Protein AF-A0A5A8BYX2-F1 (afdb_monomer)

pLDDT: mean 86.65, std 13.25, range [37.66, 98.94]

Mean predicted aligned error: 7.87 Å

Structure (mmCIF, N/CA/C/O backbone):
data_AF-A0A5A8BYX2-F1
#
_entry.id   AF-A0A5A8BYX2-F1
#
loop_
_atom_site.group_PDB
_atom_site.id
_atom_site.type_symbol
_atom_site.label_atom_id
_atom_site.label_alt_id
_atom_site.label_comp_id
_atom_site.label_asym_id
_atom_site.label_entity_id
_atom_site.label_seq_id
_atom_site.pdbx_PDB_ins_code
_atom_site.Cartn_x
_atom_site.Cartn_y
_atom_site.Cartn_z
_atom_site.occupancy
_atom_site.B_iso_or_equiv
_atom_site.auth_seq_id
_atom_site.auth_comp_id
_atom_site.auth_asym_id
_atom_site.auth_atom_id
_atom_site.pdbx_PDB_model_num
ATOM 1 N N . MET A 1 1 ? 13.259 6.543 8.381 1.00 77.25 1 MET A N 1
ATOM 2 C CA . MET A 1 1 ? 13.167 7.336 7.129 1.00 77.25 1 MET A CA 1
ATOM 3 C C . MET A 1 1 ? 11.814 7.079 6.475 1.00 77.25 1 MET A C 1
ATOM 5 O O . MET A 1 1 ? 11.258 6.022 6.747 1.00 77.25 1 MET A O 1
ATOM 9 N N . TRP A 1 2 ? 11.274 8.007 5.680 1.00 80.69 2 TRP A N 1
ATOM 10 C CA . TRP A 1 2 ? 9.988 7.827 4.975 1.00 80.69 2 TRP A CA 1
ATOM 11 C C . TRP A 1 2 ? 10.147 7.333 3.527 1.00 80.69 2 TRP A C 1
ATOM 13 O O . TRP A 1 2 ? 9.267 6.655 3.008 1.00 80.69 2 TRP A O 1
ATOM 23 N N . GLY A 1 3 ? 11.288 7.618 2.903 1.00 83.31 3 GLY A N 1
ATOM 24 C CA . GLY A 1 3 ? 11.616 7.245 1.531 1.00 83.31 3 GLY A CA 1
ATOM 25 C C . GLY A 1 3 ? 13.107 7.428 1.258 1.00 83.31 3 GLY A C 1
ATOM 26 O O . GLY A 1 3 ? 13.858 7.793 2.167 1.00 83.31 3 GLY A O 1
ATOM 27 N N . GLY A 1 4 ? 13.534 7.140 0.028 1.00 85.12 4 GLY A N 1
ATOM 28 C CA . GLY A 1 4 ? 14.926 7.253 -0.413 1.00 85.12 4 GLY A CA 1
ATOM 29 C C . GLY A 1 4 ? 15.102 8.294 -1.515 1.00 85.12 4 GLY A C 1
ATOM 30 O O . GLY A 1 4 ? 14.229 8.463 -2.368 1.00 85.12 4 GLY A O 1
ATOM 31 N N . TRP A 1 5 ? 16.234 8.995 -1.494 1.00 84.75 5 TRP A N 1
ATOM 32 C CA . TRP A 1 5 ? 16.650 9.913 -2.553 1.00 84.75 5 TRP A CA 1
ATOM 33 C C . TRP A 1 5 ? 17.959 9.407 -3.149 1.00 84.75 5 TRP A C 1
ATOM 35 O O . TRP A 1 5 ? 18.903 9.126 -2.408 1.00 84.75 5 TRP A O 1
ATOM 45 N N . SER A 1 6 ? 18.022 9.305 -4.474 1.00 87.06 6 SER A N 1
ATOM 46 C CA . SER A 1 6 ? 19.191 8.772 -5.174 1.00 87.06 6 SER A CA 1
ATOM 47 C C . SER A 1 6 ? 19.694 9.782 -6.188 1.00 87.06 6 SER A C 1
ATOM 49 O O . SER A 1 6 ? 18.931 10.273 -7.020 1.00 87.06 6 SER A O 1
ATOM 51 N N . PHE A 1 7 ? 20.992 10.074 -6.129 1.00 87.12 7 PHE A N 1
ATOM 52 C CA . PHE A 1 7 ? 21.635 11.085 -6.958 1.00 87.12 7 PHE A CA 1
ATOM 53 C C . PHE A 1 7 ? 22.909 10.548 -7.594 1.00 87.12 7 PHE A C 1
ATOM 55 O O . PHE A 1 7 ? 23.701 9.855 -6.962 1.00 87.12 7 PHE A O 1
ATOM 62 N N . GLY A 1 8 ? 23.126 10.916 -8.851 1.00 89.56 8 GLY A N 1
ATOM 63 C CA . GLY A 1 8 ? 24.384 10.710 -9.538 1.00 89.56 8 GLY A CA 1
ATOM 64 C C . GLY A 1 8 ? 25.326 11.848 -9.185 1.00 89.56 8 GLY A C 1
ATOM 65 O O . GLY A 1 8 ? 24.950 13.017 -9.290 1.00 89.56 8 GLY A O 1
ATOM 66 N N . LEU A 1 9 ? 26.553 11.513 -8.800 1.00 88.31 9 LEU A N 1
ATOM 67 C CA . LEU A 1 9 ? 27.602 12.505 -8.614 1.00 88.31 9 LEU A CA 1
ATOM 68 C C . LEU A 1 9 ? 27.969 13.119 -9.973 1.00 88.31 9 LEU A C 1
ATOM 70 O O . LEU A 1 9 ? 28.294 12.397 -10.916 1.00 88.31 9 LEU A O 1
ATOM 74 N N . ALA A 1 10 ? 27.876 14.442 -10.077 1.00 88.00 10 ALA A N 1
ATOM 75 C CA . ALA A 1 10 ? 28.210 15.201 -11.280 1.00 88.00 10 ALA A CA 1
ATOM 76 C C . ALA A 1 10 ? 29.539 15.944 -11.129 1.00 88.00 10 ALA A C 1
ATOM 78 O O . ALA A 1 10 ? 30.335 15.977 -12.064 1.00 88.00 10 ALA A O 1
ATOM 79 N N . GLU A 1 11 ? 29.786 16.513 -9.949 1.00 87.19 11 GLU A N 1
ATOM 80 C CA . GLU A 1 11 ? 30.975 17.310 -9.668 1.00 87.19 11 GLU A CA 1
ATOM 81 C C . GLU A 1 11 ? 31.519 16.984 -8.280 1.00 87.19 11 GLU A C 1
ATOM 83 O O . GLU A 1 11 ? 30.772 16.684 -7.350 1.00 87.19 11 GLU A O 1
ATOM 88 N N . GLN A 1 12 ? 32.835 17.071 -8.133 1.00 88.50 12 GLN A N 1
ATOM 89 C CA . GLN A 1 12 ? 33.514 16.908 -6.858 1.00 88.50 12 GLN A CA 1
ATOM 90 C C . GLN A 1 12 ? 34.647 17.928 -6.783 1.00 88.50 12 GLN A C 1
ATOM 92 O O . GLN A 1 12 ? 35.502 17.975 -7.667 1.00 88.50 12 GLN A O 1
ATOM 97 N N . ALA A 1 13 ? 34.663 18.731 -5.724 1.00 88.38 13 ALA A N 1
ATOM 98 C CA . ALA A 1 13 ? 35.706 19.720 -5.485 1.00 88.38 13 ALA A CA 1
ATOM 99 C C . ALA A 1 13 ? 36.191 19.629 -4.038 1.00 88.38 13 ALA A C 1
ATOM 101 O O . ALA A 1 13 ? 35.407 19.774 -3.102 1.00 88.38 13 ALA A O 1
ATOM 102 N N . ALA A 1 14 ? 37.489 19.393 -3.852 1.00 88.25 14 ALA A N 1
ATOM 103 C CA . ALA A 1 14 ? 38.123 19.480 -2.543 1.00 88.25 14 ALA A CA 1
ATOM 104 C C . ALA A 1 14 ? 38.592 20.923 -2.303 1.00 88.25 14 ALA A C 1
ATOM 106 O O . ALA A 1 14 ? 39.345 21.473 -3.107 1.00 88.25 14 ALA A O 1
ATOM 107 N N . GLY A 1 15 ? 38.138 21.530 -1.209 1.00 82.69 15 GLY A N 1
ATOM 108 C CA . GLY A 1 15 ? 38.556 22.854 -0.750 1.00 82.69 15 GLY A CA 1
ATOM 109 C C . GLY A 1 15 ? 39.151 22.806 0.657 1.00 82.69 15 GLY A C 1
ATOM 110 O O . GLY A 1 15 ? 39.188 21.754 1.294 1.00 82.69 15 GLY A O 1
ATOM 111 N N . SER A 1 16 ? 39.592 23.960 1.166 1.00 84.62 16 SER A N 1
ATOM 112 C CA . SER A 1 16 ? 40.088 24.090 2.548 1.00 84.62 16 SER A CA 1
ATOM 113 C C . SER A 1 16 ? 39.053 23.687 3.601 1.00 84.62 16 SER A C 1
ATOM 115 O O . SER A 1 16 ? 39.427 23.245 4.684 1.00 84.62 16 SER A O 1
ATOM 117 N N . ASP A 1 17 ? 37.769 23.807 3.259 1.00 81.31 17 ASP A N 1
ATOM 118 C CA . ASP A 1 17 ? 36.643 23.620 4.177 1.00 81.31 17 ASP A CA 1
ATOM 119 C C . ASP A 1 17 ? 35.986 22.233 4.025 1.00 81.31 17 ASP A C 1
ATOM 121 O O . ASP A 1 17 ? 34.963 21.954 4.648 1.00 81.31 17 ASP A O 1
ATOM 125 N N . GLY A 1 18 ? 36.572 21.349 3.206 1.00 86.38 18 GLY A N 1
ATOM 126 C CA . GLY A 1 18 ? 36.113 19.976 3.008 1.00 86.38 18 GLY A CA 1
ATOM 127 C C . GLY A 1 18 ? 35.810 19.621 1.554 1.00 86.38 18 GLY A C 1
ATOM 128 O O . GLY A 1 18 ? 36.312 20.236 0.611 1.00 86.38 18 GLY A O 1
ATOM 129 N N . LEU A 1 19 ? 35.011 18.568 1.382 1.00 84.88 19 LEU A N 1
ATOM 130 C CA . LEU A 1 19 ? 34.623 18.037 0.083 1.00 84.88 19 LEU A CA 1
ATOM 131 C C . LEU A 1 19 ? 33.241 18.553 -0.323 1.00 84.88 19 LEU A C 1
ATOM 133 O O . LEU A 1 19 ? 32.250 18.253 0.339 1.00 84.88 19 LEU A O 1
ATOM 137 N N . THR A 1 20 ? 33.170 19.267 -1.441 1.00 86.69 20 THR A N 1
ATOM 138 C CA . THR A 1 20 ? 31.910 19.676 -2.063 1.00 86.69 20 THR A CA 1
ATOM 139 C C . THR A 1 20 ? 31.518 18.663 -3.130 1.00 86.69 20 THR A C 1
ATOM 141 O O . THR A 1 20 ? 32.312 18.365 -4.025 1.00 86.69 20 THR A O 1
ATOM 144 N N . LEU A 1 21 ? 30.288 18.153 -3.044 1.00 85.69 21 LEU A N 1
ATOM 145 C CA . LEU A 1 21 ? 29.695 17.236 -4.017 1.00 85.69 21 LEU A CA 1
ATOM 146 C C . LEU A 1 21 ? 28.557 17.945 -4.756 1.00 85.69 21 LEU A C 1
ATOM 148 O O . LEU A 1 21 ? 27.607 18.419 -4.133 1.00 85.69 21 LEU A O 1
ATOM 152 N N . GLY A 1 22 ? 28.655 18.015 -6.080 1.00 86.69 22 GLY A N 1
ATOM 153 C CA . GLY A 1 22 ? 27.580 18.450 -6.963 1.00 86.69 22 GLY A CA 1
ATOM 154 C C . GLY A 1 22 ? 26.799 17.241 -7.463 1.00 86.69 22 GLY A C 1
ATOM 155 O O . GLY A 1 22 ? 27.376 16.321 -8.046 1.00 86.69 22 GLY A O 1
ATOM 156 N N . PHE A 1 23 ? 25.488 17.235 -7.245 1.00 87.12 23 PHE A N 1
ATOM 157 C CA . PHE A 1 23 ? 24.596 16.167 -7.692 1.00 87.12 23 PHE A CA 1
ATOM 158 C C . PHE A 1 23 ? 23.931 16.528 -9.024 1.00 87.12 23 PHE A C 1
ATOM 160 O O . PHE A 1 23 ? 23.500 17.661 -9.223 1.00 87.12 23 PHE A O 1
ATOM 167 N N . GLY A 1 24 ? 23.866 15.560 -9.938 1.00 85.00 24 GLY A N 1
ATOM 168 C CA . GLY A 1 24 ? 23.250 15.700 -11.257 1.00 85.00 24 GLY A CA 1
ATOM 169 C C . GLY A 1 24 ? 21.900 14.991 -11.342 1.00 85.00 24 GLY A C 1
ATOM 170 O O . GLY A 1 24 ? 20.946 15.348 -10.657 1.00 85.00 24 GLY A O 1
ATOM 171 N N . ARG A 1 25 ? 21.813 13.979 -12.217 1.00 86.06 25 ARG A N 1
ATOM 172 C CA . ARG A 1 25 ? 20.596 13.166 -12.402 1.00 86.06 25 ARG A CA 1
ATOM 173 C C . ARG A 1 25 ? 20.207 12.434 -11.114 1.00 86.06 25 ARG A C 1
ATOM 175 O O . ARG A 1 25 ? 21.088 12.046 -10.352 1.00 86.06 25 ARG A O 1
ATOM 182 N N . GLY A 1 26 ? 18.923 12.163 -10.918 1.00 79.50 26 GLY A N 1
ATOM 183 C CA . GLY A 1 26 ? 18.438 11.439 -9.748 1.00 79.50 26 GLY A CA 1
ATOM 184 C C . GLY A 1 26 ? 16.919 11.392 -9.673 1.00 79.50 26 GLY A C 1
ATOM 185 O O . GLY A 1 26 ? 16.237 12.177 -10.334 1.00 79.50 26 GLY A O 1
ATOM 186 N N . GLY A 1 27 ? 16.414 10.452 -8.880 1.00 68.94 27 GLY A N 1
ATOM 187 C CA . GLY A 1 27 ? 14.994 10.276 -8.599 1.00 68.94 27 GLY A CA 1
ATOM 188 C C . GLY A 1 27 ? 14.670 10.664 -7.158 1.00 68.94 27 GLY A C 1
ATOM 189 O O . GLY A 1 27 ? 15.419 10.344 -6.231 1.00 68.94 27 GLY A O 1
ATOM 190 N N . PHE A 1 28 ? 13.536 11.338 -6.972 1.00 80.06 28 PHE A N 1
ATOM 191 C CA . PHE A 1 28 ? 12.987 11.670 -5.659 1.00 80.06 28 PHE A CA 1
ATOM 192 C C . PHE A 1 28 ? 11.798 10.758 -5.419 1.00 80.06 28 PHE A C 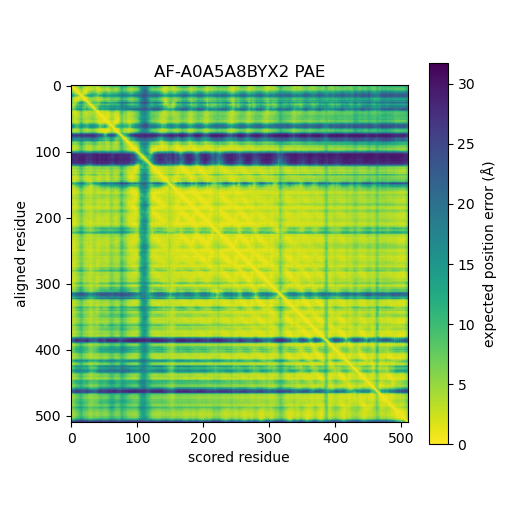1
ATOM 194 O O . PHE A 1 28 ? 10.766 10.937 -6.057 1.00 80.06 28 PHE A O 1
ATOM 201 N N . GLN A 1 29 ? 11.936 9.766 -4.544 1.00 78.69 29 GLN A N 1
ATOM 202 C CA . GLN A 1 29 ? 10.811 8.880 -4.225 1.00 78.69 29 GLN A CA 1
ATOM 203 C C . GLN A 1 29 ? 9.836 9.551 -3.245 1.00 78.69 29 GLN A C 1
ATOM 205 O O . GLN A 1 29 ? 8.663 9.189 -3.203 1.00 78.69 29 GLN A O 1
ATOM 210 N N . GLU A 1 30 ? 10.312 10.574 -2.528 1.00 81.75 30 GLU A N 1
ATOM 211 C CA . GLU A 1 30 ? 9.515 11.432 -1.652 1.00 81.75 30 GLU A CA 1
ATOM 212 C C . GLU A 1 30 ? 9.202 12.762 -2.345 1.00 81.75 30 GLU A C 1
ATOM 214 O O . GLU A 1 30 ? 10.037 13.316 -3.064 1.00 81.75 30 GLU A O 1
ATOM 219 N N . ALA A 1 31 ? 7.996 13.280 -2.125 1.00 76.88 31 ALA A N 1
ATOM 220 C CA . ALA A 1 31 ? 7.577 14.597 -2.608 1.00 76.88 31 ALA A CA 1
ATOM 221 C C . ALA A 1 31 ? 7.982 15.736 -1.654 1.00 76.88 31 ALA A C 1
ATOM 223 O O . ALA A 1 31 ? 7.931 16.913 -2.015 1.00 76.88 31 ALA A O 1
ATOM 224 N N . ARG A 1 32 ? 8.366 15.391 -0.424 1.00 71.62 32 ARG A N 1
ATOM 225 C CA . ARG A 1 32 ? 8.891 16.307 0.589 1.00 71.62 32 ARG A CA 1
ATOM 226 C C . ARG A 1 32 ? 10.332 15.922 0.880 1.00 71.62 32 ARG A C 1
ATOM 228 O O . ARG A 1 32 ? 10.802 14.899 0.412 1.00 71.62 32 ARG A O 1
ATOM 235 N N . GLY A 1 33 ? 11.073 16.807 1.525 1.00 67.25 33 GLY A N 1
ATOM 236 C CA . GLY A 1 33 ? 12.435 16.539 1.956 1.00 67.25 33 GLY A CA 1
ATOM 237 C C . GLY A 1 33 ? 12.595 16.960 3.394 1.00 67.25 33 GLY A C 1
ATOM 238 O O . GLY A 1 33 ? 11.897 17.861 3.864 1.00 67.25 33 GLY A O 1
ATOM 239 N N . TRP A 1 34 ? 13.531 16.333 4.093 1.00 70.88 34 TRP A N 1
ATOM 240 C CA . TRP A 1 34 ? 13.812 16.659 5.480 1.00 70.88 34 TRP A CA 1
ATOM 241 C C . TRP A 1 34 ? 15.270 17.081 5.660 1.00 70.88 34 TRP A C 1
ATOM 243 O O . TRP A 1 34 ? 16.185 16.423 5.173 1.00 70.88 34 TRP A O 1
ATOM 253 N N . ALA A 1 35 ? 15.496 18.179 6.387 1.00 71.81 35 ALA A N 1
ATOM 254 C CA . ALA A 1 35 ? 16.824 18.782 6.534 1.00 71.81 35 ALA A CA 1
ATOM 255 C C . ALA A 1 35 ? 17.812 17.926 7.353 1.00 71.81 35 ALA A C 1
ATOM 257 O O . ALA A 1 35 ? 19.020 18.123 7.260 1.00 71.81 35 ALA A O 1
ATOM 258 N N . SER A 1 36 ? 17.321 16.970 8.149 1.00 67.25 36 SER A N 1
ATOM 259 C CA . SER A 1 36 ? 18.159 15.992 8.853 1.00 67.25 36 SER A CA 1
ATOM 260 C C . SER A 1 36 ? 18.082 14.615 8.180 1.00 67.25 36 SER A C 1
ATOM 262 O O . SER A 1 36 ? 17.243 13.783 8.541 1.00 67.25 36 SER A O 1
ATOM 264 N N . GLY A 1 37 ? 18.952 14.361 7.201 1.00 63.56 37 GLY A N 1
ATOM 265 C CA . GLY A 1 37 ? 19.155 13.011 6.669 1.00 63.56 37 GLY A CA 1
ATOM 266 C C . GLY A 1 37 ? 19.599 12.055 7.784 1.00 63.56 37 GLY A C 1
ATOM 267 O O . GLY A 1 37 ? 20.338 12.453 8.682 1.00 63.56 37 GLY A O 1
ATOM 268 N N . ARG A 1 38 ? 19.112 10.807 7.776 1.00 68.62 38 ARG A N 1
ATOM 269 C CA . ARG A 1 38 ? 19.441 9.813 8.821 1.00 68.62 38 ARG A CA 1
ATOM 270 C C . ARG A 1 38 ? 20.497 8.785 8.401 1.00 68.62 38 ARG A C 1
ATOM 272 O O . ARG A 1 38 ? 21.137 8.222 9.279 1.00 68.62 38 ARG A O 1
ATOM 279 N N . GLY A 1 39 ? 20.701 8.566 7.102 1.00 76.81 39 GLY A N 1
ATOM 280 C CA . GLY A 1 39 ? 21.716 7.656 6.568 1.00 76.81 39 GLY A CA 1
ATOM 281 C C . GLY A 1 39 ? 21.929 7.885 5.074 1.00 76.81 39 GLY A C 1
ATOM 282 O O . GLY A 1 39 ? 20.989 8.253 4.371 1.00 76.81 39 GLY A O 1
ATOM 283 N N . LEU A 1 40 ? 23.163 7.699 4.614 1.00 81.69 40 LEU A N 1
ATOM 284 C CA . LEU A 1 40 ? 23.551 7.732 3.206 1.00 81.69 40 LEU A CA 1
ATOM 285 C C . LEU A 1 40 ? 24.433 6.517 2.925 1.00 81.69 40 LEU A C 1
ATOM 287 O O . LEU A 1 40 ? 25.186 6.091 3.800 1.00 81.69 40 LEU A O 1
ATOM 291 N N . PHE A 1 41 ? 24.351 5.990 1.713 1.00 87.12 41 PHE A N 1
ATOM 292 C CA . PHE A 1 41 ? 25.329 5.050 1.184 1.00 87.12 41 PHE A CA 1
ATOM 293 C C . PHE A 1 41 ? 25.798 5.562 -0.176 1.00 87.12 41 PHE A C 1
ATOM 295 O O . PHE A 1 41 ? 25.127 6.382 -0.810 1.00 87.12 41 PHE A O 1
ATOM 302 N N . VAL A 1 42 ? 26.966 5.102 -0.598 1.00 88.69 42 VAL A N 1
ATOM 303 C CA . VAL A 1 42 ? 27.503 5.335 -1.936 1.00 88.69 42 VAL A CA 1
ATOM 304 C C . VAL A 1 42 ? 27.691 3.980 -2.598 1.00 88.69 42 VAL A C 1
ATOM 306 O O . VAL A 1 42 ? 27.991 2.999 -1.926 1.00 88.69 42 VAL A O 1
ATOM 309 N N . GLU A 1 43 ? 27.476 3.917 -3.904 1.00 89.94 43 GLU A N 1
ATOM 310 C CA . GLU A 1 43 ? 27.644 2.695 -4.686 1.00 89.94 43 GLU A CA 1
ATOM 311 C C . GLU A 1 43 ? 28.355 3.006 -6.005 1.00 89.94 43 GLU A C 1
ATOM 313 O O . GLU A 1 43 ? 28.599 4.168 -6.342 1.00 89.94 43 GLU A O 1
ATOM 318 N N . ASN A 1 44 ? 28.662 1.956 -6.771 1.00 89.69 44 ASN A N 1
ATOM 319 C CA . ASN A 1 44 ? 29.330 2.053 -8.069 1.00 89.69 44 ASN A CA 1
ATOM 320 C C . ASN A 1 44 ? 30.746 2.669 -7.990 1.00 89.69 44 ASN A C 1
ATOM 322 O O . ASN A 1 44 ? 31.151 3.462 -8.843 1.00 89.69 44 ASN A O 1
ATOM 326 N N . ILE A 1 45 ? 31.511 2.275 -6.967 1.00 90.25 45 ILE A N 1
ATOM 327 C CA . ILE A 1 45 ? 32.914 2.648 -6.752 1.00 90.25 45 ILE A CA 1
ATOM 328 C C . ILE A 1 45 ? 33.742 1.362 -6.757 1.00 90.25 45 ILE A C 1
ATOM 330 O O . ILE A 1 45 ? 33.535 0.493 -5.921 1.00 90.25 45 ILE A O 1
ATOM 334 N N . GLN A 1 46 ? 34.705 1.234 -7.676 1.00 91.25 46 GLN A N 1
ATOM 335 C CA . GLN A 1 46 ? 35.508 0.007 -7.797 1.00 91.25 46 GLN A CA 1
ATOM 336 C C . GLN A 1 46 ? 36.279 -0.345 -6.515 1.00 91.25 46 GLN A C 1
ATOM 338 O O . GLN A 1 46 ? 36.516 -1.518 -6.252 1.00 91.25 46 GLN A O 1
ATOM 343 N N . ALA A 1 47 ? 36.694 0.663 -5.743 1.00 92.62 47 ALA A N 1
ATOM 344 C CA . ALA A 1 47 ? 37.421 0.467 -4.491 1.00 92.62 47 ALA A CA 1
ATOM 345 C C . ALA A 1 47 ? 36.556 -0.137 -3.370 1.00 92.62 47 ALA A C 1
ATOM 347 O O . ALA A 1 47 ? 37.120 -0.715 -2.451 1.00 92.62 47 ALA A O 1
ATOM 348 N N . GLU A 1 48 ? 35.228 -0.037 -3.477 1.00 93.19 48 GLU A N 1
ATOM 349 C CA . GLU A 1 48 ? 34.262 -0.619 -2.534 1.00 93.19 48 GLU A CA 1
ATOM 350 C C . GLU A 1 48 ? 33.825 -2.032 -2.969 1.00 93.19 48 GLU A C 1
ATOM 352 O O . GLU A 1 48 ? 32.871 -2.565 -2.430 1.00 93.19 48 GLU A O 1
ATOM 357 N N . LEU A 1 49 ? 34.466 -2.627 -3.988 1.00 93.75 49 LEU A N 1
ATOM 358 C CA . LEU A 1 49 ? 34.217 -4.011 -4.402 1.00 93.75 49 LEU A CA 1
ATOM 359 C C . LEU A 1 49 ? 35.018 -4.962 -3.499 1.00 93.75 49 LEU A C 1
ATOM 361 O O . LEU A 1 49 ? 36.122 -5.381 -3.869 1.00 93.75 49 LEU A O 1
ATOM 365 N N . ASP A 1 50 ? 34.496 -5.274 -2.316 1.00 92.50 50 ASP A N 1
ATOM 366 C CA . ASP A 1 50 ? 35.250 -5.951 -1.255 1.00 92.50 50 ASP A CA 1
ATOM 367 C C . ASP A 1 50 ? 34.514 -7.104 -0.545 1.00 92.50 50 ASP A C 1
ATOM 369 O O . ASP A 1 50 ? 35.149 -7.857 0.205 1.00 92.50 50 ASP A O 1
ATOM 373 N N . ALA A 1 51 ? 33.234 -7.338 -0.853 1.00 91.81 51 ALA A N 1
ATOM 374 C CA . ALA A 1 51 ? 32.434 -8.405 -0.255 1.00 91.81 51 ALA A CA 1
ATOM 375 C C . ALA A 1 51 ? 31.897 -9.432 -1.280 1.00 91.81 51 ALA A C 1
ATOM 377 O O . ALA A 1 51 ? 31.621 -9.102 -2.436 1.00 91.81 51 ALA A O 1
ATOM 378 N N . PRO A 1 52 ? 31.707 -10.712 -0.884 1.00 87.88 52 PRO A N 1
ATOM 379 C CA . PRO A 1 52 ? 31.076 -11.719 -1.737 1.00 87.88 52 PRO A CA 1
ATOM 380 C C . PRO A 1 52 ? 29.694 -11.283 -2.240 1.00 87.88 52 PRO A C 1
ATOM 382 O O . PRO A 1 52 ? 28.852 -10.852 -1.458 1.00 87.88 52 PRO A O 1
ATOM 385 N N . GLY A 1 53 ? 29.452 -11.448 -3.540 1.00 85.12 53 GLY A N 1
ATOM 386 C CA . GLY A 1 53 ? 28.204 -11.073 -4.206 1.00 85.12 53 GLY A CA 1
ATOM 387 C C . GLY A 1 53 ? 28.203 -9.679 -4.834 1.00 85.12 53 GLY A C 1
ATOM 388 O O . GLY A 1 53 ? 27.334 -9.397 -5.663 1.00 85.12 53 GLY A O 1
ATOM 389 N N . GLU A 1 54 ? 29.170 -8.827 -4.498 1.00 91.44 54 GLU A N 1
ATOM 390 C CA . GLU A 1 54 ? 29.289 -7.498 -5.088 1.00 91.44 54 GLU A CA 1
ATOM 391 C C . GLU A 1 54 ? 29.840 -7.541 -6.512 1.00 91.44 54 GLU A C 1
ATOM 393 O O . GLU A 1 54 ? 30.583 -8.445 -6.913 1.00 91.44 54 GLU A O 1
ATOM 398 N N . TRP A 1 55 ? 29.487 -6.526 -7.295 1.00 90.44 55 TRP A N 1
ATOM 399 C CA . TRP A 1 55 ? 29.941 -6.378 -8.669 1.00 90.44 55 TRP A CA 1
ATOM 400 C C . TRP A 1 55 ? 30.165 -4.908 -9.023 1.00 90.44 55 TRP A C 1
ATOM 402 O O . TRP A 1 55 ? 29.537 -4.007 -8.474 1.00 90.44 55 TRP A O 1
ATOM 412 N N . PHE A 1 56 ? 31.056 -4.667 -9.982 1.00 92.50 56 PHE A N 1
ATOM 413 C CA . PHE A 1 56 ? 31.335 -3.345 -10.533 1.00 92.50 56 PHE A CA 1
ATOM 414 C C . PHE A 1 56 ? 31.502 -3.448 -12.046 1.00 92.50 56 PHE A C 1
ATOM 416 O O . PHE A 1 56 ? 32.211 -4.322 -12.543 1.00 92.50 56 PHE A O 1
ATOM 423 N N . CYS A 1 57 ? 30.867 -2.551 -12.797 1.00 89.94 57 CYS A N 1
ATOM 424 C CA . CYS A 1 57 ? 31.009 -2.497 -14.247 1.00 89.94 57 CYS A CA 1
ATOM 425 C C . CYS A 1 57 ? 31.802 -1.251 -14.644 1.00 89.94 57 CYS A C 1
ATOM 427 O O . CYS A 1 57 ? 31.298 -0.130 -14.582 1.00 89.94 57 CYS A O 1
ATOM 429 N N . SER A 1 58 ? 33.049 -1.447 -15.072 1.00 88.94 58 SER A N 1
ATOM 430 C CA . SER A 1 58 ? 33.863 -0.368 -15.624 1.00 88.94 58 SER A CA 1
ATOM 431 C C . SER A 1 58 ? 33.493 -0.148 -17.084 1.00 88.94 58 SER A C 1
ATOM 433 O O . SER A 1 58 ? 33.611 -1.061 -17.903 1.00 88.94 58 SER A O 1
ATOM 435 N N . LEU A 1 59 ? 33.065 1.068 -17.414 1.00 85.00 59 LEU A N 1
ATOM 436 C CA . LEU A 1 59 ? 32.829 1.489 -18.788 1.00 85.00 59 LEU A CA 1
ATOM 437 C C . LEU A 1 59 ? 34.089 2.175 -19.326 1.00 85.00 59 LEU A C 1
ATOM 439 O O . LEU A 1 59 ? 34.560 3.166 -18.773 1.00 85.00 59 LEU A O 1
ATOM 443 N N . GLY A 1 60 ? 34.626 1.658 -20.426 1.00 79.19 60 GLY A N 1
ATOM 444 C CA . GLY A 1 60 ? 35.690 2.293 -21.192 1.00 79.19 60 GLY A CA 1
ATOM 445 C C . GLY A 1 60 ? 35.228 3.601 -21.850 1.00 79.19 60 GLY A C 1
ATOM 446 O O . GLY A 1 60 ? 34.045 3.951 -21.786 1.00 79.19 60 GLY A O 1
ATOM 447 N N . PRO A 1 61 ? 36.137 4.334 -22.518 1.00 77.06 61 PRO A N 1
ATOM 448 C CA . PRO A 1 61 ? 35.815 5.606 -23.160 1.00 77.06 61 PRO A CA 1
ATOM 449 C C . PRO A 1 61 ? 34.576 5.506 -24.061 1.00 77.06 61 PRO A C 1
ATOM 451 O O . PRO A 1 61 ? 34.477 4.608 -24.898 1.00 77.06 61 PRO A O 1
ATOM 454 N N . GLY A 1 62 ? 33.608 6.407 -23.859 1.00 69.88 62 GLY A N 1
ATOM 455 C CA . GLY A 1 62 ? 32.348 6.415 -24.613 1.00 69.88 62 GLY A CA 1
ATOM 456 C C . GLY A 1 62 ? 31.461 5.179 -24.404 1.00 69.88 62 GLY A C 1
ATOM 457 O O . GLY A 1 62 ? 30.617 4.909 -25.251 1.00 69.88 62 GLY A O 1
ATOM 458 N N . ALA A 1 63 ? 31.665 4.420 -23.320 1.00 74.62 63 ALA A N 1
ATOM 459 C CA . ALA A 1 63 ? 30.984 3.157 -23.019 1.00 74.62 63 ALA A CA 1
ATOM 460 C C . ALA A 1 63 ? 31.173 2.047 -24.079 1.00 74.62 63 ALA A C 1
ATOM 462 O O . ALA A 1 63 ? 30.382 1.109 -24.138 1.00 74.62 63 ALA A O 1
ATOM 463 N N . ALA A 1 64 ? 32.228 2.124 -24.903 1.00 74.38 64 ALA A N 1
ATOM 464 C CA . ALA A 1 64 ? 32.449 1.195 -26.016 1.00 74.38 64 ALA A CA 1
ATOM 465 C C . ALA A 1 64 ? 32.972 -0.193 -25.593 1.00 74.38 64 ALA A C 1
ATOM 467 O O . ALA A 1 64 ? 32.765 -1.162 -26.315 1.00 74.38 64 ALA A O 1
ATOM 468 N N . ASN A 1 65 ? 33.622 -0.296 -24.429 1.00 82.12 65 ASN A N 1
ATOM 469 C CA . ASN A 1 65 ? 34.124 -1.551 -23.863 1.00 82.12 65 ASN A CA 1
ATOM 470 C C . ASN A 1 65 ? 33.737 -1.611 -22.385 1.00 82.12 65 ASN A C 1
ATOM 472 O O . ASN A 1 65 ? 34.132 -0.723 -21.637 1.00 82.12 65 ASN A O 1
ATOM 476 N N . ALA A 1 66 ? 32.986 -2.624 -21.961 1.00 85.12 66 ALA A N 1
ATOM 477 C CA . ALA A 1 66 ? 32.604 -2.801 -20.563 1.00 85.12 66 ALA A CA 1
ATOM 478 C C . ALA A 1 66 ? 33.358 -3.984 -19.945 1.00 85.12 66 ALA A C 1
ATOM 480 O O . ALA A 1 66 ? 33.398 -5.066 -20.532 1.00 85.12 66 ALA A O 1
ATOM 481 N N . THR A 1 67 ? 33.919 -3.787 -18.754 1.00 89.06 67 THR A N 1
ATOM 482 C CA . THR A 1 67 ? 34.525 -4.856 -17.952 1.00 89.06 67 THR A CA 1
ATOM 483 C C . THR A 1 67 ? 33.702 -5.047 -16.688 1.00 89.06 67 THR A C 1
ATOM 485 O O . THR A 1 67 ? 33.639 -4.146 -15.851 1.00 89.06 67 THR A O 1
ATOM 488 N N . LEU A 1 68 ? 33.086 -6.222 -16.544 1.00 88.12 68 LEU A N 1
ATOM 489 C CA . LEU A 1 68 ? 32.382 -6.622 -15.329 1.00 88.12 68 LEU A CA 1
ATOM 490 C C . LEU A 1 68 ? 33.355 -7.304 -14.362 1.00 88.12 68 LEU A C 1
ATOM 492 O O . LEU A 1 68 ? 33.934 -8.343 -14.676 1.00 88.12 68 LEU A O 1
ATOM 496 N N . PHE A 1 69 ? 33.492 -6.725 -13.179 1.00 89.69 69 PHE A N 1
ATOM 497 C CA . PHE A 1 69 ? 34.150 -7.312 -12.023 1.00 89.69 69 PHE A CA 1
ATOM 498 C C . PHE A 1 69 ? 33.067 -7.885 -11.102 1.00 89.69 69 PHE A C 1
ATOM 500 O O . PHE A 1 69 ? 32.061 -7.223 -10.863 1.00 89.69 69 PHE A O 1
ATOM 507 N N . LEU A 1 70 ? 33.252 -9.109 -10.609 1.00 86.88 70 LEU A N 1
ATOM 508 C CA . LEU A 1 70 ? 32.316 -9.804 -9.722 1.00 86.88 70 LEU A CA 1
ATOM 509 C C . LEU A 1 70 ? 33.116 -10.508 -8.629 1.00 86.88 70 LEU A C 1
ATOM 511 O O . LEU A 1 70 ? 34.021 -11.285 -8.945 1.00 86.88 70 LEU A O 1
ATOM 515 N N . VAL A 1 71 ? 32.754 -10.279 -7.369 1.00 86.69 71 VAL A N 1
ATOM 516 C CA . VAL A 1 71 ? 33.237 -11.084 -6.246 1.00 86.69 71 VAL A CA 1
ATOM 517 C C . VAL A 1 71 ? 32.260 -12.251 -6.078 1.00 86.69 71 VAL A C 1
ATOM 519 O O . VAL A 1 71 ? 31.097 -12.037 -5.741 1.00 86.69 71 VAL A O 1
ATOM 522 N N . PRO A 1 72 ? 32.657 -13.500 -6.359 1.00 80.56 72 PRO A N 1
ATOM 523 C CA . PRO A 1 72 ? 31.746 -14.636 -6.273 1.00 80.56 72 PRO A CA 1
ATOM 524 C C . PRO A 1 72 ? 31.329 -14.913 -4.821 1.00 80.56 72 PRO A C 1
ATOM 526 O O . PRO A 1 72 ? 32.111 -14.720 -3.894 1.00 80.56 72 PRO A O 1
ATOM 529 N N . TRP A 1 73 ? 30.120 -15.449 -4.627 1.00 77.62 73 TRP A N 1
ATOM 530 C CA . TRP A 1 73 ? 29.618 -15.873 -3.310 1.00 77.62 73 TRP A CA 1
ATOM 531 C C . TRP A 1 73 ? 30.418 -17.030 -2.679 1.00 77.62 73 TRP A C 1
ATOM 533 O O . TRP A 1 73 ? 30.283 -17.281 -1.486 1.00 77.62 73 TRP A O 1
ATOM 543 N N . SER A 1 74 ? 31.209 -17.775 -3.463 1.00 69.88 74 SER A N 1
ATOM 544 C CA . SER A 1 74 ? 31.828 -19.030 -3.027 1.00 69.88 74 SER A CA 1
ATOM 545 C C . SER A 1 74 ? 33.190 -18.854 -2.355 1.00 69.88 74 SER A C 1
ATOM 547 O O . SER A 1 74 ? 34.143 -18.359 -2.953 1.00 69.88 74 SER A O 1
ATOM 549 N N . ASN A 1 75 ? 33.314 -19.442 -1.169 1.00 55.03 75 ASN A N 1
ATOM 550 C CA . ASN A 1 75 ? 34.551 -19.626 -0.412 1.00 55.03 75 ASN A CA 1
ATOM 551 C C . ASN A 1 75 ? 35.358 -20.860 -0.892 1.00 55.03 75 ASN A C 1
ATOM 553 O O . ASN A 1 75 ? 36.367 -21.207 -0.279 1.00 55.03 75 ASN A O 1
ATOM 557 N N . SER A 1 76 ? 34.901 -21.589 -1.920 1.00 53.94 76 SER A N 1
ATOM 558 C CA . SER A 1 76 ? 35.524 -22.838 -2.380 1.00 53.94 76 SER A CA 1
ATOM 559 C C . SER A 1 76 ? 36.555 -22.581 -3.477 1.00 53.94 76 SER A C 1
ATOM 561 O O . SER A 1 76 ? 36.224 -22.165 -4.582 1.00 53.94 76 SER A O 1
ATOM 563 N N . SER A 1 77 ? 37.813 -22.886 -3.179 1.00 53.38 77 SER A N 1
ATOM 564 C CA . SER A 1 77 ? 38.988 -22.655 -4.023 1.00 53.38 77 SER A CA 1
ATOM 565 C C . SER A 1 77 ? 39.156 -23.612 -5.218 1.00 53.38 77 SER A C 1
ATOM 567 O O . SER A 1 77 ? 40.215 -23.593 -5.844 1.00 53.38 77 SER A O 1
ATOM 569 N N . SER A 1 78 ? 38.166 -24.454 -5.552 1.00 57.06 78 SER A N 1
ATOM 570 C CA . SER A 1 78 ? 38.326 -25.521 -6.559 1.00 57.06 78 SER A CA 1
ATOM 571 C C . SER A 1 78 ? 37.475 -25.405 -7.824 1.00 57.06 78 SER A C 1
ATOM 573 O O . SER A 1 78 ? 37.873 -25.978 -8.836 1.00 57.06 78 SER A O 1
ATOM 575 N N . ASP A 1 79 ? 36.375 -24.651 -7.819 1.00 60.66 79 ASP A N 1
ATOM 576 C CA . ASP A 1 79 ? 35.508 -24.505 -8.993 1.00 60.66 79 ASP A CA 1
ATOM 577 C C . ASP A 1 79 ? 35.496 -23.050 -9.453 1.00 60.66 79 ASP A C 1
ATOM 579 O O . ASP A 1 79 ? 35.180 -22.143 -8.690 1.00 60.66 79 ASP A O 1
ATOM 583 N N . ASP A 1 80 ? 35.897 -22.818 -10.703 1.00 66.94 80 ASP A N 1
ATOM 584 C CA . ASP A 1 80 ? 35.832 -21.500 -11.329 1.00 66.94 80 ASP A CA 1
ATOM 585 C C . ASP A 1 80 ? 34.355 -21.088 -11.470 1.00 66.94 80 ASP A C 1
ATOM 587 O O . ASP A 1 80 ? 33.664 -21.649 -12.327 1.00 66.94 80 ASP A O 1
ATOM 591 N N . PRO A 1 81 ? 33.862 -20.103 -10.694 1.00 63.56 81 PRO A N 1
ATOM 592 C CA . PRO A 1 81 ? 32.446 -19.740 -10.677 1.00 63.56 81 PRO A CA 1
ATOM 593 C C . PRO A 1 81 ? 31.967 -19.194 -12.028 1.00 63.56 81 PRO A C 1
ATOM 595 O O . PRO A 1 81 ? 30.769 -19.141 -12.280 1.00 63.56 81 PRO A O 1
ATOM 598 N N . ARG A 1 82 ? 32.885 -18.828 -12.935 1.00 65.56 82 ARG A N 1
ATOM 599 C CA . ARG A 1 82 ? 32.559 -18.382 -14.297 1.00 65.56 82 ARG A CA 1
ATOM 600 C C . ARG A 1 82 ? 32.053 -19.511 -15.195 1.00 65.56 82 ARG A C 1
ATOM 602 O O . ARG A 1 82 ? 31.450 -19.214 -16.220 1.00 65.56 82 ARG A O 1
ATOM 609 N N . LYS A 1 83 ? 32.319 -20.780 -14.862 1.00 66.38 83 LYS A N 1
ATOM 610 C CA . LYS A 1 83 ? 31.966 -21.921 -15.725 1.00 66.38 83 LYS A CA 1
ATOM 611 C C . LYS A 1 83 ? 30.462 -22.199 -15.765 1.00 66.38 83 LYS A C 1
ATOM 613 O O . LYS A 1 83 ? 29.976 -22.611 -16.812 1.00 66.38 83 LYS A O 1
ATOM 618 N N . ASP A 1 84 ? 29.752 -21.881 -14.683 1.00 65.62 84 ASP A N 1
ATOM 619 C CA . ASP A 1 84 ? 28.307 -22.112 -14.540 1.00 65.62 84 ASP A CA 1
ATOM 620 C C . ASP A 1 84 ? 27.500 -20.812 -14.324 1.00 65.62 84 ASP A C 1
ATOM 622 O O . ASP A 1 84 ? 26.277 -20.846 -14.175 1.00 65.62 84 ASP A O 1
ATOM 626 N N . ALA A 1 85 ? 28.154 -19.642 -14.309 1.00 67.19 85 ALA A N 1
ATOM 627 C CA . ALA A 1 85 ? 27.486 -18.363 -14.074 1.00 67.19 85 ALA A CA 1
ATOM 628 C C . ALA A 1 85 ? 26.752 -17.848 -15.321 1.00 67.19 85 ALA A C 1
ATOM 630 O O . ALA A 1 85 ? 27.364 -17.413 -16.298 1.00 67.19 85 ALA A O 1
ATOM 631 N N . GLN A 1 86 ? 25.420 -17.791 -15.249 1.00 76.50 86 GLN A N 1
ATOM 632 C CA . GLN A 1 86 ? 24.619 -16.987 -16.167 1.00 76.50 86 GLN A CA 1
ATOM 633 C C . GLN A 1 86 ? 24.547 -15.542 -15.659 1.00 76.50 86 GLN A C 1
ATOM 635 O O . GLN A 1 86 ? 23.895 -15.257 -14.654 1.00 76.50 86 GLN A O 1
ATOM 640 N N . VAL A 1 87 ? 25.181 -14.618 -16.380 1.00 78.75 87 VAL A N 1
ATOM 641 C CA . VAL A 1 87 ? 25.086 -13.178 -16.106 1.00 78.75 87 VAL A CA 1
ATOM 642 C C . VAL A 1 87 ? 24.051 -12.557 -17.039 1.00 78.75 87 VAL A C 1
ATOM 644 O O . VAL A 1 87 ? 24.147 -12.685 -18.258 1.00 78.75 87 VAL A O 1
ATOM 647 N N . VAL A 1 88 ? 23.064 -11.867 -16.466 1.00 85.25 88 VAL A N 1
ATOM 648 C CA . VAL A 1 88 ? 22.036 -11.135 -17.216 1.00 85.25 88 VAL A CA 1
ATOM 649 C C . VAL A 1 88 ? 22.182 -9.650 -16.912 1.00 85.25 88 VAL A C 1
ATOM 651 O O . VAL A 1 88 ? 21.963 -9.227 -15.781 1.00 85.25 88 VAL A O 1
ATOM 654 N N . ALA A 1 89 ? 22.538 -8.862 -17.926 1.00 85.00 89 ALA A N 1
ATOM 655 C CA . ALA A 1 89 ? 22.554 -7.406 -17.848 1.00 85.00 89 ALA A CA 1
ATOM 656 C C . ALA A 1 89 ? 21.290 -6.853 -18.513 1.00 85.00 89 ALA A C 1
ATOM 658 O O . ALA A 1 89 ? 21.087 -7.011 -19.718 1.00 85.00 89 ALA A O 1
ATOM 659 N N . ALA A 1 90 ? 20.427 -6.224 -17.721 1.00 89.62 90 ALA A N 1
ATOM 660 C CA . ALA A 1 90 ? 19.194 -5.640 -18.219 1.00 89.62 90 ALA A CA 1
ATOM 661 C C . ALA A 1 90 ? 19.464 -4.309 -18.937 1.00 89.62 90 ALA A C 1
ATOM 663 O O . ALA A 1 90 ? 20.136 -3.433 -18.397 1.00 89.62 90 ALA A O 1
ATOM 664 N N . THR A 1 91 ? 18.918 -4.142 -20.142 1.00 89.12 91 THR A N 1
ATOM 665 C CA . THR A 1 91 ? 19.127 -2.936 -20.968 1.00 89.12 91 THR A CA 1
ATOM 666 C C . THR A 1 91 ? 17.859 -2.117 -21.180 1.00 89.12 91 THR A C 1
ATOM 668 O O . THR A 1 91 ? 17.942 -0.911 -21.397 1.00 89.12 91 THR A O 1
ATOM 671 N N . LEU A 1 92 ? 16.682 -2.746 -21.096 1.00 94.69 92 LEU A N 1
ATOM 672 C CA . LEU A 1 92 ? 15.392 -2.088 -21.296 1.00 94.69 92 LEU A CA 1
ATOM 673 C C . LEU A 1 92 ? 14.623 -1.990 -19.973 1.00 94.69 92 LEU A C 1
ATOM 675 O O . LEU A 1 92 ? 14.471 -3.005 -19.290 1.00 94.69 92 LEU A O 1
ATOM 679 N N . PRO A 1 93 ? 14.096 -0.809 -19.605 1.00 94.31 93 PRO A N 1
ATOM 680 C CA . PRO A 1 93 ? 13.270 -0.655 -18.406 1.00 94.31 93 PRO A CA 1
ATOM 681 C C . PRO A 1 93 ? 11.836 -1.181 -18.602 1.00 94.31 93 PRO A C 1
ATOM 683 O O . PRO A 1 93 ? 11.166 -1.527 -17.632 1.00 94.31 93 PRO A O 1
ATOM 686 N N . ASN A 1 94 ? 11.368 -1.266 -19.852 1.00 95.88 94 ASN A N 1
ATOM 687 C CA . ASN A 1 94 ? 10.024 -1.701 -20.226 1.00 95.88 94 ASN A CA 1
ATOM 688 C C . ASN A 1 94 ? 10.094 -2.801 -21.296 1.00 95.88 94 ASN A C 1
ATOM 690 O O . ASN A 1 94 ? 10.837 -2.670 -22.267 1.00 95.88 94 ASN A O 1
ATOM 694 N N . VAL A 1 95 ? 9.311 -3.865 -21.111 1.00 96.56 95 VAL A N 1
ATOM 695 C CA . VAL A 1 95 ? 9.195 -4.995 -22.052 1.00 96.56 95 VAL A CA 1
ATOM 696 C C . VAL A 1 95 ? 7.943 -4.862 -22.911 1.00 96.56 95 VAL A C 1
ATOM 698 O O . VAL A 1 95 ? 7.968 -5.176 -24.099 1.00 96.56 95 VAL A O 1
ATOM 701 N N . LEU A 1 96 ? 6.840 -4.402 -22.315 1.00 97.38 96 LEU A N 1
ATOM 702 C CA . LEU A 1 96 ? 5.564 -4.249 -23.003 1.00 97.38 96 LEU A CA 1
ATOM 703 C C . LEU A 1 96 ? 4.871 -2.955 -22.579 1.00 97.38 96 LEU A C 1
ATOM 705 O O . LEU A 1 96 ? 4.694 -2.680 -21.389 1.00 97.38 96 LEU A O 1
ATOM 709 N N . ARG A 1 97 ? 4.398 -2.204 -23.572 1.00 96.94 97 ARG A N 1
ATOM 710 C CA . ARG A 1 97 ? 3.519 -1.053 -23.384 1.00 96.94 97 ARG A CA 1
ATOM 711 C C . ARG A 1 97 ? 2.297 -1.204 -24.278 1.00 96.94 97 ARG A C 1
ATOM 713 O O . ARG A 1 97 ? 2.423 -1.251 -25.498 1.00 96.94 97 ARG A O 1
ATOM 720 N N . VAL A 1 98 ? 1.125 -1.296 -23.659 1.00 96.88 98 VAL A N 1
ATOM 721 C CA . VAL A 1 98 ? -0.173 -1.309 -24.340 1.00 96.88 98 VAL A CA 1
ATOM 722 C C . VAL A 1 98 ? -0.794 0.060 -24.143 1.00 96.88 98 VAL A C 1
ATOM 724 O O . VAL A 1 98 ? -1.092 0.450 -23.013 1.00 96.88 98 VAL A O 1
ATOM 727 N N . GLU A 1 99 ? -0.956 0.797 -25.236 1.00 93.50 99 GLU A N 1
ATOM 728 C CA . GLU A 1 99 ? -1.362 2.193 -25.178 1.00 93.50 99 GLU A CA 1
ATOM 729 C C . GLU A 1 99 ? -2.529 2.492 -26.122 1.00 93.50 99 GLU A C 1
ATOM 731 O O . GLU A 1 99 ? -2.479 2.176 -27.310 1.00 93.50 99 GLU A O 1
ATOM 736 N N . GLY A 1 100 ? -3.573 3.119 -25.578 1.00 87.00 100 GLY A N 1
ATOM 737 C CA . GLY A 1 100 ? -4.651 3.716 -26.360 1.00 87.00 100 GLY A CA 1
ATOM 738 C C . GLY A 1 100 ? -4.184 4.953 -27.132 1.00 87.00 100 GLY A C 1
ATOM 739 O O . GLY A 1 100 ? -3.408 5.759 -26.621 1.00 87.00 100 GLY A O 1
ATOM 740 N N . SER A 1 101 ? -4.652 5.133 -28.364 1.00 82.81 101 SER A N 1
ATOM 741 C CA . SER A 1 101 ? -4.270 6.277 -29.197 1.00 82.81 101 SER A CA 1
ATOM 742 C C . SER A 1 101 ? -4.991 7.555 -28.760 1.00 82.81 101 SER A C 1
ATOM 744 O O . SER A 1 101 ? -6.101 7.526 -28.228 1.00 82.81 101 SER A O 1
ATOM 746 N N . ALA A 1 102 ? -4.376 8.712 -29.002 1.00 74.75 102 ALA A N 1
ATOM 747 C CA . ALA A 1 102 ? -5.094 9.977 -28.909 1.00 74.75 102 ALA A CA 1
ATOM 748 C C . ALA A 1 102 ? -6.124 10.064 -30.046 1.00 74.75 102 ALA A C 1
ATOM 750 O O . ALA A 1 102 ? -5.801 9.814 -31.208 1.00 74.75 102 ALA A O 1
ATOM 751 N N . VAL A 1 103 ? -7.350 10.460 -29.723 1.00 61.75 103 VAL A N 1
ATOM 752 C CA . VAL A 1 103 ? -8.377 10.795 -30.709 1.00 61.75 103 VAL A CA 1
ATOM 753 C C . VAL A 1 103 ? -8.331 12.299 -30.915 1.00 61.75 103 VAL A C 1
ATOM 755 O O . VAL A 1 103 ? -8.412 13.064 -29.953 1.00 61.75 103 VAL A O 1
ATOM 758 N N . GLY A 1 104 ? -8.221 12.741 -32.170 1.00 53.16 104 GLY A N 1
ATOM 759 C CA . GLY A 1 104 ? -8.454 14.145 -32.505 1.00 53.16 104 GLY A CA 1
ATOM 760 C C . GLY A 1 104 ? -9.824 14.598 -31.982 1.00 53.16 104 GLY A C 1
ATOM 761 O O . GLY A 1 104 ? -10.747 13.792 -31.864 1.00 53.16 104 GLY A O 1
ATOM 762 N N . SER A 1 105 ? -9.975 15.888 -31.687 1.00 50.81 105 SER A N 1
ATOM 763 C CA . SER A 1 105 ? -11.137 16.505 -31.016 1.00 50.81 105 SER A CA 1
ATOM 764 C C . SER A 1 105 ? -12.527 16.249 -31.638 1.00 50.81 105 SER A C 1
ATOM 766 O O . SER A 1 105 ? -13.527 16.696 -31.083 1.00 50.81 105 SER A O 1
ATOM 768 N N . ALA A 1 106 ? -12.621 15.532 -32.761 1.00 40.41 106 ALA A N 1
ATOM 769 C CA . ALA A 1 106 ? -13.834 15.338 -33.551 1.00 40.41 106 ALA A CA 1
ATOM 770 C C . ALA A 1 106 ? -14.541 13.975 -33.379 1.00 40.41 106 ALA A C 1
ATOM 772 O O . ALA A 1 106 ? -15.653 13.831 -33.880 1.00 40.41 106 ALA A O 1
ATOM 773 N N . ALA A 1 107 ? -13.958 12.977 -32.696 1.00 38.66 107 ALA A N 1
ATOM 774 C CA . ALA A 1 107 ? -14.529 11.616 -32.640 1.00 38.66 107 ALA A CA 1
ATOM 775 C C . ALA A 1 107 ? -14.823 11.097 -31.219 1.00 38.66 107 ALA A C 1
ATOM 777 O O . ALA A 1 107 ? -14.703 9.906 -30.932 1.00 38.66 107 ALA A O 1
ATOM 778 N N . ALA A 1 108 ? -15.263 11.981 -30.321 1.00 42.84 108 ALA A N 1
ATOM 779 C CA . ALA A 1 108 ? -15.848 11.576 -29.045 1.00 42.84 108 ALA A CA 1
ATOM 780 C C . ALA A 1 108 ? -17.234 10.939 -29.275 1.00 42.84 108 ALA A C 1
ATOM 782 O O . ALA A 1 108 ? -18.264 11.603 -29.167 1.00 42.84 108 ALA A O 1
ATOM 783 N N . ALA A 1 109 ? -17.276 9.651 -29.621 1.00 40.56 109 ALA A N 1
ATOM 784 C CA . ALA A 1 109 ? -18.519 8.890 -29.561 1.00 40.56 109 ALA A CA 1
ATOM 785 C C . ALA A 1 109 ? -18.980 8.785 -28.089 1.00 40.56 109 ALA A C 1
ATOM 787 O O . ALA A 1 109 ? -18.149 8.536 -27.208 1.00 40.56 109 ALA A O 1
ATOM 788 N N . PRO A 1 110 ? -20.278 8.969 -27.788 1.00 41.31 110 PRO A N 1
ATOM 789 C CA . PRO A 1 110 ? -20.784 8.793 -26.433 1.00 41.31 110 PRO A CA 1
ATOM 790 C C . PRO A 1 110 ? -20.627 7.321 -26.000 1.00 41.31 110 PRO A C 1
ATOM 792 O O . PRO A 1 110 ? -20.872 6.426 -26.815 1.00 41.31 110 PRO A O 1
ATOM 795 N N . PRO A 1 111 ? -20.239 7.028 -24.742 1.00 46.62 111 PRO A N 1
ATOM 796 C CA . PRO A 1 111 ? -20.194 5.656 -24.248 1.00 46.62 111 PRO A CA 1
ATOM 797 C C . PRO A 1 111 ? -21.603 5.048 -24.245 1.00 46.62 111 PRO A C 1
ATOM 799 O O . PRO A 1 111 ? -22.523 5.590 -23.634 1.00 46.62 111 PRO A O 1
ATOM 802 N N . GLY A 1 112 ? -21.772 3.914 -24.925 1.00 37.66 112 GLY A N 1
ATOM 803 C CA . GLY A 1 112 ? -23.016 3.140 -24.962 1.00 37.66 112 GLY A CA 1
ATOM 804 C C . GLY A 1 112 ? -23.261 2.255 -23.732 1.00 37.66 112 GLY A C 1
ATOM 805 O O . GLY A 1 112 ? -24.078 1.346 -23.816 1.00 37.66 112 GLY A O 1
ATOM 806 N N . ASP A 1 113 ? -22.562 2.468 -22.611 1.00 41.19 113 ASP A N 1
ATOM 807 C CA . ASP A 1 113 ? -22.601 1.589 -21.430 1.00 41.19 113 ASP A CA 1
ATOM 808 C C . ASP A 1 113 ? -23.186 2.240 -20.161 1.00 41.19 113 ASP A C 1
ATOM 810 O O . ASP A 1 113 ? -22.992 1.740 -19.056 1.00 41.19 113 ASP A O 1
ATOM 814 N N . GLY A 1 114 ? -23.945 3.335 -20.285 1.00 41.38 114 GLY A N 1
ATOM 815 C CA . GLY A 1 114 ? -24.692 3.918 -19.158 1.00 41.38 114 GLY A CA 1
ATOM 816 C C . GLY A 1 114 ? -23.825 4.550 -18.058 1.00 41.38 114 GLY A C 1
ATOM 817 O O . GLY A 1 114 ? -24.361 5.119 -17.109 1.00 41.38 114 GLY A O 1
ATOM 818 N N . ALA A 1 115 ? -22.499 4.530 -18.202 1.00 41.81 115 ALA A N 1
ATOM 819 C CA . ALA A 1 115 ? -21.562 5.261 -17.368 1.00 41.81 115 ALA A CA 1
ATOM 820 C C . ALA A 1 115 ? -21.042 6.467 -18.168 1.00 41.81 115 ALA A C 1
ATOM 822 O O . ALA A 1 115 ? -20.128 6.359 -18.980 1.00 41.81 115 ALA A O 1
ATOM 823 N N . SER A 1 116 ? -21.656 7.633 -17.956 1.00 40.69 116 SER A N 1
ATOM 824 C CA . SER A 1 116 ? -21.329 8.904 -18.625 1.00 40.69 116 SER A CA 1
ATOM 825 C C . SER A 1 116 ? -19.964 9.477 -18.187 1.00 40.69 116 SER A C 1
ATOM 827 O O . SER A 1 116 ? -19.861 10.528 -17.552 1.00 40.69 116 SER A O 1
ATOM 829 N N . TRP A 1 117 ? -18.881 8.778 -18.523 1.00 49.88 117 TRP A N 1
ATOM 830 C CA . TRP A 1 117 ? -17.511 9.276 -18.429 1.00 49.88 117 TRP A CA 1
ATOM 831 C C . TRP A 1 117 ? -17.104 9.766 -19.820 1.00 49.88 117 TRP A C 1
ATOM 833 O O . TRP A 1 117 ? -16.781 8.944 -20.679 1.00 49.88 117 TRP A O 1
ATOM 843 N N . SER A 1 118 ? -17.128 11.083 -20.072 1.00 44.91 118 SER A N 1
ATOM 844 C CA . SER A 1 118 ? -16.709 11.637 -21.371 1.00 44.91 118 SER A CA 1
ATOM 845 C C . SER A 1 118 ? -15.309 11.138 -21.739 1.00 44.91 118 SER A C 1
ATOM 847 O O . SER A 1 118 ? -14.467 10.908 -20.868 1.00 44.91 118 SER A O 1
ATOM 849 N N . SER A 1 119 ? -15.087 10.884 -23.028 1.00 50.31 119 SER A N 1
ATOM 850 C CA . SER A 1 119 ? -13.821 10.393 -23.571 1.00 50.31 119 SER A CA 1
ATOM 851 C C . SER A 1 119 ? -12.678 11.322 -23.162 1.00 50.31 119 SER A C 1
ATOM 853 O O . SER A 1 119 ? -12.738 12.515 -23.451 1.00 50.31 119 SER A O 1
ATOM 855 N N . SER A 1 120 ? -11.622 10.781 -22.554 1.00 53.16 120 SER A N 1
ATOM 856 C CA . SER A 1 120 ? -10.374 11.480 -22.202 1.00 53.16 120 SER A CA 1
ATOM 857 C C . SER A 1 120 ? -9.561 11.946 -23.425 1.00 53.16 120 SER A C 1
ATOM 859 O O . SER A 1 120 ? -8.341 12.038 -23.366 1.00 53.16 120 SER A O 1
ATOM 861 N N . GLY A 1 121 ? -10.207 12.147 -24.579 1.00 63.06 121 GLY A N 1
ATOM 862 C CA . GLY A 1 121 ? -9.532 12.321 -25.863 1.00 63.06 121 GLY A CA 1
ATOM 863 C C . GLY A 1 121 ? -8.692 11.106 -26.273 1.00 63.06 121 GLY A C 1
ATOM 864 O O . GLY A 1 121 ? -7.790 11.260 -27.087 1.00 63.06 121 GLY A O 1
ATOM 865 N N . ARG A 1 122 ? -8.943 9.913 -25.709 1.00 67.12 122 ARG A N 1
ATOM 866 C CA . ARG A 1 122 ? -8.220 8.667 -26.019 1.00 67.12 122 ARG A CA 1
ATOM 867 C C . ARG A 1 122 ? -9.162 7.574 -26.518 1.00 67.12 122 ARG A C 1
ATOM 869 O O . ARG A 1 122 ? -10.246 7.379 -25.966 1.00 67.12 122 ARG A O 1
ATOM 876 N N . GLU A 1 123 ? -8.727 6.850 -27.540 1.00 82.31 123 GLU A N 1
ATOM 877 C CA . GLU A 1 123 ? -9.313 5.589 -27.970 1.00 82.31 123 GLU A CA 1
ATOM 878 C C . GLU A 1 123 ? -8.662 4.492 -27.137 1.00 82.31 123 GLU A C 1
ATOM 880 O O . GLU A 1 123 ? -7.441 4.383 -27.074 1.00 82.31 123 GLU A O 1
ATOM 885 N N . LEU A 1 124 ? -9.482 3.714 -26.434 1.00 89.94 124 LEU A N 1
ATOM 886 C CA . LEU A 1 124 ? -8.983 2.726 -25.486 1.00 89.94 124 LEU A CA 1
ATOM 887 C C . LEU A 1 124 ? -8.672 1.410 -26.196 1.00 89.94 124 LEU A C 1
ATOM 889 O O . LEU A 1 124 ? -9.483 0.929 -26.991 1.00 89.94 124 LEU A O 1
ATOM 893 N N . VAL A 1 125 ? -7.558 0.773 -25.833 1.00 94.19 125 VAL A N 1
ATOM 894 C CA . VAL A 1 125 ? -7.337 -0.638 -26.179 1.00 94.19 125 VAL A CA 1
ATOM 895 C C . VAL A 1 125 ? -8.314 -1.476 -25.361 1.00 94.19 125 VAL A C 1
ATOM 897 O O . VAL A 1 125 ? -8.336 -1.379 -24.134 1.00 94.19 125 VAL A O 1
ATOM 900 N N . ARG A 1 126 ? -9.139 -2.286 -26.032 1.00 95.31 126 ARG A N 1
ATOM 901 C CA . ARG A 1 126 ? -10.189 -3.081 -25.382 1.00 95.31 126 ARG A CA 1
ATOM 902 C C . ARG A 1 126 ? -9.887 -4.568 -25.421 1.00 95.31 126 ARG A C 1
ATOM 904 O O . ARG A 1 126 ? -9.375 -5.057 -26.425 1.00 95.31 126 ARG A O 1
ATOM 911 N N . ASN A 1 127 ? -10.292 -5.288 -24.377 1.00 95.88 127 ASN A N 1
ATOM 912 C CA . ASN A 1 127 ? -10.246 -6.754 -24.323 1.00 95.88 127 ASN A CA 1
ATOM 913 C C . ASN A 1 127 ? -8.833 -7.344 -24.500 1.00 95.88 127 ASN A C 1
ATOM 915 O O . ASN A 1 127 ? -8.676 -8.452 -25.015 1.00 95.88 127 ASN A O 1
ATOM 919 N N . PHE A 1 128 ? -7.798 -6.610 -24.085 1.00 97.75 128 PHE A N 1
ATOM 920 C CA . PHE A 1 128 ? -6.431 -7.124 -24.075 1.00 97.75 128 PHE A CA 1
ATOM 921 C C . PHE A 1 128 ? -6.230 -8.082 -22.894 1.00 97.75 128 PHE A C 1
ATOM 923 O O . PHE A 1 128 ? -6.675 -7.819 -21.775 1.00 97.75 128 PHE A O 1
ATOM 930 N N . ALA A 1 129 ? -5.524 -9.187 -23.128 1.00 98.31 129 ALA A N 1
ATOM 931 C CA . ALA A 1 129 ? -5.179 -10.147 -22.091 1.00 98.31 129 ALA A CA 1
ATOM 932 C C . ALA A 1 129 ? -3.703 -10.547 -22.191 1.00 98.31 129 ALA A C 1
ATOM 934 O O . ALA A 1 129 ? -3.270 -11.051 -23.226 1.00 98.31 129 ALA A O 1
ATOM 935 N N . LEU A 1 130 ? -2.961 -10.378 -21.097 1.00 98.56 130 LEU A N 1
ATOM 936 C CA . LEU A 1 130 ? -1.644 -10.980 -20.898 1.00 98.56 130 LEU A CA 1
ATOM 937 C C . LEU A 1 130 ? -1.822 -12.174 -19.962 1.00 98.56 130 LEU A C 1
ATOM 939 O O . LEU A 1 130 ? -2.246 -11.985 -18.824 1.00 98.56 130 LEU A O 1
ATOM 943 N N . VAL A 1 131 ? -1.567 -13.390 -20.450 1.00 98.69 131 VAL A N 1
ATOM 944 C CA . VAL A 1 131 ? -1.865 -14.615 -19.697 1.00 98.69 131 VAL A CA 1
ATOM 945 C C . VAL A 1 131 ? -0.686 -15.571 -19.716 1.00 98.69 131 VAL A C 1
ATOM 947 O O . VAL A 1 131 ? -0.205 -15.899 -20.798 1.00 98.69 131 VAL A O 1
ATOM 950 N N . ASN A 1 132 ? -0.282 -16.065 -18.545 1.00 98.38 132 ASN A N 1
ATOM 951 C CA . ASN A 1 132 ? 0.752 -17.096 -18.412 1.00 98.38 132 ASN A CA 1
ATOM 952 C C . ASN A 1 132 ? 2.098 -16.703 -19.048 1.00 98.38 132 ASN A C 1
ATOM 954 O O . ASN A 1 132 ? 2.692 -17.461 -19.815 1.00 98.38 132 ASN A O 1
ATOM 958 N N . VAL A 1 133 ? 2.552 -15.480 -18.755 1.00 98.31 133 VAL A N 1
ATOM 959 C CA . VAL A 1 133 ? 3.825 -14.930 -19.240 1.00 98.31 133 VAL A CA 1
ATOM 960 C C . VAL A 1 133 ? 4.721 -14.563 -18.063 1.00 98.31 133 VAL A C 1
ATOM 962 O O . VAL A 1 133 ? 4.272 -13.944 -17.098 1.00 98.31 133 VAL A O 1
ATOM 965 N N . THR A 1 134 ? 6.008 -14.889 -18.179 1.00 98.12 134 THR A N 1
ATOM 966 C CA . THR A 1 134 ? 7.049 -14.383 -17.283 1.00 98.12 134 THR A CA 1
ATOM 967 C C . THR A 1 134 ? 7.702 -13.143 -17.888 1.00 98.12 134 THR A C 1
ATOM 969 O O . THR A 1 134 ? 8.241 -13.198 -18.992 1.00 98.12 134 THR A O 1
ATOM 972 N N . VAL A 1 135 ? 7.676 -12.030 -17.159 1.00 97.38 135 VAL A N 1
ATOM 973 C CA . VAL A 1 135 ? 8.364 -10.781 -17.500 1.00 97.38 135 VAL A CA 1
ATOM 974 C C . VAL A 1 135 ? 9.418 -10.518 -16.434 1.00 97.38 135 VAL A C 1
ATOM 976 O O . VAL A 1 135 ? 9.121 -10.557 -15.245 1.00 97.38 135 VAL A O 1
ATOM 979 N N . GLY A 1 136 ? 10.658 -10.244 -16.821 1.00 93.06 136 GLY A N 1
ATOM 980 C CA . GLY A 1 136 ? 11.701 -10.029 -15.829 1.00 93.06 136 GLY A CA 1
ATOM 981 C C . GLY A 1 136 ? 13.001 -9.486 -16.383 1.00 93.06 136 GLY A C 1
ATOM 982 O O . GLY A 1 136 ? 13.140 -9.332 -17.593 1.00 93.06 136 GLY A O 1
ATOM 983 N N . ALA A 1 137 ? 13.939 -9.214 -15.475 1.00 93.69 137 ALA A N 1
ATOM 984 C CA . ALA A 1 137 ? 15.249 -8.637 -15.778 1.00 93.69 137 ALA A CA 1
ATOM 985 C C . ALA A 1 137 ? 15.155 -7.337 -16.602 1.00 93.69 137 ALA A C 1
ATOM 987 O O . ALA A 1 137 ? 15.761 -7.217 -17.667 1.00 93.69 137 ALA A O 1
ATOM 988 N N . THR A 1 138 ? 14.386 -6.362 -16.107 1.00 96.44 138 THR A N 1
ATOM 989 C CA . THR A 1 138 ? 14.344 -5.008 -16.687 1.00 96.44 138 THR A CA 1
ATOM 990 C C . THR A 1 138 ? 15.346 -4.073 -16.016 1.00 96.44 138 THR A C 1
ATOM 992 O O . THR A 1 138 ? 15.748 -4.292 -14.876 1.00 96.44 138 THR A O 1
ATOM 995 N N . ALA A 1 139 ? 15.792 -3.049 -16.746 1.00 95.38 139 ALA A N 1
ATOM 996 C CA . ALA A 1 139 ? 16.795 -2.100 -16.273 1.00 95.38 139 ALA A CA 1
ATOM 997 C C . ALA A 1 139 ? 16.272 -1.270 -15.091 1.00 95.38 139 ALA A C 1
ATOM 999 O O . ALA A 1 139 ? 15.079 -0.969 -15.017 1.00 95.38 139 ALA A O 1
ATOM 1000 N N . ALA A 1 140 ? 17.173 -0.903 -14.179 1.00 93.56 140 ALA A N 1
ATOM 1001 C CA . ALA A 1 140 ? 16.819 -0.183 -12.966 1.00 93.56 140 ALA A CA 1
ATOM 1002 C C . ALA A 1 140 ? 16.314 1.242 -13.257 1.00 93.56 140 ALA A C 1
ATOM 1004 O O . ALA A 1 140 ? 16.900 1.944 -14.081 1.00 93.56 140 ALA A O 1
ATOM 1005 N N . THR A 1 141 ? 15.246 1.680 -12.578 1.00 93.00 141 THR A N 1
ATOM 1006 C CA . THR A 1 141 ? 14.609 2.992 -12.838 1.00 93.00 141 THR A CA 1
ATOM 1007 C C . THR A 1 141 ? 14.704 3.991 -11.688 1.00 93.00 141 THR A C 1
ATOM 1009 O O . THR A 1 141 ? 14.217 5.108 -11.828 1.00 93.00 141 THR A O 1
ATOM 1012 N N . TYR A 1 142 ? 15.368 3.658 -10.581 1.00 90.25 142 TYR A N 1
ATOM 1013 C CA . TYR A 1 142 ? 15.459 4.525 -9.392 1.00 90.25 142 TYR A CA 1
ATOM 1014 C C . TYR A 1 142 ? 16.166 5.875 -9.636 1.00 90.25 142 TYR A C 1
ATOM 1016 O O . TYR A 1 142 ? 16.027 6.804 -8.845 1.00 90.25 142 TYR A O 1
ATOM 1024 N N . MET A 1 143 ? 16.891 6.003 -10.754 1.00 89.25 143 MET A N 1
ATOM 1025 C CA . MET A 1 143 ? 17.533 7.244 -11.216 1.00 89.25 143 MET A CA 1
ATOM 1026 C C . MET A 1 143 ? 16.740 7.987 -12.306 1.00 89.25 143 MET A C 1
ATOM 1028 O O . MET A 1 143 ? 17.208 9.009 -12.811 1.00 89.25 143 MET A O 1
ATOM 1032 N N . HIS A 1 144 ? 15.585 7.461 -12.726 1.00 89.88 144 HIS A N 1
ATOM 1033 C CA . HIS A 1 144 ? 14.694 8.124 -13.679 1.00 89.88 144 HIS A CA 1
ATOM 1034 C C . HIS A 1 144 ? 13.858 9.210 -12.993 1.00 89.88 144 HIS A C 1
ATOM 1036 O O . HIS A 1 144 ? 13.854 9.344 -11.773 1.00 89.88 144 HIS A O 1
ATOM 1042 N N . ALA A 1 145 ? 13.130 9.994 -13.790 1.00 86.44 145 ALA A N 1
ATOM 1043 C CA . ALA A 1 145 ? 12.209 10.991 -13.265 1.00 86.44 145 ALA A CA 1
ATOM 1044 C C . ALA A 1 145 ? 11.046 10.332 -12.504 1.00 86.44 145 ALA A C 1
ATOM 1046 O O . ALA A 1 145 ? 10.426 9.379 -12.994 1.00 86.44 145 ALA A O 1
ATOM 1047 N N . TYR A 1 146 ? 10.742 10.886 -11.332 1.00 87.88 146 TYR A N 1
ATOM 1048 C CA . TYR A 1 146 ? 9.557 10.576 -10.540 1.00 87.88 146 TYR A CA 1
ATOM 1049 C C . TYR A 1 146 ? 8.600 11.765 -10.608 1.00 87.88 146 TYR A C 1
ATOM 1051 O O . TYR A 1 146 ? 9.019 12.923 -10.582 1.00 87.88 146 TYR A O 1
ATOM 1059 N N . GLU A 1 147 ? 7.310 11.473 -10.707 1.00 85.50 147 GLU A N 1
ATOM 1060 C CA . GLU A 1 147 ? 6.246 12.467 -10.632 1.00 85.50 147 GLU A CA 1
ATOM 1061 C C . GLU A 1 147 ? 5.873 12.659 -9.159 1.00 85.50 147 GLU A C 1
ATOM 1063 O O . GLU A 1 147 ? 5.525 11.683 -8.495 1.00 85.50 147 GLU A O 1
ATOM 1068 N N . GLY A 1 148 ? 5.972 13.892 -8.648 1.00 74.62 148 GLY A N 1
ATOM 1069 C CA . GLY A 1 148 ? 5.578 14.237 -7.275 1.00 74.62 148 GLY A CA 1
ATOM 1070 C C . GLY A 1 148 ? 4.090 14.000 -7.006 1.00 74.62 148 GLY A C 1
ATOM 1071 O O . GLY A 1 148 ? 3.322 13.760 -7.941 1.00 74.62 148 GLY A O 1
ATOM 1072 N N . SER A 1 149 ? 3.669 14.076 -5.738 1.00 66.12 149 SER A N 1
ATOM 1073 C CA . SER A 1 149 ? 2.313 13.690 -5.330 1.00 66.12 149 SER A CA 1
ATOM 1074 C C . SER A 1 149 ? 1.219 14.563 -5.962 1.00 66.12 149 SER A C 1
ATOM 1076 O O . SER A 1 149 ? 0.738 15.550 -5.411 1.00 66.12 149 SER A O 1
ATOM 1078 N N . MET A 1 150 ? 0.741 14.152 -7.137 1.00 65.62 150 MET A N 1
ATOM 1079 C CA . MET A 1 150 ? -0.447 14.739 -7.770 1.00 65.62 150 MET A CA 1
ATOM 1080 C C . MET A 1 150 ? -1.710 14.569 -6.901 1.00 65.62 150 MET A C 1
ATOM 1082 O O . MET A 1 150 ? -2.719 15.223 -7.134 1.00 65.62 150 MET A O 1
ATOM 1086 N N . SER A 1 151 ? -1.636 13.697 -5.895 1.00 71.38 151 SER A N 1
ATOM 1087 C CA . SER A 1 151 ? -2.646 13.388 -4.885 1.00 71.38 151 SER A CA 1
ATOM 1088 C C . SER A 1 151 ? -2.464 14.141 -3.555 1.00 71.38 151 SER A C 1
ATOM 1090 O O . SER A 1 151 ? -3.348 14.101 -2.705 1.00 71.38 151 SER A O 1
ATOM 1092 N N . GLY A 1 152 ? -1.324 14.813 -3.337 1.00 77.38 152 GLY A N 1
ATOM 1093 C CA . GLY A 1 152 ? -1.008 15.507 -2.080 1.00 77.38 152 GLY A CA 1
ATOM 1094 C C . GLY A 1 152 ? -0.352 14.662 -0.981 1.00 77.38 152 GLY A C 1
ATOM 1095 O O . GLY A 1 152 ? -0.008 15.210 0.070 1.00 77.38 152 GLY A O 1
ATOM 1096 N N . GLY A 1 153 ? -0.148 13.359 -1.208 1.00 78.94 153 GLY A N 1
ATOM 1097 C CA . GLY A 1 153 ? 0.606 12.467 -0.312 1.00 78.94 153 GLY A CA 1
ATOM 1098 C C . GLY A 1 153 ? 2.114 12.764 -0.263 1.00 78.94 153 GLY A C 1
ATOM 1099 O O . GLY A 1 153 ? 2.595 13.698 -0.897 1.00 78.94 153 GLY A O 1
ATOM 1100 N N . ASP A 1 154 ? 2.897 11.967 0.466 1.00 80.94 154 ASP A N 1
ATOM 1101 C CA . ASP A 1 154 ? 4.366 12.139 0.504 1.00 80.94 154 ASP A CA 1
ATOM 1102 C C . ASP A 1 154 ? 5.104 11.331 -0.571 1.00 80.94 154 ASP A C 1
ATOM 1104 O O . ASP A 1 154 ? 6.326 11.410 -0.664 1.00 80.94 154 ASP A O 1
ATOM 1108 N N . TRP A 1 155 ? 4.383 10.557 -1.385 1.00 86.12 155 TRP A N 1
ATOM 1109 C CA . TRP A 1 155 ? 4.967 9.736 -2.441 1.00 86.12 155 TRP A CA 1
ATOM 1110 C C . TRP A 1 155 ? 5.160 10.490 -3.747 1.00 86.12 155 TRP A C 1
ATOM 1112 O O . TRP A 1 155 ? 4.273 11.201 -4.220 1.00 86.12 155 TRP A O 1
ATOM 1122 N N . SER A 1 156 ? 6.271 10.183 -4.394 1.00 87.19 156 SER A N 1
ATOM 1123 C CA . SER A 1 156 ? 6.469 10.391 -5.816 1.00 87.19 156 SER A CA 1
ATOM 1124 C C . SER A 1 156 ? 6.525 9.031 -6.510 1.00 87.19 156 SER A C 1
ATOM 1126 O O . SER A 1 156 ? 6.951 8.038 -5.920 1.00 87.19 156 SER A O 1
ATOM 1128 N N . VAL A 1 157 ? 6.125 8.957 -7.778 1.00 86.88 157 VAL A N 1
ATOM 1129 C CA . VAL A 1 157 ? 6.097 7.692 -8.527 1.00 86.88 157 VAL A CA 1
ATOM 1130 C C . VAL A 1 157 ? 6.773 7.831 -9.877 1.00 86.88 157 VAL A C 1
ATOM 1132 O O . VAL A 1 157 ? 6.478 8.736 -10.655 1.00 86.88 157 VAL A O 1
ATOM 1135 N N . HIS A 1 158 ? 7.652 6.883 -10.195 1.00 90.81 158 HIS A N 1
ATOM 1136 C CA . HIS A 1 158 ? 8.130 6.710 -11.556 1.00 90.81 158 HIS A CA 1
ATOM 1137 C C . HIS A 1 158 ? 7.000 6.154 -12.430 1.00 90.81 158 HIS A C 1
ATOM 1139 O O . HIS A 1 158 ? 6.550 5.024 -12.229 1.00 90.81 158 HIS A O 1
ATOM 1145 N N . ARG A 1 159 ? 6.548 6.915 -13.434 1.00 90.94 159 ARG A N 1
ATOM 1146 C CA . ARG A 1 159 ? 5.512 6.474 -14.387 1.00 90.94 159 ARG A CA 1
ATOM 1147 C C . ARG A 1 159 ? 6.081 5.561 -15.481 1.00 90.94 159 ARG A C 1
ATOM 1149 O O . ARG A 1 159 ? 5.893 5.769 -16.677 1.00 90.94 159 ARG A O 1
ATOM 1156 N N . GLY A 1 160 ? 6.782 4.523 -15.050 1.00 94.25 160 GLY A N 1
ATOM 1157 C CA . GLY A 1 160 ? 7.305 3.446 -15.876 1.00 94.25 160 GLY A CA 1
ATOM 1158 C C . GLY A 1 160 ? 7.254 2.125 -15.116 1.00 94.25 160 GLY A C 1
ATOM 1159 O O . GLY A 1 160 ? 7.193 2.107 -13.886 1.00 94.25 160 GLY A O 1
ATOM 1160 N N . ALA A 1 161 ? 7.232 1.022 -15.860 1.00 97.56 161 ALA A N 1
ATOM 1161 C CA . ALA A 1 161 ? 7.211 -0.334 -15.323 1.00 97.56 161 ALA A CA 1
ATOM 1162 C C . ALA A 1 161 ? 7.689 -1.347 -16.371 1.00 97.56 161 ALA A C 1
ATOM 1164 O O . ALA A 1 161 ? 7.747 -1.023 -17.563 1.00 97.56 161 ALA A O 1
ATOM 1165 N N . ALA A 1 162 ? 7.941 -2.590 -15.955 1.00 98.19 162 ALA A N 1
ATOM 1166 C CA . ALA A 1 162 ? 8.230 -3.685 -16.880 1.00 98.19 162 ALA A CA 1
ATOM 1167 C C . ALA A 1 162 ? 7.071 -3.921 -17.870 1.00 98.19 162 ALA A C 1
ATOM 1169 O O . ALA A 1 162 ? 7.313 -4.100 -19.067 1.00 98.19 162 ALA A O 1
ATOM 1170 N N . VAL A 1 163 ? 5.820 -3.833 -17.399 1.00 98.62 163 VAL A N 1
ATOM 1171 C CA . VAL A 1 163 ? 4.607 -3.786 -18.235 1.00 98.62 163 VAL A CA 1
ATOM 1172 C C . VAL A 1 163 ? 3.787 -2.540 -17.913 1.00 98.62 163 VAL A C 1
ATOM 1174 O O . VAL A 1 163 ? 3.499 -2.260 -16.752 1.00 98.62 163 VAL A O 1
ATOM 1177 N N . VAL A 1 164 ? 3.366 -1.810 -18.947 1.00 98.56 164 VAL A N 1
ATOM 1178 C CA . VAL A 1 164 ? 2.531 -0.607 -18.821 1.00 98.56 164 VAL A CA 1
ATOM 1179 C C . VAL A 1 164 ? 1.239 -0.782 -19.616 1.00 98.56 164 VAL A C 1
ATOM 1181 O O . VAL A 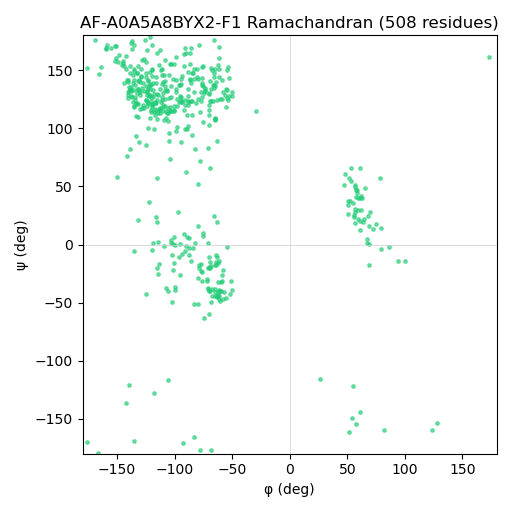1 164 ? 1.289 -1.077 -20.810 1.00 98.56 164 VAL A O 1
ATOM 1184 N N . LEU A 1 165 ? 0.094 -0.549 -18.972 1.00 98.12 165 LEU A N 1
ATOM 1185 C CA . LEU A 1 165 ? -1.215 -0.404 -19.613 1.00 98.12 165 LEU A CA 1
ATOM 1186 C C . LEU A 1 165 ? -1.686 1.054 -19.445 1.00 98.12 165 LEU A C 1
ATOM 1188 O O . LEU A 1 165 ? -1.869 1.514 -18.317 1.00 98.12 165 LEU A O 1
ATOM 1192 N N . ASP A 1 166 ? -1.850 1.796 -20.545 1.00 95.00 166 ASP A N 1
ATOM 1193 C CA . ASP A 1 166 ? -2.233 3.221 -20.524 1.00 95.00 166 ASP A CA 1
ATOM 1194 C C . ASP A 1 166 ? -3.347 3.538 -21.531 1.00 95.00 166 ASP A C 1
ATOM 1196 O O . ASP A 1 166 ? -3.137 3.527 -22.746 1.00 95.00 166 ASP A O 1
ATOM 1200 N N . GLY A 1 167 ? -4.553 3.844 -21.053 1.00 92.38 167 GLY A N 1
ATOM 1201 C CA . GLY A 1 167 ? -5.711 4.010 -21.933 1.00 92.38 167 GLY A CA 1
ATOM 1202 C C . GLY A 1 167 ? -6.293 2.665 -22.365 1.00 92.38 167 GLY A C 1
ATOM 1203 O O . GLY A 1 167 ? -6.381 2.389 -23.561 1.00 92.38 167 GLY A O 1
ATOM 1204 N N . VAL A 1 168 ? -6.684 1.820 -21.409 1.00 94.00 168 VAL A N 1
ATOM 1205 C CA . VAL A 1 168 ? -7.241 0.486 -21.692 1.00 94.00 168 VAL A CA 1
ATOM 1206 C C . VAL A 1 168 ? -8.594 0.261 -21.019 1.00 94.00 168 VAL A C 1
ATOM 1208 O O . VAL A 1 168 ? -8.952 0.935 -20.049 1.00 94.00 168 VAL A O 1
ATOM 1211 N N . GLN A 1 169 ? -9.357 -0.699 -21.533 1.00 95.25 169 GLN A N 1
ATOM 1212 C CA . GLN A 1 169 ? -10.668 -1.061 -21.011 1.00 95.25 169 GLN A CA 1
ATOM 1213 C C . GLN A 1 169 ? -10.907 -2.575 -21.119 1.00 95.25 169 GLN A C 1
ATOM 1215 O O . GLN A 1 169 ? -10.620 -3.179 -22.149 1.00 95.25 169 GLN A O 1
ATOM 1220 N N . ASP A 1 170 ? -11.510 -3.170 -20.088 1.00 97.44 170 ASP A N 1
ATOM 1221 C CA . ASP A 1 170 ? -11.880 -4.593 -20.059 1.00 97.44 170 ASP A CA 1
ATOM 1222 C C . ASP A 1 170 ? -10.663 -5.515 -20.277 1.00 97.44 170 ASP A C 1
ATOM 1224 O O . ASP A 1 170 ? -10.716 -6.502 -21.011 1.00 97.44 170 ASP A O 1
ATOM 1228 N N . CYS A 1 171 ? -9.531 -5.162 -19.661 1.00 98.19 171 CYS A N 1
ATOM 1229 C CA . CYS A 1 171 ? -8.256 -5.855 -19.839 1.00 98.19 171 CYS A CA 1
ATOM 1230 C C . CYS A 1 171 ? -7.901 -6.741 -18.643 1.00 98.19 171 CYS A C 1
ATOM 1232 O O . CYS A 1 171 ? -8.313 -6.478 -17.512 1.00 98.19 171 CYS A O 1
ATOM 1234 N N . ARG A 1 172 ? -7.078 -7.771 -18.871 1.00 98.44 172 ARG A N 1
ATOM 1235 C CA . ARG A 1 172 ? -6.575 -8.627 -17.787 1.00 98.44 172 ARG A CA 1
ATOM 1236 C C . ARG A 1 172 ? -5.090 -8.963 -17.881 1.00 98.44 172 ARG A C 1
ATOM 1238 O O . ARG A 1 172 ? -4.562 -9.171 -18.971 1.00 98.44 172 ARG A O 1
ATOM 1245 N N . VAL A 1 173 ? -4.453 -9.073 -16.722 1.00 98.88 173 VAL A N 1
ATOM 1246 C CA . VAL A 1 173 ? -3.133 -9.682 -16.522 1.00 98.88 173 VAL A CA 1
ATOM 1247 C C . VAL A 1 173 ? -3.348 -10.868 -15.595 1.00 98.88 173 VAL A C 1
ATOM 1249 O O . VAL A 1 173 ? -3.780 -10.678 -14.464 1.00 98.88 173 VAL A O 1
ATOM 1252 N N . ASP A 1 174 ? -3.139 -12.086 -16.079 1.00 98.88 174 ASP A N 1
ATOM 1253 C CA . ASP A 1 174 ? -3.584 -13.285 -15.373 1.00 98.88 174 ASP A CA 1
ATOM 1254 C C . ASP A 1 174 ? -2.557 -14.414 -15.429 1.00 98.88 174 ASP A C 1
ATOM 1256 O O . ASP A 1 174 ? -2.022 -14.714 -16.492 1.00 98.88 174 ASP A O 1
ATOM 1260 N N . LEU A 1 175 ? -2.308 -15.081 -14.300 1.00 98.69 175 LEU A N 1
ATOM 1261 C CA . LEU A 1 175 ? -1.341 -16.188 -14.219 1.00 98.69 175 LEU A CA 1
ATOM 1262 C C . LEU A 1 175 ? 0.076 -15.797 -14.674 1.00 98.69 175 LEU A C 1
ATOM 1264 O O . LEU A 1 175 ? 0.813 -16.632 -15.184 1.00 98.69 175 LEU A O 1
ATOM 1268 N N . CYS A 1 176 ? 0.457 -14.527 -14.544 1.00 98.81 176 CYS A N 1
ATOM 1269 C CA . CYS A 1 176 ? 1.776 -14.052 -14.954 1.00 98.81 176 CYS A CA 1
ATOM 1270 C C . CYS A 1 176 ? 2.782 -14.103 -13.798 1.00 98.81 176 CYS A C 1
ATOM 1272 O O . CYS A 1 176 ? 2.408 -14.135 -12.627 1.00 98.81 176 CYS A O 1
ATOM 1274 N N . THR A 1 177 ? 4.066 -14.019 -14.138 1.00 98.81 177 THR A N 1
ATOM 1275 C CA . THR A 1 177 ? 5.147 -13.840 -13.162 1.00 98.81 177 THR A CA 1
ATOM 1276 C C . THR A 1 177 ? 5.965 -12.620 -13.548 1.00 98.81 177 THR A C 1
ATOM 1278 O O . THR A 1 177 ? 6.501 -12.551 -14.651 1.00 98.81 177 THR A O 1
ATOM 1281 N N . PHE A 1 178 ? 6.099 -11.670 -12.635 1.00 98.69 178 PHE A N 1
ATOM 1282 C CA . PHE A 1 178 ? 7.030 -10.560 -12.755 1.00 98.69 178 PHE A CA 1
ATOM 1283 C C . PHE A 1 178 ? 8.219 -10.815 -11.842 1.00 98.69 178 PHE A C 1
ATOM 1285 O O . PHE A 1 178 ? 8.059 -10.904 -10.628 1.00 98.69 178 PHE A O 1
ATOM 1292 N N . TRP A 1 179 ? 9.413 -10.935 -12.412 1.00 97.56 179 TRP A N 1
ATOM 1293 C CA . TRP A 1 179 ? 10.588 -11.371 -11.664 1.00 97.56 179 TRP A CA 1
ATOM 1294 C C . TRP A 1 179 ? 11.784 -10.461 -11.904 1.00 97.56 179 TRP A C 1
ATOM 1296 O O . TRP A 1 179 ? 12.247 -10.346 -13.037 1.00 97.56 179 TRP A O 1
ATOM 1306 N N . ARG A 1 180 ? 12.340 -9.851 -10.852 1.00 96.25 180 ARG A N 1
ATOM 1307 C CA . ARG A 1 180 ? 13.509 -8.955 -10.979 1.00 96.25 180 ARG A CA 1
ATOM 1308 C C . ARG A 1 180 ? 13.245 -7.806 -11.959 1.00 96.25 180 ARG A C 1
ATOM 1310 O O . ARG A 1 180 ? 13.989 -7.601 -12.919 1.00 96.25 180 ARG A O 1
ATOM 1317 N N . SER A 1 181 ? 12.129 -7.106 -11.767 1.00 97.00 181 SER A N 1
ATOM 1318 C CA . SER A 1 181 ? 11.857 -5.869 -12.512 1.00 97.00 181 SER A CA 1
ATOM 1319 C C . SER A 1 181 ? 12.749 -4.768 -11.946 1.00 97.00 181 SER A C 1
ATOM 1321 O O . SER A 1 181 ? 12.760 -4.596 -10.740 1.00 97.00 181 SER A O 1
ATOM 1323 N N . GLY A 1 182 ? 13.478 -4.005 -12.759 1.00 95.44 182 GLY A N 1
ATOM 1324 C CA . GLY A 1 182 ? 14.381 -2.956 -12.259 1.00 95.44 182 GLY A CA 1
ATOM 1325 C C . GLY A 1 182 ? 13.677 -1.728 -11.656 1.00 95.44 182 GLY A C 1
ATOM 1326 O O . GLY A 1 182 ? 14.309 -0.886 -11.021 1.00 95.44 182 GLY A O 1
ATOM 1327 N N . GLY A 1 183 ? 12.364 -1.635 -11.833 1.00 95.75 183 GLY A N 1
ATOM 1328 C CA . GLY A 1 183 ? 11.502 -0.589 -11.298 1.00 95.75 183 GLY A CA 1
ATOM 1329 C C . GLY A 1 183 ? 10.173 -1.176 -10.865 1.00 95.75 183 GLY A C 1
ATOM 1330 O O . GLY A 1 183 ? 10.127 -2.268 -10.292 1.00 95.75 183 GLY A O 1
ATOM 1331 N N . ASN A 1 184 ? 9.079 -0.494 -11.205 1.00 97.69 184 ASN A N 1
ATOM 1332 C CA . ASN A 1 184 ? 7.755 -1.065 -10.996 1.00 97.69 184 ASN A CA 1
ATOM 1333 C C . ASN A 1 184 ? 7.541 -2.293 -11.898 1.00 97.69 184 ASN A C 1
ATOM 1335 O O . ASN A 1 184 ? 7.988 -2.307 -13.049 1.00 97.69 184 ASN A O 1
ATOM 1339 N N . ALA A 1 185 ? 6.833 -3.317 -11.422 1.00 98.50 185 ALA A N 1
ATOM 1340 C CA . ALA A 1 185 ? 6.565 -4.497 -12.249 1.00 98.50 185 ALA A CA 1
ATOM 1341 C C . ALA A 1 185 ? 5.409 -4.255 -13.236 1.00 98.50 185 ALA A C 1
ATOM 1343 O O . ALA A 1 185 ? 5.569 -4.438 -14.447 1.00 98.50 185 ALA A O 1
ATOM 1344 N N . LEU A 1 186 ? 4.271 -3.768 -12.739 1.00 98.75 186 LEU A N 1
ATOM 1345 C CA . LEU A 1 186 ? 3.090 -3.449 -13.540 1.00 98.75 186 LEU A CA 1
ATOM 1346 C C . LEU A 1 186 ? 2.579 -2.043 -13.223 1.00 98.75 186 LEU A C 1
ATOM 1348 O O . LEU A 1 186 ? 2.353 -1.703 -12.064 1.00 98.75 186 LEU A O 1
ATOM 1352 N N . LEU A 1 187 ? 2.326 -1.253 -14.265 1.00 98.56 187 LEU A N 1
ATOM 1353 C CA . LEU A 1 187 ? 1.714 0.067 -14.157 1.00 98.56 187 LEU A CA 1
ATOM 1354 C C . LEU A 1 187 ? 0.410 0.134 -14.960 1.00 98.56 187 LEU A C 1
ATOM 1356 O O . LEU A 1 187 ? 0.410 -0.060 -16.175 1.00 98.56 187 LEU A O 1
ATOM 1360 N N . LEU A 1 188 ? -0.681 0.482 -14.281 1.00 98.19 188 LEU A N 1
ATOM 1361 C CA . LEU A 1 188 ? -1.945 0.918 -14.871 1.00 98.19 188 LEU A CA 1
ATOM 1362 C C . LEU A 1 188 ? -1.983 2.449 -14.827 1.00 98.19 188 LEU A C 1
ATOM 1364 O O . LEU A 1 188 ? -2.265 3.042 -13.786 1.00 98.19 188 LEU A O 1
ATOM 1368 N N . SER A 1 189 ? -1.633 3.087 -15.942 1.00 94.69 189 SER A N 1
ATOM 1369 C CA . SER A 1 189 ? -1.430 4.537 -16.034 1.00 94.69 189 SER A CA 1
ATOM 1370 C C . SER A 1 189 ? -2.602 5.240 -16.712 1.00 94.69 189 SER A C 1
ATOM 1372 O O . SER A 1 189 ? -3.084 4.780 -17.743 1.00 94.69 189 SER A O 1
ATOM 1374 N N . GLY A 1 190 ? -3.044 6.371 -16.166 1.00 90.69 190 GLY A N 1
ATOM 1375 C CA . GLY A 1 190 ? -4.139 7.155 -16.734 1.00 90.69 190 GLY A CA 1
ATOM 1376 C C . GLY A 1 190 ? -5.445 6.363 -16.782 1.00 90.69 190 GLY A C 1
ATOM 1377 O O . GLY A 1 190 ? -5.729 5.531 -15.915 1.00 90.69 190 GLY A O 1
ATOM 1378 N N . ARG A 1 191 ? -6.247 6.582 -17.823 1.00 90.00 191 ARG A N 1
ATOM 1379 C CA . ARG A 1 191 ? -7.551 5.936 -17.977 1.00 90.00 191 ARG A CA 1
ATOM 1380 C C . ARG A 1 191 ? -7.437 4.421 -18.159 1.00 90.00 191 ARG A C 1
ATOM 1382 O O . ARG A 1 191 ? -7.098 3.925 -19.229 1.00 90.00 191 ARG A O 1
ATOM 1389 N N . ASN A 1 192 ? -7.804 3.687 -17.115 1.00 92.50 192 ASN A N 1
ATOM 1390 C CA . ASN A 1 192 ? -7.907 2.228 -17.100 1.00 92.50 192 ASN A CA 1
ATOM 1391 C C . ASN A 1 192 ? -9.289 1.854 -16.576 1.00 92.50 192 ASN A C 1
ATOM 1393 O O . ASN A 1 192 ? -9.621 2.219 -15.455 1.00 92.50 192 ASN A O 1
ATOM 1397 N N . VAL A 1 193 ? -10.110 1.150 -17.350 1.00 93.69 193 VAL A N 1
ATOM 1398 C CA . VAL A 1 193 ? -11.488 0.836 -16.941 1.00 93.69 193 VAL A CA 1
ATOM 1399 C C . VAL A 1 193 ? -11.678 -0.670 -16.851 1.00 93.69 193 VAL A C 1
ATOM 1401 O O . VAL A 1 193 ? -11.541 -1.364 -17.854 1.00 93.69 193 VAL A O 1
ATOM 1404 N N . ARG A 1 194 ? -12.048 -1.170 -15.665 1.00 97.19 194 ARG A N 1
ATOM 1405 C CA . ARG A 1 194 ? -12.322 -2.601 -15.420 1.00 97.19 194 ARG A CA 1
ATOM 1406 C C . ARG A 1 194 ? -11.134 -3.501 -15.787 1.00 97.19 194 ARG A C 1
ATOM 1408 O O . ARG A 1 194 ? -11.284 -4.492 -16.498 1.00 97.19 194 ARG A O 1
ATOM 1415 N N . THR A 1 195 ? -9.948 -3.143 -15.296 1.00 98.50 195 THR A N 1
ATOM 1416 C CA . THR A 1 195 ? -8.745 -3.975 -15.429 1.00 98.50 195 THR A CA 1
ATOM 1417 C C . THR A 1 195 ? -8.643 -4.958 -14.265 1.00 98.50 195 THR A C 1
ATOM 1419 O O . THR A 1 195 ? -8.787 -4.568 -13.105 1.00 98.50 195 THR A O 1
ATOM 1422 N N . VAL A 1 196 ? -8.356 -6.226 -14.563 1.00 98.88 196 VAL A N 1
ATOM 1423 C CA . VAL A 1 196 ? -8.152 -7.277 -13.554 1.00 98.88 196 VAL A CA 1
ATOM 1424 C C . VAL A 1 196 ? -6.716 -7.790 -13.608 1.00 98.88 196 VAL A C 1
ATOM 1426 O O . VAL A 1 196 ? -6.255 -8.243 -14.651 1.00 98.88 196 VAL A O 1
ATOM 1429 N N . VAL A 1 197 ? -6.015 -7.747 -12.481 1.00 98.94 197 VAL A N 1
ATOM 1430 C CA . VAL A 1 197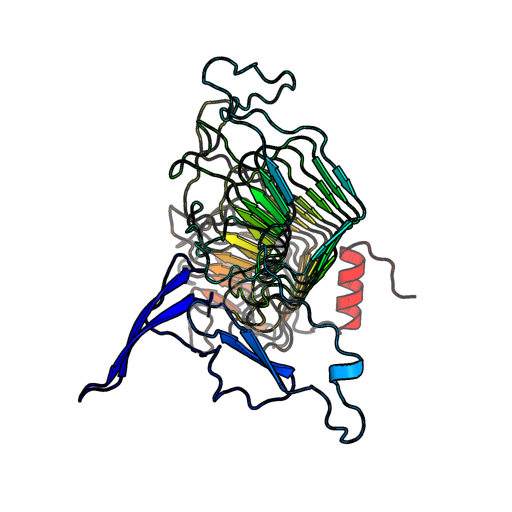 ? -4.730 -8.417 -12.271 1.00 98.94 197 VAL A CA 1
ATOM 1431 C C . VAL A 1 197 ? -4.993 -9.600 -11.355 1.00 98.94 197 VAL A C 1
ATOM 1433 O O . VAL A 1 197 ? -5.379 -9.398 -10.206 1.00 98.94 197 VAL A O 1
ATOM 1436 N N . SER A 1 198 ? -4.843 -10.825 -11.848 1.00 98.88 198 SER A N 1
ATOM 1437 C CA . SER A 1 198 ? -5.203 -12.016 -11.083 1.00 98.88 198 SER A CA 1
ATOM 1438 C C . SER A 1 198 ? -4.141 -13.099 -11.096 1.00 98.88 198 SER A C 1
ATOM 1440 O O . SER A 1 198 ? -3.428 -13.274 -12.083 1.00 98.88 198 SER A O 1
ATOM 1442 N N . ARG A 1 199 ? -4.043 -13.849 -9.991 1.00 98.75 199 ARG A N 1
ATOM 1443 C CA . ARG A 1 199 ? -3.200 -15.058 -9.881 1.00 98.75 199 ARG A CA 1
ATOM 1444 C C . ARG A 1 199 ? -1.762 -14.831 -10.350 1.00 98.75 199 ARG A C 1
ATOM 1446 O O . ARG A 1 199 ? -1.166 -15.699 -10.975 1.00 98.75 199 ARG A O 1
ATOM 1453 N N . THR A 1 200 ? -1.258 -13.624 -10.124 1.00 98.88 200 THR A N 1
ATOM 1454 C CA . THR A 1 200 ? 0.019 -13.152 -10.650 1.00 98.88 200 THR A CA 1
ATOM 1455 C C . THR A 1 200 ? 1.024 -13.069 -9.514 1.00 98.88 200 THR A C 1
ATOM 1457 O O . THR A 1 200 ? 0.697 -12.596 -8.423 1.00 98.88 200 THR A O 1
ATOM 1460 N N . GLU A 1 201 ? 2.238 -13.529 -9.782 1.00 98.88 201 GLU A N 1
ATOM 1461 C CA . GLU A 1 201 ? 3.367 -13.413 -8.868 1.00 98.88 201 GLU A CA 1
ATOM 1462 C C . GLU A 1 201 ? 4.205 -12.184 -9.213 1.00 98.88 201 GLU A C 1
ATOM 1464 O O . GLU A 1 201 ? 4.473 -11.921 -10.388 1.00 98.88 201 GLU A O 1
ATOM 1469 N N . VAL A 1 202 ? 4.629 -11.434 -8.198 1.00 98.88 202 VAL A N 1
ATOM 1470 C CA . VAL A 1 202 ? 5.624 -10.369 -8.348 1.00 98.88 202 VAL A CA 1
ATOM 1471 C C . VAL A 1 202 ? 6.702 -10.552 -7.290 1.00 98.88 202 VAL A C 1
ATOM 1473 O O . VAL A 1 202 ? 6.405 -10.444 -6.104 1.00 98.88 202 VAL A O 1
ATOM 1476 N N . GLY A 1 203 ? 7.933 -10.801 -7.731 1.00 98.38 203 GLY A N 1
ATOM 1477 C CA . GLY A 1 203 ? 9.096 -11.031 -6.877 1.00 98.38 203 GLY A CA 1
ATOM 1478 C C . GLY A 1 203 ? 10.288 -10.166 -7.280 1.00 98.38 203 GLY A C 1
ATOM 1479 O O . GLY A 1 203 ? 10.575 -10.009 -8.476 1.00 98.38 203 GLY A O 1
ATOM 1480 N N . TYR A 1 204 ? 11.014 -9.629 -6.296 1.00 98.06 204 TYR A N 1
ATOM 1481 C CA . TYR A 1 204 ? 12.227 -8.825 -6.509 1.00 98.06 204 TYR A CA 1
ATOM 1482 C C . TYR A 1 204 ? 11.978 -7.586 -7.384 1.00 98.06 204 TYR A C 1
ATOM 1484 O O . TYR A 1 204 ? 12.723 -7.312 -8.326 1.00 98.06 204 TYR A O 1
ATOM 1492 N N . ALA A 1 205 ? 10.893 -6.855 -7.127 1.00 98.06 205 ALA A N 1
ATOM 1493 C CA . ALA A 1 205 ? 10.625 -5.605 -7.834 1.00 98.06 205 ALA A CA 1
ATOM 1494 C C . ALA A 1 205 ? 11.570 -4.499 -7.341 1.00 98.06 205 ALA A C 1
ATOM 1496 O O . ALA A 1 205 ? 11.770 -4.319 -6.143 1.00 98.06 205 ALA A O 1
ATOM 1497 N N . GLY A 1 206 ? 12.143 -3.744 -8.272 1.00 96.25 206 GLY A N 1
ATOM 1498 C CA . GLY A 1 206 ? 13.053 -2.639 -8.006 1.00 96.25 206 GLY A CA 1
ATOM 1499 C C . GLY A 1 206 ? 12.363 -1.503 -7.271 1.00 96.25 206 GLY A C 1
ATOM 1500 O O . GLY A 1 206 ? 12.930 -0.976 -6.321 1.00 96.25 206 GLY A O 1
ATOM 1501 N N . ASP A 1 207 ? 11.125 -1.197 -7.663 1.00 95.44 207 ASP A N 1
ATOM 1502 C CA . ASP A 1 207 ? 10.218 -0.284 -6.966 1.00 95.44 207 ASP A CA 1
ATOM 1503 C C . ASP A 1 207 ? 8.952 -1.039 -6.497 1.00 95.44 207 ASP A C 1
ATOM 1505 O O . ASP A 1 207 ? 9.047 -2.075 -5.837 1.00 95.44 207 ASP A O 1
ATOM 1509 N N . SER A 1 208 ? 7.753 -0.539 -6.817 1.00 97.06 208 SER A N 1
ATOM 1510 C CA . SER A 1 208 ? 6.477 -1.131 -6.402 1.00 97.06 208 SER A CA 1
ATOM 1511 C C . SER A 1 208 ? 6.079 -2.306 -7.296 1.00 97.06 208 SER A C 1
ATOM 1513 O O . SER A 1 208 ? 6.375 -2.334 -8.489 1.00 97.06 208 SER A O 1
ATOM 1515 N N . ALA A 1 209 ? 5.337 -3.274 -6.761 1.00 98.56 209 ALA A N 1
ATOM 1516 C CA . ALA A 1 209 ? 4.865 -4.384 -7.586 1.00 98.56 209 ALA A CA 1
ATOM 1517 C C . ALA A 1 209 ? 3.786 -3.923 -8.580 1.00 98.56 209 ALA A C 1
ATOM 1519 O O . ALA A 1 209 ? 3.977 -4.006 -9.794 1.00 98.56 209 ALA A O 1
ATOM 1520 N N . ILE A 1 210 ? 2.666 -3.394 -8.085 1.00 98.75 210 ILE A N 1
ATOM 1521 C CA . ILE A 1 210 ? 1.565 -2.919 -8.929 1.00 98.75 210 ILE A CA 1
ATOM 1522 C C . ILE A 1 210 ? 1.279 -1.455 -8.609 1.00 98.75 210 ILE A C 1
ATOM 1524 O O . ILE A 1 210 ? 0.935 -1.108 -7.480 1.00 98.75 210 ILE A O 1
ATOM 1528 N N . VAL A 1 211 ? 1.372 -0.596 -9.620 1.00 98.00 211 VAL A N 1
ATOM 1529 C CA . VAL A 1 211 ? 1.038 0.826 -9.523 1.00 98.00 211 VAL A CA 1
ATOM 1530 C C . VAL A 1 211 ? -0.217 1.109 -10.338 1.00 98.00 211 VAL A C 1
ATOM 1532 O O . VAL A 1 211 ? -0.292 0.789 -11.522 1.00 98.00 211 VAL A O 1
ATOM 1535 N N . ILE A 1 212 ? -1.206 1.730 -9.709 1.00 97.69 212 ILE A N 1
ATOM 1536 C CA . ILE A 1 212 ? -2.474 2.148 -10.304 1.00 97.69 212 ILE A CA 1
ATOM 1537 C C . ILE A 1 212 ? -2.517 3.667 -10.179 1.00 97.69 212 ILE A C 1
ATOM 1539 O O . ILE A 1 212 ? -2.794 4.178 -9.099 1.00 97.69 212 ILE A O 1
ATOM 1543 N N . ALA A 1 213 ? -2.181 4.384 -11.251 1.00 94.69 213 ALA A N 1
ATOM 1544 C CA . ALA A 1 213 ? -1.902 5.816 -11.182 1.00 94.69 213 ALA A CA 1
ATOM 1545 C C . ALA A 1 213 ? -2.632 6.619 -12.264 1.00 94.69 213 ALA A C 1
ATOM 1547 O O . ALA A 1 213 ? -2.264 6.582 -13.441 1.00 94.69 213 ALA A O 1
ATOM 1548 N N . GLY A 1 214 ? -3.622 7.410 -11.856 1.00 91.94 214 GLY A N 1
ATOM 1549 C CA . GLY A 1 214 ? -4.309 8.371 -12.712 1.00 91.94 214 GLY A CA 1
ATOM 1550 C C . GLY A 1 214 ? -3.537 9.663 -12.961 1.00 91.94 214 GLY A C 1
ATOM 1551 O O . GLY A 1 214 ? -2.386 9.835 -12.540 1.00 91.94 214 GLY A O 1
ATOM 1552 N N . ARG A 1 215 ? -4.195 10.571 -13.686 1.00 88.00 215 ARG A N 1
ATOM 1553 C CA . ARG A 1 215 ? -3.764 11.946 -13.938 1.00 88.00 215 ARG A CA 1
ATOM 1554 C C . ARG A 1 215 ? -4.911 12.908 -13.643 1.00 88.00 215 ARG A C 1
ATOM 1556 O O . ARG A 1 215 ? -6.067 12.623 -13.951 1.00 88.00 215 ARG A O 1
ATOM 1563 N N . ALA A 1 216 ? -4.567 14.053 -13.069 1.00 84.56 216 ALA A N 1
ATOM 1564 C CA . ALA A 1 216 ? -5.485 15.150 -12.797 1.00 84.56 216 ALA A CA 1
ATOM 1565 C C . ALA A 1 216 ? -4.833 16.474 -13.208 1.00 84.56 216 ALA A C 1
ATOM 1567 O O . ALA A 1 216 ? -3.608 16.611 -13.176 1.00 84.56 216 ALA A O 1
ATOM 1568 N N . SER A 1 217 ? -5.650 17.452 -13.600 1.00 83.81 217 SER A N 1
ATOM 1569 C CA . SER A 1 217 ? -5.177 18.818 -13.818 1.00 83.81 217 SER A CA 1
ATOM 1570 C C . SER A 1 217 ? -5.286 19.578 -12.502 1.00 83.81 217 SER A C 1
ATOM 1572 O O . SER A 1 217 ? -6.372 20.033 -12.140 1.00 83.81 217 SER A O 1
ATOM 1574 N N . LEU A 1 218 ? -4.169 19.712 -11.781 1.00 83.19 218 LEU A N 1
ATOM 1575 C CA . LEU A 1 218 ? -4.174 20.136 -10.375 1.00 83.19 218 LEU A CA 1
ATOM 1576 C C . LEU A 1 218 ? -5.093 19.202 -9.566 1.00 83.19 218 LEU A C 1
ATOM 1578 O O . LEU A 1 218 ? -4.899 17.992 -9.584 1.00 83.19 218 LEU A O 1
ATOM 1582 N N . VAL A 1 219 ? -6.113 19.747 -8.903 1.00 86.38 219 VAL A N 1
ATOM 1583 C CA . VAL A 1 219 ? -7.098 18.974 -8.135 1.00 86.38 219 VAL A CA 1
ATOM 1584 C C . VAL A 1 219 ? -8.290 18.494 -8.972 1.00 86.38 219 VAL A C 1
ATOM 1586 O O . VAL A 1 219 ? -9.160 17.808 -8.446 1.00 86.38 219 VAL A O 1
ATOM 1589 N N . ASP A 1 220 ? -8.377 18.854 -10.257 1.00 84.88 220 ASP A N 1
ATOM 1590 C CA . ASP A 1 220 ? -9.507 18.484 -11.113 1.00 84.88 220 ASP A CA 1
ATOM 1591 C C . ASP A 1 220 ? -9.258 17.158 -11.845 1.00 84.88 220 ASP A C 1
ATOM 1593 O O . ASP A 1 220 ? -8.589 17.104 -12.881 1.00 84.88 220 ASP A O 1
ATOM 1597 N N . ALA A 1 221 ? -9.833 16.083 -11.299 1.00 84.06 221 ALA A N 1
ATOM 1598 C CA . ALA A 1 221 ? -9.920 14.769 -11.934 1.00 84.06 221 ALA A CA 1
ATOM 1599 C C . ALA A 1 221 ? -11.313 14.500 -12.546 1.00 84.06 221 ALA A C 1
ATOM 1601 O O . ALA A 1 221 ? -11.567 13.420 -13.084 1.00 84.06 221 ALA A O 1
ATOM 1602 N N . GLY A 1 222 ? -12.244 15.458 -12.451 1.00 78.06 222 GLY A N 1
ATOM 1603 C CA . GLY A 1 222 ? -13.651 15.288 -12.809 1.00 78.06 222 GLY A CA 1
ATOM 1604 C C . GLY A 1 222 ? -14.019 15.837 -14.186 1.00 78.06 222 GLY A C 1
ATOM 1605 O O . GLY A 1 222 ? -14.848 15.241 -14.881 1.00 78.06 222 GLY A O 1
ATOM 1606 N N . SER A 1 223 ? -13.420 16.954 -14.604 1.00 75.44 223 SER A N 1
ATOM 1607 C CA . SER A 1 223 ? -13.756 17.612 -15.876 1.00 75.44 223 SER A CA 1
ATOM 1608 C C . SER A 1 223 ? -13.309 16.807 -17.097 1.00 75.44 223 SER A C 1
ATOM 1610 O O . SER A 1 223 ? -14.044 16.721 -18.083 1.00 75.44 223 SER A O 1
ATOM 1612 N N . GLN A 1 224 ? -12.124 16.196 -17.026 1.00 71.75 224 GLN A N 1
ATOM 1613 C CA . GLN A 1 224 ? -11.565 15.318 -18.058 1.00 71.75 224 GLN A CA 1
ATOM 1614 C C . GLN A 1 224 ? -10.901 14.103 -17.394 1.00 71.75 224 GLN A C 1
ATOM 1616 O O . GLN A 1 224 ? -9.693 14.101 -17.170 1.00 71.75 224 GLN A O 1
ATOM 1621 N N . PRO A 1 225 ? -11.681 13.075 -17.033 1.00 77.81 225 PRO A N 1
ATOM 1622 C CA . PRO A 1 225 ? -11.181 11.977 -16.218 1.00 77.81 225 PRO A CA 1
ATOM 1623 C C . PRO A 1 225 ? -10.195 11.094 -16.998 1.00 77.81 225 PRO A C 1
ATOM 1625 O O . PRO A 1 225 ? -10.592 10.361 -17.916 1.00 77.81 225 PRO A O 1
ATOM 1628 N N . ASP A 1 226 ? -8.924 11.141 -16.592 1.00 86.81 226 ASP A N 1
ATOM 1629 C CA . ASP A 1 226 ? -7.827 10.262 -17.028 1.00 86.81 226 ASP A CA 1
ATOM 1630 C C . ASP A 1 226 ? -7.316 9.420 -15.847 1.00 86.81 226 ASP A C 1
ATOM 1632 O O . ASP A 1 226 ? -6.157 9.485 -15.442 1.00 86.81 226 ASP A O 1
ATOM 1636 N N . VAL A 1 227 ? -8.224 8.655 -15.241 1.00 90.12 227 VAL A N 1
ATOM 1637 C CA . VAL A 1 227 ? -7.978 7.921 -13.992 1.00 90.12 227 VAL A CA 1
ATOM 1638 C C . VAL A 1 227 ? -8.373 6.447 -14.110 1.00 90.12 227 VAL A C 1
ATOM 1640 O O . VAL A 1 227 ? -9.289 6.120 -14.877 1.00 90.12 227 VAL A O 1
ATOM 1643 N N . PRO A 1 228 ? -7.724 5.535 -13.366 1.00 94.00 228 PRO A N 1
ATOM 1644 C CA . PRO A 1 228 ? -8.177 4.160 -13.237 1.00 94.00 228 PRO A CA 1
ATOM 1645 C C . PRO A 1 228 ? -9.524 4.070 -12.512 1.00 94.00 228 PRO A C 1
ATOM 1647 O O . PRO A 1 228 ? -9.743 4.720 -11.491 1.00 94.00 228 PRO A O 1
ATOM 1650 N N . VAL A 1 229 ? -10.425 3.233 -13.021 1.00 93.50 229 VAL A N 1
ATOM 1651 C CA . VAL A 1 229 ? -11.761 2.995 -12.471 1.00 93.50 229 VAL A CA 1
ATOM 1652 C C . VAL A 1 229 ? -12.042 1.494 -12.442 1.00 93.50 229 VAL A C 1
ATOM 1654 O O . VAL A 1 229 ? -11.976 0.812 -13.468 1.00 93.50 229 VAL A O 1
ATOM 1657 N N . ASN A 1 230 ? -12.434 0.996 -11.269 1.00 96.12 230 ASN A N 1
ATOM 1658 C CA . ASN A 1 230 ? -12.797 -0.401 -11.015 1.00 96.12 230 ASN A CA 1
ATOM 1659 C C . ASN A 1 230 ? -11.665 -1.396 -11.334 1.00 96.12 230 ASN A C 1
ATOM 1661 O O . ASN A 1 230 ? -11.888 -2.415 -11.991 1.00 96.12 230 ASN A O 1
ATOM 1665 N N . THR A 1 231 ? -10.448 -1.106 -10.873 1.00 98.62 231 THR A N 1
ATOM 1666 C CA . THR A 1 231 ? -9.325 -2.051 -10.934 1.00 98.62 231 THR A CA 1
ATOM 1667 C C . THR A 1 231 ? -9.466 -3.128 -9.861 1.00 98.62 231 THR A C 1
ATOM 1669 O O . THR A 1 231 ? -9.764 -2.817 -8.709 1.00 98.62 231 THR A O 1
ATOM 1672 N N . THR A 1 232 ? -9.202 -4.387 -10.210 1.00 98.94 232 THR A N 1
ATOM 1673 C CA . THR A 1 232 ? -9.167 -5.506 -9.255 1.00 98.94 232 THR A CA 1
ATOM 1674 C C . THR A 1 232 ? -7.800 -6.186 -9.265 1.00 98.94 232 THR A C 1
ATOM 1676 O O . THR A 1 232 ? -7.329 -6.575 -10.327 1.00 98.94 232 THR A O 1
ATOM 1679 N N . VAL A 1 233 ? -7.192 -6.366 -8.093 1.00 98.94 233 VAL A N 1
ATOM 1680 C CA . VAL A 1 233 ? -6.012 -7.209 -7.845 1.00 98.94 233 VAL A CA 1
ATOM 1681 C C . VAL A 1 233 ? -6.471 -8.408 -7.016 1.00 98.94 233 VAL A C 1
ATOM 1683 O O . VAL A 1 233 ? -6.947 -8.226 -5.896 1.00 98.94 233 VAL A O 1
ATOM 1686 N N . ASP A 1 234 ? -6.401 -9.618 -7.566 1.00 98.88 234 ASP A N 1
ATOM 1687 C CA . ASP A 1 234 ? -7.055 -10.801 -7.000 1.00 98.88 234 ASP A CA 1
ATOM 1688 C C . ASP A 1 234 ? -6.178 -12.057 -7.006 1.00 98.88 234 ASP A C 1
ATOM 1690 O O . ASP A 1 234 ? -5.763 -12.539 -8.058 1.00 98.88 234 ASP A O 1
ATOM 1694 N N . GLY A 1 235 ? -5.954 -12.657 -5.839 1.00 98.75 235 GLY A N 1
ATOM 1695 C CA . GLY A 1 235 ? -5.192 -13.904 -5.767 1.00 98.75 235 GLY A CA 1
ATOM 1696 C C . GLY A 1 235 ? -3.716 -13.730 -6.125 1.00 98.75 235 GLY A C 1
ATOM 1697 O O . GLY A 1 235 ? -3.106 -14.678 -6.608 1.00 98.75 235 GLY A O 1
ATOM 1698 N N . CYS A 1 236 ? -3.156 -12.529 -5.969 1.00 98.88 236 CYS A N 1
ATOM 1699 C CA . CYS A 1 236 ? -1.761 -12.255 -6.298 1.00 98.88 236 CYS A CA 1
ATOM 1700 C C . CYS A 1 236 ? -0.828 -12.613 -5.135 1.00 98.88 236 CYS A C 1
ATOM 1702 O O . CYS A 1 236 ? -1.188 -12.480 -3.961 1.00 98.88 236 CYS A O 1
ATOM 1704 N N . PHE A 1 237 ? 0.383 -13.040 -5.484 1.00 98.81 237 PHE A N 1
ATOM 1705 C CA . PHE A 1 237 ? 1.456 -13.367 -4.550 1.00 98.81 237 PHE A CA 1
ATOM 1706 C C . PHE A 1 237 ? 2.601 -12.378 -4.760 1.00 98.81 237 PHE A C 1
ATOM 1708 O O . PHE A 1 237 ? 3.249 -12.391 -5.802 1.00 98.81 237 PHE A O 1
ATOM 1715 N N . ILE A 1 238 ? 2.799 -11.459 -3.819 1.00 98.88 238 ILE A N 1
ATOM 1716 C CA . ILE A 1 238 ? 3.741 -10.349 -3.979 1.00 98.88 238 ILE A CA 1
ATOM 1717 C C . ILE A 1 238 ? 4.797 -10.427 -2.884 1.00 98.88 238 ILE A C 1
ATOM 1719 O O . ILE A 1 238 ? 4.461 -10.487 -1.702 1.00 98.88 238 ILE A O 1
ATOM 1723 N N . HIS A 1 239 ? 6.070 -10.410 -3.258 1.00 98.38 239 HIS A N 1
ATOM 1724 C CA . HIS A 1 239 ? 7.149 -10.441 -2.288 1.00 98.38 239 HIS A CA 1
ATOM 1725 C C . HIS A 1 239 ? 8.416 -9.735 -2.770 1.00 98.38 239 HIS A C 1
ATOM 1727 O O . HIS A 1 239 ? 8.596 -9.498 -3.964 1.00 98.38 239 HIS A O 1
ATOM 1733 N N . ASP A 1 240 ? 9.280 -9.373 -1.823 1.00 98.00 240 ASP A N 1
ATOM 1734 C CA . ASP A 1 240 ? 10.589 -8.762 -2.073 1.00 98.00 240 ASP A CA 1
ATOM 1735 C C . ASP A 1 240 ? 10.475 -7.549 -3.014 1.00 98.00 240 ASP A C 1
ATOM 1737 O O . ASP A 1 240 ? 11.030 -7.508 -4.111 1.00 98.00 240 ASP A O 1
ATOM 1741 N N . THR A 1 241 ? 9.670 -6.566 -2.623 1.00 97.06 241 THR A N 1
ATOM 1742 C CA . THR A 1 241 ? 9.513 -5.316 -3.393 1.00 97.06 241 THR A CA 1
ATOM 1743 C C . THR A 1 241 ? 10.525 -4.269 -2.948 1.00 97.06 241 THR A C 1
ATOM 1745 O O . THR A 1 241 ? 11.120 -4.395 -1.884 1.00 97.06 241 THR A O 1
ATOM 1748 N N . GLY A 1 242 ? 10.719 -3.215 -3.740 1.00 95.44 242 GLY A N 1
ATOM 1749 C CA . GLY A 1 242 ? 11.573 -2.098 -3.361 1.00 95.44 242 GLY A CA 1
ATOM 1750 C C . GLY A 1 242 ? 13.049 -2.451 -3.150 1.00 95.44 242 GLY A C 1
ATOM 1751 O O . GLY A 1 242 ? 13.695 -1.927 -2.237 1.00 95.44 242 GLY A O 1
ATOM 1752 N N . VAL A 1 243 ? 13.597 -3.323 -4.007 1.00 94.62 243 VAL A N 1
ATOM 1753 C CA . VAL A 1 243 ? 15.034 -3.659 -4.007 1.00 94.62 243 VAL A CA 1
ATOM 1754 C C . VAL A 1 243 ? 15.880 -2.379 -4.071 1.00 94.62 243 VAL A C 1
ATOM 1756 O O . VAL A 1 243 ? 16.824 -2.228 -3.295 1.00 94.62 243 VAL A O 1
ATOM 1759 N N . TYR A 1 244 ? 15.481 -1.421 -4.915 1.00 91.75 244 TYR A N 1
ATOM 1760 C CA . TYR A 1 244 ? 16.091 -0.091 -5.006 1.00 91.75 244 TYR A CA 1
ATOM 1761 C C . TYR A 1 244 ? 15.230 0.971 -4.304 1.00 91.75 244 TYR A C 1
ATOM 1763 O O . TYR A 1 244 ? 15.719 1.756 -3.491 1.00 91.75 244 TYR A O 1
ATOM 1771 N N . GLY A 1 245 ? 13.930 0.990 -4.604 1.00 91.19 245 GLY A N 1
ATOM 1772 C CA . GLY A 1 245 ? 12.965 1.952 -4.094 1.00 91.19 245 GLY A CA 1
ATOM 1773 C C . GLY A 1 245 ? 12.548 1.700 -2.654 1.00 91.19 245 GLY A C 1
ATOM 1774 O O . GLY A 1 245 ? 12.055 0.627 -2.325 1.00 91.19 245 GLY A O 1
ATOM 1775 N N . LYS A 1 246 ? 12.657 2.709 -1.790 1.00 91.19 246 LYS A N 1
ATOM 1776 C CA . LYS A 1 246 ? 12.258 2.633 -0.376 1.00 91.19 246 LYS A CA 1
ATOM 1777 C C . LYS A 1 246 ? 10.900 3.260 -0.099 1.00 91.19 246 LYS A C 1
ATOM 1779 O O . LYS A 1 246 ? 10.303 2.958 0.926 1.00 91.19 246 LYS A O 1
ATOM 1784 N N . GLN A 1 247 ? 10.369 4.062 -1.019 1.00 90.50 247 GLN A N 1
ATOM 1785 C CA . GLN A 1 247 ? 8.988 4.544 -0.957 1.00 90.50 247 GLN A CA 1
ATOM 1786 C C . GLN A 1 247 ? 8.106 3.798 -1.960 1.00 90.50 247 GLN A C 1
ATOM 1788 O O . GLN A 1 247 ? 7.781 4.299 -3.032 1.00 90.50 247 GLN A O 1
ATOM 1793 N N . THR A 1 248 ? 7.805 2.543 -1.627 1.00 93.38 248 THR A N 1
ATOM 1794 C CA . THR A 1 248 ? 7.191 1.558 -2.530 1.00 93.38 248 THR A CA 1
ATOM 1795 C C . THR A 1 248 ? 6.097 0.750 -1.835 1.00 93.38 248 THR A C 1
ATOM 1797 O O . THR A 1 248 ? 5.919 0.829 -0.615 1.00 93.38 248 THR A O 1
ATOM 1800 N N . ALA A 1 249 ? 5.311 0.011 -2.625 1.00 96.31 249 ALA A N 1
ATOM 1801 C CA . ALA A 1 249 ? 4.279 -0.873 -2.100 1.00 96.31 249 ALA A CA 1
ATOM 1802 C C . ALA A 1 249 ? 4.045 -2.111 -2.960 1.00 96.31 249 ALA A C 1
ATOM 1804 O O . ALA A 1 249 ? 4.374 -2.142 -4.150 1.00 96.31 249 ALA A O 1
ATOM 1805 N N . ALA A 1 250 ? 3.388 -3.113 -2.372 1.00 98.38 250 ALA A N 1
ATOM 1806 C CA . ALA A 1 250 ? 2.848 -4.220 -3.152 1.00 98.38 250 ALA A CA 1
ATOM 1807 C C . ALA A 1 250 ? 1.744 -3.724 -4.106 1.00 98.38 250 ALA A C 1
ATOM 1809 O O . ALA A 1 250 ? 1.752 -4.056 -5.293 1.00 98.38 250 ALA A O 1
ATOM 1810 N N . VAL A 1 251 ? 0.835 -2.870 -3.624 1.00 98.62 251 VAL A N 1
ATOM 1811 C CA . VAL A 1 251 ? -0.139 -2.171 -4.475 1.00 98.62 251 VAL A CA 1
ATOM 1812 C C . VAL A 1 251 ? -0.227 -0.697 -4.089 1.00 98.62 251 VAL A C 1
ATOM 1814 O O . VAL A 1 251 ? -0.649 -0.364 -2.983 1.00 98.62 251 VAL A O 1
ATOM 1817 N N . ALA A 1 252 ? 0.115 0.190 -5.021 1.00 96.75 252 ALA A N 1
ATOM 1818 C CA . ALA A 1 252 ? -0.069 1.631 -4.875 1.00 96.75 252 ALA A CA 1
ATOM 1819 C C . ALA A 1 252 ? -1.255 2.109 -5.720 1.00 96.75 252 ALA A C 1
ATOM 1821 O O . ALA A 1 252 ? -1.302 1.859 -6.924 1.00 96.75 252 ALA A O 1
ATOM 1822 N N . SER A 1 253 ? -2.204 2.806 -5.095 1.00 95.38 253 SER A N 1
ATOM 1823 C CA . SER A 1 253 ? -3.385 3.393 -5.732 1.00 95.38 253 SER A CA 1
ATOM 1824 C C . SER A 1 253 ? -3.343 4.914 -5.596 1.00 95.38 253 SER A C 1
ATOM 1826 O O . SER A 1 253 ? -3.380 5.448 -4.489 1.00 95.38 253 SER A O 1
ATOM 1828 N N . ILE A 1 254 ? -3.260 5.601 -6.732 1.00 93.19 254 ILE A N 1
ATOM 1829 C CA . ILE A 1 254 ? -3.030 7.044 -6.837 1.00 93.19 254 ILE A CA 1
ATOM 1830 C C . ILE A 1 254 ? -4.001 7.600 -7.869 1.00 93.19 254 ILE A C 1
ATOM 1832 O O . ILE A 1 254 ? -3.961 7.193 -9.030 1.00 93.19 254 ILE A O 1
ATOM 1836 N N . LEU A 1 255 ? -4.869 8.522 -7.466 1.00 91.69 255 LEU A N 1
ATOM 1837 C CA . LEU A 1 255 ? -5.914 9.110 -8.298 1.00 91.69 255 LEU A CA 1
ATOM 1838 C C . LEU A 1 255 ? -6.697 8.022 -9.039 1.00 91.69 255 LEU A C 1
ATOM 1840 O O . LEU A 1 255 ? -6.683 7.954 -10.268 1.00 91.69 255 LEU A O 1
ATOM 1844 N N . ALA A 1 256 ? -7.342 7.134 -8.287 1.00 92.31 256 ALA A N 1
ATOM 1845 C CA . ALA A 1 256 ? -8.070 5.990 -8.824 1.00 92.31 256 ALA A CA 1
ATOM 1846 C C . ALA A 1 256 ? -9.384 5.785 -8.073 1.00 92.31 256 ALA A C 1
ATOM 1848 O O . ALA A 1 256 ? -9.489 6.122 -6.904 1.00 92.31 256 ALA A O 1
ATOM 1849 N N . ILE A 1 257 ? -10.378 5.188 -8.730 1.00 92.56 257 ILE A N 1
ATOM 1850 C CA . ILE A 1 257 ? -11.721 5.005 -8.173 1.00 92.56 257 ILE A CA 1
ATOM 1851 C C . ILE A 1 257 ? -12.041 3.514 -8.085 1.00 92.56 257 ILE A C 1
ATOM 1853 O O . ILE A 1 257 ? -11.993 2.796 -9.086 1.00 92.56 257 ILE A O 1
ATOM 1857 N N . GLY A 1 258 ? -12.445 3.040 -6.905 1.00 93.88 258 GLY A N 1
ATOM 1858 C CA . GLY A 1 258 ? -12.950 1.672 -6.746 1.00 93.88 258 GLY A CA 1
ATOM 1859 C C . GLY A 1 258 ? -11.901 0.565 -6.899 1.00 93.88 258 GLY A C 1
ATOM 1860 O O . GLY A 1 258 ? -12.246 -0.545 -7.303 1.00 93.88 258 GLY A O 1
ATOM 1861 N N . THR A 1 259 ? -10.629 0.844 -6.600 1.00 98.19 259 THR A N 1
ATOM 1862 C CA . THR A 1 259 ? -9.573 -0.182 -6.529 1.00 98.19 259 THR A CA 1
ATOM 1863 C C . THR A 1 259 ? -9.917 -1.249 -5.485 1.00 98.19 259 THR A C 1
ATOM 1865 O O . THR A 1 259 ? -10.143 -0.925 -4.320 1.00 98.19 259 THR A O 1
ATOM 1868 N N . THR A 1 260 ? -9.924 -2.519 -5.889 1.00 98.88 260 THR A N 1
ATOM 1869 C CA . THR A 1 260 ? -10.135 -3.675 -5.007 1.00 98.88 260 THR A CA 1
ATOM 1870 C C . THR A 1 260 ? -8.884 -4.547 -4.975 1.00 98.88 260 THR A C 1
ATOM 1872 O O . THR A 1 260 ? -8.478 -5.058 -6.012 1.00 98.88 260 THR A O 1
ATOM 1875 N N . VAL A 1 261 ? -8.298 -4.760 -3.798 1.00 98.94 261 VAL A N 1
ATOM 1876 C CA . VAL A 1 261 ? -7.228 -5.736 -3.550 1.00 98.94 261 VAL A CA 1
ATOM 1877 C C . VAL A 1 261 ? -7.809 -6.859 -2.705 1.00 98.94 261 VAL A C 1
ATOM 1879 O O . VAL A 1 261 ? -8.319 -6.612 -1.613 1.00 98.94 261 VAL A O 1
ATOM 1882 N N . GLN A 1 262 ? -7.779 -8.092 -3.202 1.00 98.75 262 GLN A N 1
ATOM 1883 C CA . GLN A 1 262 ? -8.431 -9.201 -2.519 1.00 98.75 262 GLN A CA 1
ATOM 1884 C C . GLN A 1 262 ? -7.710 -10.533 -2.656 1.00 98.75 262 GLN A C 1
ATOM 1886 O O . GLN A 1 262 ? -6.984 -10.754 -3.625 1.00 98.75 262 GLN A O 1
ATOM 1891 N N . ARG A 1 263 ? -7.919 -11.425 -1.677 1.00 98.56 263 ARG A N 1
ATOM 1892 C CA . ARG A 1 263 ? -7.404 -12.812 -1.686 1.00 98.56 263 ARG A CA 1
ATOM 1893 C C . ARG A 1 263 ? -5.903 -12.910 -1.979 1.00 98.56 263 ARG A C 1
ATOM 1895 O O . ARG A 1 263 ? -5.442 -13.907 -2.517 1.00 98.56 263 ARG A O 1
ATOM 1902 N N . SER A 1 264 ? -5.158 -11.854 -1.670 1.00 98.75 264 SER A N 1
ATOM 1903 C CA . SER A 1 264 ? -3.761 -11.684 -2.063 1.00 98.75 264 SER A CA 1
ATOM 1904 C C . SER A 1 264 ? -2.858 -11.711 -0.839 1.00 98.75 264 SER A C 1
ATOM 1906 O O . SER A 1 264 ? -3.280 -11.385 0.276 1.00 98.75 264 SER A O 1
ATOM 1908 N N . VAL A 1 265 ? -1.608 -12.093 -1.067 1.00 98.75 265 VAL A N 1
ATOM 1909 C CA . VAL A 1 265 ? -0.566 -12.178 -0.046 1.00 98.75 265 VAL A CA 1
ATOM 1910 C C . VAL A 1 265 ? 0.563 -11.224 -0.413 1.00 98.75 265 VAL A C 1
ATOM 1912 O O . VAL A 1 265 ? 0.986 -11.213 -1.569 1.00 98.75 265 VAL A O 1
ATOM 1915 N N . ALA A 1 266 ? 1.039 -10.429 0.550 1.00 98.56 266 ALA A N 1
ATOM 1916 C CA . ALA A 1 266 ? 2.163 -9.517 0.336 1.00 98.56 266 ALA A CA 1
ATOM 1917 C C . ALA A 1 266 ? 3.130 -9.455 1.527 1.00 98.56 266 ALA A C 1
ATOM 1919 O O . ALA A 1 266 ? 2.701 -9.214 2.658 1.00 98.56 266 ALA A O 1
ATOM 1920 N N . PHE A 1 267 ? 4.432 -9.634 1.288 1.00 97.94 267 PHE A N 1
ATOM 1921 C CA . PHE A 1 267 ? 5.452 -9.594 2.345 1.00 97.94 267 PHE A CA 1
ATOM 1922 C C . PHE A 1 267 ? 6.853 -9.221 1.832 1.00 97.94 267 PHE A C 1
ATOM 1924 O O . PHE A 1 267 ? 7.055 -9.158 0.632 1.00 97.94 267 PHE A O 1
ATOM 1931 N N . GLU A 1 268 ? 7.813 -8.941 2.720 1.00 97.38 268 GLU A N 1
ATOM 1932 C CA . GLU A 1 268 ? 9.120 -8.346 2.353 1.00 97.38 268 GLU A CA 1
ATOM 1933 C C . GLU A 1 268 ? 8.972 -7.058 1.525 1.00 97.38 268 GLU A C 1
ATOM 1935 O O . GLU A 1 268 ? 9.317 -6.992 0.343 1.00 97.38 268 GLU A O 1
ATOM 1940 N N . GLY A 1 269 ? 8.420 -6.017 2.147 1.00 96.25 269 GLY A N 1
ATOM 1941 C CA . GLY A 1 269 ? 8.369 -4.675 1.568 1.00 96.25 269 GLY A CA 1
ATOM 1942 C C . GLY A 1 269 ? 9.121 -3.662 2.434 1.00 96.25 269 GLY A C 1
ATOM 1943 O O . GLY A 1 269 ? 8.972 -3.673 3.662 1.00 96.25 269 GLY A O 1
ATOM 1944 N N . PRO A 1 270 ? 9.890 -2.727 1.846 1.00 94.62 270 PRO A N 1
ATOM 1945 C CA . PRO A 1 270 ? 10.570 -1.689 2.616 1.00 94.62 270 PRO A CA 1
ATOM 1946 C C . PRO A 1 270 ? 9.584 -0.670 3.186 1.00 94.62 270 PRO A C 1
ATOM 1948 O O . PRO A 1 270 ? 9.929 0.037 4.136 1.00 94.62 270 PRO A O 1
ATOM 1951 N N . ARG A 1 271 ? 8.369 -0.594 2.622 1.00 93.75 271 ARG A N 1
ATOM 1952 C CA . ARG A 1 271 ? 7.333 0.371 2.990 1.00 93.75 271 ARG A CA 1
ATOM 1953 C C . ARG A 1 271 ? 5.934 -0.260 3.020 1.00 93.75 271 ARG A C 1
ATOM 1955 O O . ARG A 1 271 ? 5.736 -1.136 3.851 1.00 93.75 271 ARG A O 1
ATOM 1962 N N . GLN A 1 272 ? 4.948 0.196 2.249 1.00 94.62 272 GLN A N 1
ATOM 1963 C CA . GLN A 1 272 ? 3.542 -0.195 2.451 1.00 94.62 272 GLN A CA 1
ATOM 1964 C C . GLN A 1 272 ? 3.174 -1.536 1.790 1.00 94.62 272 GLN A C 1
ATOM 1966 O O . GLN A 1 272 ? 3.676 -1.879 0.729 1.00 94.62 272 GLN A O 1
ATOM 1971 N N . GLY A 1 273 ? 2.203 -2.264 2.349 1.00 97.12 273 GLY A N 1
ATOM 1972 C CA . GLY A 1 273 ? 1.562 -3.374 1.636 1.00 97.12 273 GLY A CA 1
ATOM 1973 C C . GLY A 1 273 ? 0.604 -2.837 0.571 1.00 97.12 273 GLY A C 1
ATOM 1974 O O . GLY A 1 273 ? 0.821 -2.999 -0.629 1.00 97.12 273 GLY A O 1
ATOM 1975 N N . VAL A 1 274 ? -0.435 -2.127 1.009 1.00 97.81 274 VAL A N 1
ATOM 1976 C CA . VAL A 1 274 ? -1.359 -1.401 0.128 1.00 97.81 274 VAL A CA 1
ATOM 1977 C C . VAL A 1 274 ? -1.412 0.048 0.552 1.00 97.81 274 VAL A C 1
ATOM 1979 O O . VAL A 1 274 ? -1.526 0.348 1.742 1.00 97.81 274 VAL A O 1
ATOM 1982 N N . VAL A 1 275 ? -1.376 0.946 -0.424 1.00 95.44 275 VAL A N 1
ATOM 1983 C CA . VAL A 1 275 ? -1.456 2.369 -0.143 1.00 95.44 275 VAL A CA 1
ATOM 1984 C C . VAL A 1 275 ? -2.427 3.095 -1.065 1.00 95.44 275 VAL A C 1
ATOM 1986 O O . VAL A 1 275 ? -2.454 2.855 -2.273 1.00 95.44 275 VAL A O 1
ATOM 1989 N N . PHE A 1 276 ? -3.219 3.990 -0.477 1.00 94.88 276 PHE A N 1
ATOM 1990 C CA . PHE A 1 276 ? -4.131 4.896 -1.170 1.00 94.88 276 PHE A CA 1
ATOM 1991 C C . PHE A 1 276 ? -3.682 6.334 -0.908 1.00 94.88 276 PHE A C 1
ATOM 1993 O O . PHE A 1 276 ? -3.527 6.740 0.241 1.00 94.88 276 PHE A O 1
ATOM 2000 N N . MET A 1 277 ? -3.411 7.090 -1.965 1.00 90.62 277 MET A N 1
ATOM 2001 C CA . MET A 1 277 ? -2.741 8.390 -1.842 1.00 90.62 277 MET A CA 1
ATOM 2002 C C . MET A 1 277 ? -3.683 9.600 -1.753 1.00 90.62 277 MET A C 1
ATOM 2004 O O . MET A 1 277 ? -3.194 10.711 -1.554 1.00 90.62 277 MET A O 1
ATOM 2008 N N . ASP A 1 278 ? -4.982 9.394 -1.957 1.00 91.25 278 ASP A N 1
ATOM 2009 C CA . ASP A 1 278 ? -6.021 10.426 -2.036 1.00 91.25 278 ASP A CA 1
ATOM 2010 C C . ASP A 1 278 ? -7.412 9.839 -1.749 1.00 91.25 278 ASP A C 1
ATOM 2012 O O . ASP A 1 278 ? -7.580 8.619 -1.657 1.00 91.25 278 ASP A O 1
ATOM 2016 N N . GLY A 1 279 ? -8.413 10.7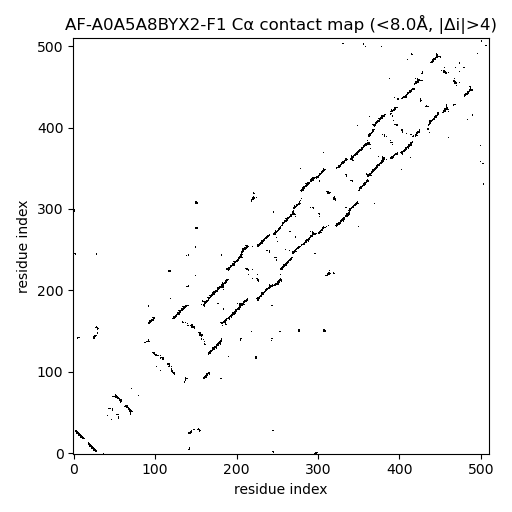18 -1.632 1.00 87.50 279 GLY A N 1
ATOM 2017 C CA . GLY A 1 279 ? -9.835 10.386 -1.559 1.00 87.50 279 GLY A CA 1
ATOM 2018 C C . GLY A 1 279 ? -10.602 10.487 -2.888 1.00 87.50 279 GLY A C 1
ATOM 2019 O O . GLY A 1 279 ? -11.803 10.775 -2.866 1.00 87.50 279 GLY A O 1
ATOM 2020 N N . LEU A 1 280 ? -9.985 10.302 -4.068 1.00 89.25 280 LEU A N 1
ATOM 2021 C CA . LEU A 1 280 ? -10.716 10.424 -5.340 1.00 89.25 280 LEU A CA 1
ATOM 2022 C C . LEU A 1 280 ? -11.800 9.341 -5.485 1.00 89.25 280 LEU A C 1
ATOM 2024 O O . LEU A 1 280 ? -11.519 8.178 -5.759 1.00 89.25 280 LEU A O 1
ATOM 2028 N N . GLY A 1 281 ? -13.075 9.724 -5.375 1.00 85.44 281 GLY A N 1
ATOM 2029 C CA . GLY A 1 281 ? -14.240 8.874 -5.673 1.00 85.44 281 GLY A CA 1
ATOM 2030 C C . GLY A 1 281 ? -14.481 7.699 -4.708 1.00 85.44 281 GLY A C 1
ATOM 2031 O O . GLY A 1 281 ? -15.593 7.153 -4.671 1.00 85.44 281 GLY A O 1
ATOM 2032 N N . GLY A 1 282 ? -13.473 7.307 -3.928 1.00 89.75 282 GLY A N 1
ATOM 2033 C CA . GLY A 1 282 ? -13.516 6.250 -2.925 1.00 89.75 282 GLY A CA 1
ATOM 2034 C C . GLY A 1 282 ? -14.016 4.905 -3.458 1.00 89.75 282 GLY A C 1
ATOM 2035 O O . GLY A 1 282 ? -13.868 4.546 -4.636 1.00 89.75 282 GLY A O 1
ATOM 2036 N N . GLY A 1 283 ? -14.672 4.141 -2.582 1.00 93.00 283 GLY A N 1
ATOM 2037 C CA . GLY A 1 283 ? -15.201 2.814 -2.910 1.00 93.00 283 GLY A CA 1
ATOM 2038 C C . GLY A 1 283 ? -14.123 1.733 -3.009 1.00 93.00 283 GLY A C 1
ATOM 2039 O O . GLY A 1 283 ? -14.364 0.688 -3.623 1.00 93.00 283 GLY A O 1
ATOM 2040 N N . HIS A 1 284 ? -12.939 1.998 -2.455 1.00 97.44 284 HIS A N 1
ATOM 2041 C CA . HIS A 1 284 ? -11.834 1.051 -2.405 1.00 97.44 284 HIS A CA 1
ATOM 2042 C C . HIS A 1 284 ? -12.138 -0.121 -1.480 1.00 97.44 284 HIS A C 1
ATOM 2044 O O . HIS A 1 284 ? -12.906 0.002 -0.524 1.00 97.44 284 HIS A O 1
ATOM 2050 N N . ARG A 1 285 ? -11.529 -1.271 -1.763 1.00 98.62 285 ARG A N 1
ATOM 2051 C CA . ARG A 1 285 ? -11.658 -2.465 -0.926 1.00 98.62 285 ARG A CA 1
ATOM 2052 C C . ARG A 1 285 ? -10.320 -3.164 -0.762 1.00 98.62 285 ARG A C 1
ATOM 2054 O O . ARG A 1 285 ? -9.651 -3.440 -1.751 1.00 98.62 285 ARG A O 1
ATOM 2061 N N . VAL A 1 286 ? -9.969 -3.504 0.470 1.00 98.81 286 VAL A N 1
ATOM 2062 C CA . VAL A 1 286 ? -8.881 -4.429 0.798 1.00 98.81 286 VAL A CA 1
ATOM 2063 C C . VAL A 1 286 ? -9.498 -5.571 1.591 1.00 98.81 286 VAL A C 1
ATOM 2065 O O . VAL A 1 286 ? -9.949 -5.353 2.710 1.00 98.81 286 VAL A O 1
ATOM 2068 N N . GLN A 1 287 ? -9.603 -6.767 1.009 1.00 98.25 287 GLN A N 1
ATOM 2069 C CA . GLN A 1 287 ? -10.382 -7.840 1.634 1.00 98.25 287 GLN A CA 1
ATOM 2070 C C . GLN A 1 287 ? -9.784 -9.233 1.500 1.00 98.25 287 GLN A C 1
ATOM 2072 O O . GLN A 1 287 ? -9.274 -9.606 0.445 1.00 98.25 287 GLN A O 1
ATOM 2077 N N . SER A 1 288 ? -9.897 -10.043 2.551 1.00 98.00 288 SER A N 1
ATOM 2078 C CA . SER A 1 288 ? -9.355 -11.408 2.539 1.00 98.00 288 SER A CA 1
ATOM 2079 C C . SER A 1 288 ? -7.862 -11.448 2.189 1.00 98.00 288 SER A C 1
ATOM 2081 O O . SER A 1 288 ? -7.424 -12.344 1.470 1.00 98.00 288 SER A O 1
ATOM 2083 N N . VAL A 1 289 ? -7.085 -10.454 2.633 1.00 98.69 289 VAL A N 1
ATOM 2084 C CA . VAL A 1 289 ? -5.637 -10.395 2.382 1.00 98.69 289 VAL A CA 1
ATOM 2085 C C . VAL A 1 289 ? -4.846 -10.867 3.597 1.00 98.69 289 VAL A C 1
ATOM 2087 O O . VAL A 1 289 ? -5.312 -10.783 4.736 1.00 98.69 289 VAL A O 1
ATOM 2090 N N . SER A 1 290 ? -3.621 -11.332 3.356 1.00 97.88 290 SER A N 1
ATOM 2091 C CA . SER A 1 290 ? -2.642 -11.574 4.414 1.00 97.88 290 SER A CA 1
ATOM 2092 C C . SER A 1 290 ? -1.345 -10.847 4.095 1.00 97.88 290 SER A C 1
ATOM 2094 O O . SER A 1 290 ? -0.724 -11.108 3.067 1.00 97.88 290 SER A O 1
ATOM 209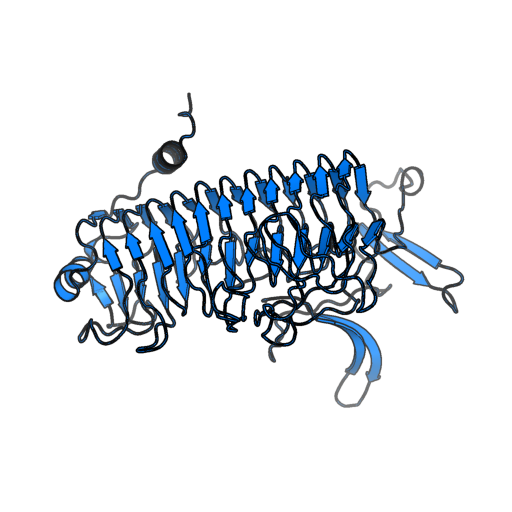6 N N . MET A 1 291 ? -0.956 -9.901 4.949 1.00 98.12 291 MET A N 1
ATOM 2097 C CA . MET A 1 291 ? 0.214 -9.060 4.707 1.00 98.12 291 MET A CA 1
ATOM 2098 C C . MET A 1 291 ? 1.037 -8.871 5.981 1.00 98.12 291 MET A C 1
ATOM 2100 O O . MET A 1 291 ? 0.492 -8.589 7.049 1.00 98.12 291 MET A O 1
ATOM 2104 N N . TRP A 1 292 ? 2.351 -9.049 5.865 1.00 96.19 292 TRP A N 1
ATOM 2105 C CA . TRP A 1 292 ? 3.309 -8.969 6.973 1.00 96.19 292 TRP A CA 1
ATOM 2106 C C . TRP A 1 292 ? 4.674 -8.505 6.465 1.00 96.19 292 TRP A C 1
ATOM 2108 O O . TRP A 1 292 ? 4.877 -8.427 5.257 1.00 96.19 292 TRP A O 1
ATOM 2118 N N . ARG A 1 293 ? 5.612 -8.201 7.370 1.00 94.69 293 ARG A N 1
ATOM 2119 C CA . ARG A 1 293 ? 6.967 -7.724 7.039 1.00 94.69 293 ARG A CA 1
ATOM 2120 C C . ARG A 1 293 ? 6.955 -6.609 5.995 1.00 94.69 293 ARG A C 1
ATOM 2122 O O . ARG A 1 293 ? 7.614 -6.669 4.961 1.00 94.69 293 ARG A O 1
ATOM 2129 N N . GLN A 1 294 ? 6.136 -5.615 6.298 1.00 94.38 294 GLN A N 1
ATOM 2130 C CA . GLN A 1 294 ? 6.112 -4.319 5.637 1.00 94.38 294 GLN A CA 1
ATOM 2131 C C . GLN A 1 294 ? 6.893 -3.323 6.502 1.00 94.38 294 GLN A C 1
ATOM 2133 O O . GLN A 1 294 ? 7.087 -3.564 7.697 1.00 94.38 294 GLN A O 1
ATOM 2138 N N . MET A 1 295 ? 7.315 -2.202 5.921 1.00 91.94 295 MET A N 1
ATOM 2139 C CA . MET A 1 295 ? 8.103 -1.163 6.600 1.00 91.94 295 MET A CA 1
ATOM 2140 C C . MET A 1 295 ? 9.445 -1.674 7.149 1.00 91.94 295 MET A C 1
ATOM 2142 O O . MET A 1 295 ? 9.846 -1.321 8.257 1.00 91.94 295 MET A O 1
ATOM 2146 N N . LEU A 1 296 ? 10.141 -2.538 6.404 1.00 93.62 296 LEU A N 1
ATOM 2147 C CA . LEU A 1 296 ? 11.424 -3.101 6.852 1.00 93.62 296 LEU A CA 1
ATOM 2148 C C . LEU A 1 296 ? 12.575 -2.093 6.839 1.00 93.62 296 LEU A C 1
ATOM 2150 O O . LEU A 1 296 ? 13.476 -2.176 7.668 1.00 93.62 296 LEU A O 1
ATOM 2154 N N . GLU A 1 297 ? 12.534 -1.138 5.913 1.00 91.56 297 GLU A N 1
ATOM 2155 C CA . GLU A 1 297 ? 13.612 -0.163 5.694 1.00 91.56 297 GLU A CA 1
ATOM 2156 C C . GLU A 1 297 ? 13.139 1.283 5.900 1.00 91.56 297 GLU A C 1
ATOM 2158 O O . GLU A 1 297 ? 13.924 2.231 5.876 1.00 91.56 297 GLU A O 1
ATOM 2163 N N . THR A 1 298 ? 11.841 1.470 6.137 1.00 89.56 298 THR A N 1
ATOM 2164 C CA . THR A 1 298 ? 11.230 2.765 6.429 1.00 89.56 298 THR A CA 1
ATOM 2165 C C . THR A 1 298 ? 10.446 2.713 7.738 1.00 89.56 298 THR A C 1
ATOM 2167 O O . THR A 1 298 ? 10.396 1.688 8.404 1.00 89.56 298 THR A O 1
ATOM 2170 N N . GLN A 1 299 ? 9.899 3.846 8.169 1.00 87.88 299 GLN A N 1
ATOM 2171 C CA . GLN A 1 299 ? 9.176 3.962 9.438 1.00 87.88 299 GLN A CA 1
ATOM 2172 C C . GLN A 1 299 ? 7.916 4.814 9.273 1.00 87.88 299 GLN A C 1
ATOM 2174 O O . GLN A 1 299 ? 7.777 5.488 8.247 1.00 87.88 299 GLN A O 1
ATOM 2179 N N . ASP A 1 300 ? 7.103 4.871 10.333 1.00 84.31 300 ASP A N 1
ATOM 2180 C CA . ASP A 1 300 ? 5.988 5.820 10.473 1.00 84.31 300 ASP A CA 1
ATOM 2181 C C . ASP A 1 300 ? 4.948 5.619 9.367 1.00 84.31 300 ASP A C 1
ATOM 2183 O O . ASP A 1 300 ? 4.811 6.399 8.424 1.00 84.31 300 ASP A O 1
ATOM 2187 N N . GLY A 1 301 ? 4.321 4.448 9.432 1.00 87.88 301 GLY A N 1
ATOM 2188 C CA . GLY A 1 301 ? 3.285 4.032 8.511 1.00 87.88 301 GLY A CA 1
ATOM 2189 C C . GLY A 1 301 ? 2.689 2.684 8.897 1.00 87.88 301 GLY A C 1
ATOM 2190 O O . GLY A 1 301 ? 2.988 2.120 9.959 1.00 87.88 301 GLY A O 1
ATOM 2191 N N . GLY A 1 302 ? 1.880 2.156 7.983 1.00 91.56 302 GLY A N 1
ATOM 2192 C CA . GLY A 1 302 ? 1.130 0.926 8.163 1.00 91.56 302 GLY A CA 1
ATOM 2193 C C . GLY A 1 302 ? 1.167 -0.024 6.979 1.00 91.56 302 GLY A C 1
ATOM 2194 O O . GLY A 1 302 ? 1.661 0.304 5.901 1.00 91.56 302 GLY A O 1
ATOM 2195 N N . VAL A 1 303 ? 0.634 -1.226 7.193 1.00 95.56 303 VAL A N 1
ATOM 2196 C CA . VAL A 1 303 ? 0.516 -2.253 6.147 1.00 95.56 303 VAL A CA 1
ATOM 2197 C C . VAL A 1 303 ? -0.508 -1.817 5.102 1.00 95.56 303 VAL A C 1
ATOM 2199 O O . VAL A 1 303 ? -0.214 -1.842 3.908 1.00 95.56 303 VAL A O 1
ATOM 2202 N N . VAL A 1 304 ? -1.689 -1.396 5.559 1.00 97.19 304 VAL A N 1
ATOM 2203 C CA . VAL A 1 304 ? -2.689 -0.684 4.760 1.00 97.19 304 VAL A CA 1
ATOM 2204 C C . VAL A 1 304 ? -2.704 0.758 5.230 1.00 97.19 304 VAL A C 1
ATOM 2206 O O . VAL A 1 304 ? -2.858 1.019 6.422 1.00 97.19 304 VAL A O 1
ATOM 2209 N N . TYR A 1 305 ? -2.522 1.686 4.304 1.00 94.56 305 TYR A N 1
ATOM 2210 C CA . TYR A 1 305 ? -2.258 3.075 4.649 1.00 94.56 305 TYR A CA 1
ATOM 2211 C C . TYR A 1 305 ? -2.994 4.022 3.702 1.00 94.56 305 TYR A C 1
ATOM 2213 O O . TYR A 1 305 ? -3.071 3.755 2.496 1.00 94.56 305 TYR A O 1
ATOM 2221 N N . GLN A 1 306 ? -3.514 5.126 4.238 1.00 93.00 306 GLN A N 1
ATOM 2222 C CA . GLN A 1 306 ? -4.218 6.126 3.442 1.00 93.00 306 GLN A CA 1
ATOM 2223 C C . GLN A 1 306 ? -3.824 7.569 3.774 1.00 93.00 306 GLN A C 1
ATOM 2225 O O . GLN A 1 306 ? -3.639 7.914 4.936 1.00 93.00 306 GLN A O 1
ATOM 2230 N N . TRP A 1 307 ? -3.742 8.402 2.730 1.00 90.56 307 TRP A N 1
ATOM 2231 C CA . TRP A 1 307 ? -3.706 9.867 2.808 1.00 90.56 307 TRP A CA 1
ATOM 2232 C C . TRP A 1 307 ? -4.880 10.485 2.057 1.00 90.56 307 TRP A C 1
ATOM 2234 O O . TRP A 1 307 ? -5.312 9.955 1.035 1.00 90.56 307 TRP A O 1
ATOM 2244 N N . ASP A 1 308 ? -5.322 11.658 2.510 1.00 89.50 308 ASP A N 1
ATOM 2245 C CA . ASP A 1 308 ? -6.295 12.500 1.807 1.00 89.50 308 ASP A CA 1
ATOM 2246 C C . ASP A 1 308 ? -6.070 13.991 2.120 1.00 89.50 308 ASP A C 1
ATOM 2248 O O . ASP A 1 308 ? -6.922 14.695 2.660 1.00 89.50 308 ASP A O 1
ATOM 2252 N N . ARG A 1 309 ? -4.859 14.482 1.831 1.00 86.12 309 ARG A N 1
ATOM 2253 C CA . ARG A 1 309 ? -4.442 15.860 2.155 1.00 86.12 309 ARG A CA 1
ATOM 2254 C C . ARG A 1 309 ? -4.970 16.922 1.195 1.00 86.12 309 ARG A C 1
ATOM 2256 O O . ARG A 1 309 ? -4.910 18.109 1.513 1.00 86.12 309 ARG A O 1
ATOM 2263 N N . LEU A 1 310 ? -5.419 16.521 0.007 1.00 86.19 310 LEU A N 1
ATOM 2264 C CA . LEU A 1 310 ? -5.926 17.431 -1.012 1.00 86.19 310 LEU A CA 1
ATOM 2265 C C . LEU A 1 310 ? -7.347 17.035 -1.410 1.00 86.19 310 LEU A C 1
ATOM 2267 O O . LEU A 1 310 ? -7.576 15.880 -1.758 1.00 86.19 310 LEU A O 1
ATOM 2271 N N . PRO A 1 311 ? -8.292 17.990 -1.455 1.00 84.06 311 PRO A N 1
ATOM 2272 C CA . PRO A 1 311 ? -9.619 17.716 -1.976 1.00 84.06 311 PRO A CA 1
ATOM 2273 C C . PRO A 1 311 ? -9.528 17.502 -3.489 1.00 84.06 311 PRO A C 1
ATOM 2275 O O . PRO A 1 311 ? -9.422 18.464 -4.251 1.00 84.06 311 PRO A O 1
ATOM 2278 N N . ILE A 1 312 ? -9.580 16.248 -3.934 1.00 87.12 312 ILE A N 1
ATOM 2279 C CA . ILE A 1 312 ? -9.610 15.933 -5.363 1.00 87.12 312 ILE A CA 1
ATOM 2280 C C . ILE A 1 312 ? -11.051 16.001 -5.862 1.00 87.12 312 ILE A C 1
ATOM 2282 O O . ILE A 1 312 ? -11.960 15.328 -5.368 1.00 87.12 312 ILE A O 1
ATOM 2286 N N . LEU A 1 313 ? -11.265 16.833 -6.873 1.00 84.50 313 LEU A N 1
ATOM 2287 C CA . LEU A 1 313 ? -12.560 17.007 -7.493 1.00 84.50 313 LEU A CA 1
ATOM 2288 C C . LEU A 1 313 ? -12.863 15.824 -8.417 1.00 84.50 313 LEU A C 1
ATOM 2290 O O . LEU A 1 313 ? -12.122 15.532 -9.356 1.00 84.50 313 LEU A O 1
ATOM 2294 N N . SER A 1 314 ? -13.992 15.168 -8.168 1.00 78.38 314 SER A N 1
ATOM 2295 C CA . SER A 1 314 ? -14.516 14.054 -8.959 1.00 78.38 314 SER A CA 1
ATOM 2296 C C . SER A 1 314 ? -15.741 14.488 -9.767 1.00 78.38 314 SER A C 1
ATOM 2298 O O . SER A 1 314 ? -16.411 15.467 -9.432 1.00 78.38 314 SER A O 1
ATOM 2300 N N . ARG A 1 315 ? -16.080 13.763 -10.839 1.00 69.88 315 ARG A N 1
ATOM 2301 C CA . ARG A 1 315 ? -17.340 14.003 -11.553 1.00 69.88 315 ARG A CA 1
ATOM 2302 C C . ARG A 1 315 ? -18.494 13.343 -10.801 1.00 69.88 315 ARG A C 1
ATOM 2304 O O . ARG A 1 315 ? -18.484 12.140 -10.570 1.00 69.88 315 ARG A O 1
ATOM 2311 N N . SER A 1 316 ? -19.506 14.129 -10.477 1.00 63.34 316 SER A N 1
ATOM 2312 C CA . SER A 1 316 ? -20.757 13.718 -9.847 1.00 63.34 316 SER A CA 1
ATOM 2313 C C . SER A 1 316 ? -21.944 13.877 -10.802 1.00 63.34 316 SER A C 1
ATOM 2315 O O . SER A 1 316 ? -21.858 14.567 -11.821 1.00 63.34 316 SER A O 1
ATOM 2317 N N . PHE A 1 317 ? -23.095 13.303 -10.437 1.00 52.72 317 PHE A N 1
ATOM 2318 C CA . PHE A 1 317 ? -24.365 13.514 -11.148 1.00 52.72 317 PHE A CA 1
ATOM 2319 C C . PHE A 1 317 ? -24.798 14.992 -11.220 1.00 52.72 317 PHE A C 1
ATOM 2321 O O . PHE A 1 317 ? -25.582 15.345 -12.096 1.00 52.72 317 PHE A O 1
ATOM 2328 N N . GLN A 1 318 ? -24.300 15.849 -10.321 1.00 57.88 318 GLN A N 1
ATOM 2329 C CA . GLN A 1 318 ? -24.651 17.273 -10.227 1.00 57.88 318 GLN A CA 1
ATOM 2330 C C . GLN A 1 318 ? -23.571 18.210 -10.802 1.00 57.88 318 GLN A C 1
ATOM 2332 O O . GLN A 1 318 ? -23.739 19.425 -10.759 1.00 57.88 318 GLN A O 1
ATOM 2337 N N . GLY A 1 319 ? -22.466 17.676 -11.334 1.00 65.88 319 GLY A N 1
ATOM 2338 C CA . GLY A 1 319 ? -21.305 18.464 -11.766 1.00 65.88 319 GLY A CA 1
ATOM 2339 C C . GLY A 1 319 ? -20.004 17.952 -11.154 1.00 65.88 319 GLY A C 1
ATOM 2340 O O . GLY A 1 319 ? -19.896 16.779 -10.824 1.00 65.88 319 GLY A O 1
ATOM 2341 N N . VAL A 1 320 ? -19.000 18.806 -10.992 1.00 69.50 320 VAL A N 1
ATOM 2342 C CA . VAL A 1 320 ? -17.712 18.440 -10.379 1.00 69.50 320 VAL A CA 1
ATOM 2343 C C . VAL A 1 320 ? -17.771 18.704 -8.869 1.00 69.50 320 VAL A C 1
ATOM 2345 O O . VAL A 1 320 ? -18.112 19.809 -8.457 1.00 69.50 320 VAL A O 1
ATOM 2348 N N . ALA A 1 321 ? -17.492 17.690 -8.047 1.00 72.00 321 ALA A N 1
ATOM 2349 C CA . ALA A 1 321 ? -17.597 17.753 -6.588 1.00 72.00 321 ALA A CA 1
ATOM 2350 C C . ALA A 1 321 ? -16.617 16.792 -5.895 1.00 72.00 321 ALA A C 1
ATOM 2352 O O . ALA A 1 321 ? -16.204 15.778 -6.464 1.00 72.00 321 ALA A O 1
ATOM 2353 N N . VAL A 1 322 ? -16.296 17.071 -4.632 1.00 74.44 322 VAL A N 1
ATOM 2354 C CA . VAL A 1 322 ? -15.644 16.094 -3.751 1.00 74.44 322 VAL A CA 1
ATOM 2355 C C . VAL A 1 322 ? -16.710 15.084 -3.329 1.00 74.44 322 VAL A C 1
ATOM 2357 O O . VAL A 1 322 ? -17.609 15.407 -2.554 1.00 74.44 322 VAL A O 1
ATOM 2360 N N . GLN A 1 323 ? -16.659 13.880 -3.894 1.00 73.62 323 GLN A N 1
ATOM 2361 C CA . GLN A 1 323 ? -17.524 12.774 -3.495 1.00 73.62 323 GLN A CA 1
ATOM 2362 C C . GLN A 1 323 ? -16.660 11.592 -3.099 1.00 73.62 323 GLN A C 1
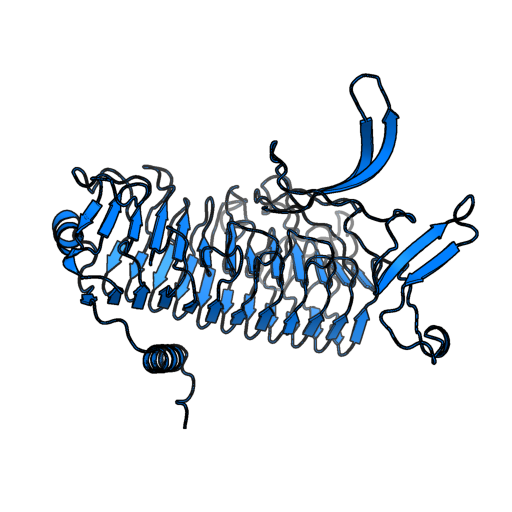ATOM 2364 O O . GLN A 1 323 ? -15.919 11.055 -3.919 1.00 73.62 323 GLN A O 1
ATOM 2369 N N . HIS A 1 324 ? -16.799 11.170 -1.847 1.00 77.75 324 HIS A N 1
ATOM 2370 C CA . HIS A 1 324 ? -16.109 10.003 -1.332 1.00 77.75 324 HIS A CA 1
ATOM 2371 C C . HIS A 1 324 ? -17.129 8.910 -1.023 1.00 77.75 324 HIS A C 1
ATOM 2373 O O . HIS A 1 324 ? -18.030 9.095 -0.203 1.00 77.75 324 HIS A O 1
ATOM 2379 N N . ARG A 1 325 ? -17.026 7.775 -1.721 1.00 89.31 325 ARG A N 1
ATOM 2380 C CA . ARG A 1 325 ? -17.760 6.561 -1.349 1.00 89.31 325 ARG A CA 1
ATOM 2381 C C . ARG A 1 325 ? -16.982 5.840 -0.265 1.00 89.31 325 ARG A C 1
ATOM 2383 O O . ARG A 1 325 ? -15.760 5.760 -0.362 1.00 89.31 325 ARG A O 1
ATOM 2390 N N . GLU A 1 326 ? -17.700 5.256 0.688 1.00 93.88 326 GLU A N 1
ATOM 2391 C CA . GLU A 1 326 ? -17.083 4.452 1.739 1.00 93.88 326 GLU A CA 1
ATOM 2392 C C . GLU A 1 326 ? -16.131 3.410 1.145 1.00 93.88 326 GLU A C 1
ATOM 2394 O O . GLU A 1 326 ? -16.474 2.687 0.201 1.00 93.88 326 GLU A O 1
ATOM 2399 N N . ALA A 1 327 ? -14.933 3.361 1.708 1.00 97.06 327 ALA A N 1
ATOM 2400 C CA . ALA A 1 327 ? -13.929 2.370 1.393 1.00 97.06 327 ALA A CA 1
ATOM 2401 C C . ALA A 1 327 ? -13.718 1.432 2.591 1.00 97.06 327 ALA A C 1
ATOM 2403 O O . ALA A 1 327 ? -13.957 1.805 3.738 1.00 97.06 327 ALA A O 1
ATOM 2404 N N . VAL A 1 328 ? -13.339 0.179 2.332 1.00 98.31 328 VAL A N 1
ATOM 2405 C CA . VAL A 1 328 ? -13.419 -0.885 3.345 1.00 98.31 328 VAL A CA 1
ATOM 2406 C C . VAL A 1 328 ? -12.153 -1.736 3.384 1.00 98.31 328 VAL A C 1
ATOM 2408 O O . VAL A 1 328 ? -11.685 -2.215 2.352 1.00 98.31 328 VAL A O 1
ATOM 2411 N N . VAL A 1 329 ? -11.638 -1.983 4.586 1.00 98.69 329 VAL A N 1
ATOM 2412 C CA . VAL A 1 329 ? -10.633 -3.010 4.880 1.00 98.69 329 VAL A CA 1
ATOM 2413 C C . VAL A 1 329 ? -11.317 -4.109 5.685 1.00 98.69 329 VAL A C 1
ATOM 2415 O O . VAL A 1 329 ? -11.819 -3.836 6.774 1.00 98.69 329 VAL A O 1
ATOM 2418 N N . GLN A 1 330 ? -11.373 -5.340 5.174 1.00 98.19 330 GLN A N 1
ATOM 2419 C CA . GLN A 1 330 ? -12.127 -6.398 5.847 1.00 98.19 330 GLN A CA 1
ATOM 2420 C C . GLN A 1 330 ? -11.554 -7.805 5.759 1.00 98.19 330 GLN A C 1
ATOM 2422 O O . GLN A 1 330 ? -10.792 -8.129 4.852 1.00 98.19 330 GLN A O 1
ATOM 2427 N N . ASP A 1 331 ? -11.941 -8.653 6.710 1.00 98.12 331 ASP A N 1
ATOM 2428 C CA . ASP A 1 331 ? -11.691 -10.101 6.703 1.00 98.12 331 ASP A CA 1
ATOM 2429 C C . ASP A 1 331 ? -10.215 -10.462 6.448 1.00 98.12 331 ASP A C 1
ATOM 2431 O O . ASP A 1 331 ? -9.906 -11.391 5.706 1.00 98.12 331 ASP A O 1
ATOM 2435 N N . SER A 1 332 ? -9.287 -9.677 6.998 1.00 98.19 332 SER A N 1
ATOM 2436 C CA . SER A 1 332 ? -7.863 -9.710 6.634 1.00 98.19 332 SER A CA 1
ATOM 2437 C C . SER A 1 332 ? -6.957 -9.939 7.839 1.00 98.19 332 SER A C 1
ATOM 2439 O O . SER A 1 332 ? -7.326 -9.642 8.975 1.00 98.19 332 SER A O 1
ATOM 2441 N N . ILE A 1 333 ? -5.749 -10.445 7.586 1.00 97.50 333 ILE A N 1
ATOM 2442 C CA . ILE A 1 333 ? -4.690 -10.599 8.590 1.00 97.50 333 ILE A CA 1
ATOM 2443 C C . ILE A 1 333 ? -3.556 -9.643 8.238 1.00 97.50 333 ILE A C 1
ATOM 2445 O O . ILE A 1 333 ? -2.881 -9.825 7.225 1.00 97.50 333 ILE A O 1
ATOM 2449 N N . LEU A 1 334 ? -3.335 -8.641 9.083 1.00 97.25 334 LEU A N 1
ATOM 2450 C CA . LEU A 1 334 ? -2.319 -7.615 8.884 1.00 97.25 334 LEU A CA 1
ATOM 2451 C C . LEU A 1 334 ? -1.373 -7.609 10.078 1.00 97.25 334 LEU A C 1
ATOM 2453 O O . LEU A 1 334 ? -1.810 -7.548 11.228 1.00 97.25 334 LEU A O 1
ATOM 2457 N N . ARG A 1 335 ? -0.073 -7.666 9.811 1.00 93.56 335 ARG A N 1
ATOM 2458 C CA . ARG A 1 335 ? 0.953 -7.696 10.849 1.00 93.56 335 ARG A CA 1
ATOM 2459 C C . ARG A 1 335 ? 1.954 -6.570 10.639 1.00 93.56 335 ARG A C 1
ATOM 2461 O O . ARG A 1 335 ? 2.577 -6.495 9.583 1.00 93.56 335 ARG A O 1
ATOM 2468 N N . CYS A 1 336 ? 2.126 -5.747 11.668 1.00 89.44 336 CYS A N 1
ATOM 2469 C CA . CYS A 1 336 ? 3.273 -4.861 11.758 1.00 89.44 336 CYS A CA 1
ATOM 2470 C C . CYS A 1 336 ? 4.522 -5.642 12.172 1.00 89.44 336 CYS A C 1
ATOM 2472 O O . CYS A 1 336 ? 4.483 -6.553 12.999 1.00 89.44 336 CYS A O 1
ATOM 2474 N N . ASP A 1 337 ? 5.642 -5.231 11.599 1.00 86.75 337 ASP A N 1
ATOM 2475 C CA . ASP A 1 337 ? 6.995 -5.636 11.958 1.00 86.75 337 ASP A CA 1
ATOM 2476 C C . ASP A 1 337 ? 7.858 -4.356 11.993 1.00 86.75 337 ASP A C 1
ATOM 2478 O O . ASP A 1 337 ? 7.305 -3.262 11.947 1.00 86.75 337 ASP A O 1
ATOM 2482 N N . ALA A 1 338 ? 9.186 -4.468 12.078 1.00 86.56 338 ALA A N 1
ATOM 2483 C CA . ALA A 1 338 ? 10.163 -3.379 11.889 1.00 86.56 338 ALA A CA 1
ATOM 2484 C C . ALA A 1 338 ? 9.655 -1.943 12.192 1.00 86.56 338 ALA A C 1
ATOM 2486 O O . ALA A 1 338 ? 9.349 -1.641 13.347 1.00 86.56 338 ALA A O 1
ATOM 2487 N N . GLY A 1 339 ? 9.592 -1.057 11.188 1.00 87.25 339 GLY A N 1
ATOM 2488 C CA . GLY A 1 339 ? 9.177 0.342 11.335 1.00 87.25 339 GLY A CA 1
ATOM 2489 C C . GLY A 1 339 ? 7.672 0.601 11.187 1.00 87.25 339 GLY A C 1
ATOM 2490 O O . GLY A 1 339 ? 7.262 1.765 11.159 1.00 87.25 339 GLY A O 1
ATOM 2491 N N . CYS A 1 340 ? 6.856 -0.450 11.078 1.00 88.62 340 CYS A N 1
ATOM 2492 C CA . CYS A 1 340 ? 5.399 -0.354 11.035 1.00 88.62 340 CYS A CA 1
ATOM 2493 C C . CYS A 1 340 ? 4.867 -0.019 12.427 1.00 88.62 340 CYS A C 1
ATOM 2495 O O . CYS A 1 340 ? 5.254 -0.650 13.408 1.00 88.62 340 CYS A O 1
ATOM 2497 N N . VAL A 1 341 ? 3.968 0.961 12.510 1.00 84.94 341 VAL A N 1
ATOM 2498 C CA . VAL A 1 341 ? 3.414 1.417 13.793 1.00 84.94 341 VAL A CA 1
ATOM 2499 C C . VAL A 1 341 ? 1.957 0.969 13.955 1.00 84.94 341 VAL A C 1
ATOM 2501 O O . VAL A 1 341 ? 1.559 0.549 15.042 1.00 84.94 341 VAL A O 1
ATOM 2504 N N . TRP A 1 342 ? 1.178 0.978 12.866 1.00 88.69 342 TRP A N 1
ATOM 2505 C CA . TRP A 1 342 ? -0.227 0.553 12.852 1.00 88.69 342 TRP A CA 1
ATOM 2506 C C . TRP A 1 342 ? -0.527 -0.306 11.619 1.00 88.69 342 TRP A C 1
ATOM 2508 O O . TRP A 1 342 ? -0.264 0.141 10.509 1.00 88.69 342 TRP A O 1
ATOM 2518 N N . PRO A 1 343 ? -1.097 -1.520 11.737 1.00 93.06 343 PRO A N 1
ATOM 2519 C CA . PRO A 1 343 ? -1.394 -2.330 10.557 1.00 93.06 343 PRO A CA 1
ATOM 2520 C C . PRO A 1 343 ? -2.396 -1.670 9.605 1.00 93.06 343 PRO A C 1
ATOM 2522 O O . PRO A 1 343 ? -2.267 -1.835 8.393 1.00 93.06 343 PRO A O 1
ATOM 2525 N N . VAL A 1 344 ? -3.340 -0.892 10.143 1.00 94.94 344 VAL A N 1
ATOM 2526 C CA . VAL A 1 344 ? -4.194 0.025 9.377 1.00 94.94 344 VAL A CA 1
ATOM 2527 C C . VAL A 1 344 ? -3.963 1.443 9.885 1.00 94.94 344 VAL A C 1
ATOM 2529 O O . VAL A 1 344 ? -4.210 1.733 11.059 1.00 94.94 344 VAL A O 1
ATOM 2532 N N . ASP A 1 345 ? -3.488 2.304 8.994 1.00 93.81 345 ASP A N 1
ATOM 2533 C CA . ASP A 1 345 ? -3.078 3.671 9.298 1.00 93.81 345 ASP A CA 1
ATOM 2534 C C . ASP A 1 345 ? -3.868 4.658 8.431 1.00 93.81 345 ASP A C 1
ATOM 2536 O O . ASP A 1 345 ? -3.595 4.837 7.238 1.00 93.81 345 ASP A O 1
ATOM 2540 N N . TRP A 1 346 ? -4.899 5.247 9.038 1.00 94.25 346 TRP A N 1
ATOM 2541 C CA . TRP A 1 346 ? -5.638 6.360 8.463 1.00 94.25 346 TRP A CA 1
ATOM 2542 C C . TRP A 1 346 ? -4.899 7.649 8.794 1.00 94.25 346 TRP A C 1
ATOM 2544 O O . TRP A 1 346 ? -5.085 8.208 9.881 1.00 94.25 346 TRP A O 1
ATOM 2554 N N . ASP A 1 347 ? -4.047 8.096 7.880 1.00 92.19 347 ASP A N 1
ATOM 2555 C CA . ASP A 1 347 ? -3.192 9.250 8.107 1.00 92.19 347 ASP A CA 1
ATOM 2556 C C . ASP A 1 347 ? -3.827 10.558 7.607 1.00 92.19 347 ASP A C 1
ATOM 2558 O O . ASP A 1 347 ? -5.008 10.584 7.260 1.00 92.19 347 ASP A O 1
ATOM 2562 N N . ASP A 1 348 ? -3.063 11.651 7.584 1.00 89.88 348 ASP A N 1
ATOM 2563 C CA . ASP A 1 348 ? -3.502 13.014 7.254 1.00 89.88 348 ASP A CA 1
ATOM 2564 C C . ASP A 1 348 ? -4.680 13.111 6.274 1.00 89.88 348 ASP A C 1
ATOM 2566 O O . ASP A 1 348 ? -4.587 12.782 5.085 1.00 89.88 348 ASP A O 1
ATOM 2570 N N . GLY A 1 349 ? -5.784 13.637 6.800 1.00 89.25 349 GLY A N 1
ATOM 2571 C CA . GLY A 1 349 ? -6.991 13.939 6.051 1.00 89.25 349 GLY A CA 1
ATOM 2572 C C . GLY A 1 349 ? -7.886 12.741 5.761 1.00 89.25 349 GLY A C 1
ATOM 2573 O O . GLY A 1 349 ? -8.962 12.970 5.240 1.00 89.25 349 GLY A O 1
ATOM 2574 N N . SER A 1 350 ? -7.522 11.506 6.119 1.00 92.06 350 SER A N 1
ATOM 2575 C CA . SER A 1 350 ? -8.260 10.286 5.751 1.00 92.06 350 SER A CA 1
ATOM 2576 C C . SER A 1 350 ? -9.754 10.318 6.095 1.00 92.06 350 SER A C 1
ATOM 2578 O O . SER A 1 350 ? -10.131 10.511 7.259 1.00 92.06 350 SER A O 1
ATOM 2580 N N . ASN A 1 351 ? -10.618 10.036 5.111 1.00 90.62 351 ASN A N 1
ATOM 2581 C CA . ASN A 1 351 ? -12.073 10.163 5.253 1.00 90.62 351 ASN A CA 1
ATOM 2582 C C . ASN A 1 351 ? -12.844 8.912 4.829 1.00 90.62 351 ASN A C 1
ATOM 2584 O O . ASN A 1 351 ? -12.523 8.312 3.815 1.00 90.62 351 ASN A O 1
ATOM 2588 N N . GLY A 1 352 ? -13.943 8.581 5.512 1.00 93.06 352 GLY A N 1
ATOM 2589 C CA . GLY A 1 352 ? -14.958 7.648 4.993 1.00 93.06 352 GLY A CA 1
ATOM 2590 C C . GLY A 1 352 ? -14.473 6.210 4.803 1.00 93.06 352 GLY A C 1
ATOM 2591 O O . GLY A 1 352 ? -14.693 5.622 3.742 1.00 93.06 352 GLY A O 1
ATOM 2592 N N . TRP A 1 353 ? -13.815 5.654 5.815 1.00 96.69 353 TRP A N 1
ATOM 2593 C CA . TRP A 1 353 ? -13.261 4.307 5.755 1.00 96.69 353 TRP A CA 1
ATOM 2594 C C . TRP A 1 353 ? -13.743 3.399 6.876 1.00 96.69 353 TRP A C 1
ATOM 2596 O O . TRP A 1 353 ? -13.851 3.822 8.020 1.00 96.69 353 TRP A O 1
ATOM 2606 N N . THR A 1 354 ? -13.940 2.121 6.568 1.00 98.12 354 THR A N 1
ATOM 2607 C CA . THR A 1 354 ? -14.368 1.115 7.542 1.00 98.12 354 THR A CA 1
ATOM 2608 C C . THR A 1 354 ? -13.387 -0.054 7.598 1.00 98.12 354 THR A C 1
ATOM 2610 O O . THR A 1 354 ? -13.123 -0.712 6.598 1.00 98.12 354 THR A O 1
ATOM 2613 N N . MET A 1 355 ? -12.859 -0.342 8.785 1.00 98.06 355 MET A N 1
ATOM 2614 C CA . MET A 1 355 ? -12.090 -1.539 9.121 1.00 98.06 355 MET A CA 1
ATOM 2615 C C . MET A 1 355 ? -13.003 -2.521 9.860 1.00 98.06 355 MET A C 1
ATOM 2617 O O . MET A 1 355 ? -13.499 -2.193 10.940 1.00 98.06 355 MET A O 1
ATOM 2621 N N . GLN A 1 356 ? -13.215 -3.720 9.310 1.00 97.69 356 GLN A N 1
ATOM 2622 C CA . GLN A 1 356 ? -14.074 -4.728 9.937 1.00 97.69 356 GLN A CA 1
ATOM 2623 C C . GLN A 1 356 ? -13.550 -6.159 9.842 1.00 97.69 356 GLN A C 1
ATOM 2625 O O . GLN A 1 356 ? -13.037 -6.569 8.810 1.00 97.69 356 GLN A O 1
ATOM 2630 N N . ASN A 1 357 ? -13.691 -6.948 10.909 1.00 97.75 357 ASN A N 1
ATOM 2631 C CA . ASN A 1 357 ? -13.196 -8.331 10.963 1.00 97.75 357 ASN A CA 1
ATOM 2632 C C . ASN A 1 357 ? -11.709 -8.457 10.577 1.00 97.75 357 ASN A C 1
ATOM 2634 O O . ASN A 1 357 ? -11.303 -9.404 9.904 1.00 97.75 357 ASN A O 1
ATOM 2638 N N . VAL A 1 358 ? -10.874 -7.495 10.971 1.00 98.06 358 VAL A N 1
ATOM 2639 C CA . VAL A 1 358 ? -9.435 -7.538 10.684 1.00 98.06 358 VAL A CA 1
ATOM 2640 C C . VAL A 1 358 ? -8.683 -8.054 11.905 1.00 98.06 358 VAL A C 1
ATOM 2642 O O . VAL A 1 358 ? -8.894 -7.588 13.025 1.00 98.06 358 VAL A O 1
ATOM 2645 N N . VAL A 1 359 ? -7.793 -9.024 11.693 1.00 97.44 359 VAL A N 1
ATOM 2646 C CA . VAL A 1 359 ? -6.799 -9.445 12.686 1.00 97.44 359 VAL A CA 1
ATOM 2647 C C . VAL A 1 359 ? -5.563 -8.574 12.498 1.00 97.44 359 VAL A C 1
ATOM 2649 O O . VAL A 1 359 ? -4.774 -8.793 11.582 1.00 97.44 359 VAL A O 1
ATOM 2652 N N . SER A 1 360 ? -5.412 -7.582 13.365 1.00 94.75 360 SER A N 1
ATOM 2653 C CA . SER A 1 360 ? -4.278 -6.662 13.410 1.00 94.75 360 SER A CA 1
ATOM 2654 C C . SER A 1 360 ? -3.272 -7.152 14.446 1.00 94.75 360 SER A C 1
ATOM 2656 O O . SER A 1 360 ? -3.629 -7.332 15.610 1.00 94.75 360 SER A O 1
ATOM 2658 N N . MET A 1 361 ? -2.025 -7.392 14.047 1.00 92.25 361 MET A N 1
ATOM 2659 C CA . MET A 1 361 ? -0.958 -7.876 14.929 1.00 92.25 361 MET A CA 1
ATOM 2660 C C . MET A 1 361 ? 0.164 -6.847 15.061 1.00 92.25 361 MET A C 1
ATOM 2662 O O . MET A 1 361 ? 0.583 -6.253 14.070 1.00 92.25 361 MET A O 1
ATOM 2666 N N . TYR A 1 362 ? 0.669 -6.691 16.283 1.00 88.81 362 TYR A N 1
ATOM 2667 C CA . TYR A 1 362 ? 1.713 -5.742 16.681 1.00 88.81 362 TYR A CA 1
ATOM 2668 C C . TYR A 1 362 ? 1.391 -4.274 16.360 1.00 88.81 362 TYR A C 1
ATOM 2670 O O . TYR A 1 362 ? 2.288 -3.473 16.134 1.00 88.81 362 TYR A O 1
ATOM 2678 N N . GLY A 1 363 ? 0.108 -3.910 16.377 1.00 86.88 363 GLY A N 1
ATOM 2679 C CA . GLY A 1 363 ? -0.337 -2.519 16.310 1.00 86.88 363 GLY A CA 1
ATOM 2680 C C . GLY A 1 363 ? -1.853 -2.383 16.439 1.00 86.88 363 GLY A C 1
ATOM 2681 O O . GLY A 1 363 ? -2.612 -3.304 16.109 1.00 86.88 363 GLY A O 1
ATOM 2682 N N . GLY A 1 364 ? -2.278 -1.236 16.969 1.00 87.69 364 GLY A N 1
ATOM 2683 C CA . GLY A 1 364 ? -3.682 -0.835 17.042 1.00 87.69 364 GLY A CA 1
ATOM 2684 C C . GLY A 1 364 ? -4.180 -0.197 15.745 1.00 87.69 364 GLY A C 1
ATOM 2685 O O . GLY A 1 364 ? -3.523 -0.272 14.708 1.00 87.69 364 GLY A O 1
ATOM 2686 N N . ALA A 1 365 ? -5.333 0.465 15.821 1.00 90.00 365 ALA A N 1
ATOM 2687 C CA . ALA A 1 365 ? -5.839 1.301 14.736 1.00 90.00 365 ALA A CA 1
ATOM 2688 C C . ALA A 1 365 ? -5.425 2.766 14.939 1.00 90.00 365 ALA A C 1
ATOM 2690 O O . ALA A 1 365 ? -5.439 3.261 16.072 1.00 90.00 365 ALA A O 1
ATOM 2691 N N . LYS A 1 366 ? -5.101 3.467 13.849 1.00 91.81 366 LYS A N 1
ATOM 2692 C CA . LYS A 1 366 ? -4.836 4.910 13.867 1.00 91.81 366 LYS A CA 1
ATOM 2693 C C . LYS A 1 366 ? -5.872 5.672 13.072 1.00 91.81 366 LYS A C 1
ATOM 2695 O O . LYS A 1 366 ? -6.074 5.372 11.907 1.00 91.81 366 LYS A O 1
ATOM 2700 N N . ASN A 1 367 ? -6.440 6.692 13.706 1.00 92.62 367 ASN A N 1
ATOM 2701 C CA . ASN A 1 367 ? -7.219 7.752 13.094 1.00 92.62 367 ASN A CA 1
ATOM 2702 C C . ASN A 1 367 ? -6.451 9.064 13.265 1.00 92.62 367 ASN A C 1
ATOM 2704 O O . ASN A 1 367 ? -6.310 9.544 14.392 1.00 92.62 367 ASN A O 1
ATOM 2708 N N . PHE A 1 368 ? -5.976 9.646 12.168 1.00 91.81 368 PHE A N 1
ATOM 2709 C CA . PHE A 1 368 ? -5.338 10.955 12.169 1.00 91.81 368 PHE A CA 1
ATOM 2710 C C . PHE A 1 368 ? -6.057 11.912 11.217 1.00 91.81 368 PHE A C 1
ATOM 2712 O O . PHE A 1 368 ? -6.184 11.637 10.027 1.00 91.81 368 PHE A O 1
ATOM 2719 N N . GLN A 1 369 ? -6.549 13.038 11.749 1.00 91.50 369 GLN A N 1
ATOM 2720 C CA . GLN A 1 369 ? -7.318 14.037 10.990 1.00 91.50 369 GLN A CA 1
ATOM 2721 C C . GLN A 1 369 ? -8.500 13.416 10.204 1.00 91.50 369 GLN A C 1
ATOM 2723 O O . GLN A 1 369 ? -8.992 12.341 10.555 1.00 91.50 369 GLN A O 1
ATOM 2728 N N . GLY A 1 370 ? -9.030 14.126 9.200 1.00 91.69 370 GLY A N 1
ATOM 2729 C CA . GLY A 1 370 ? -10.171 13.690 8.387 1.00 91.69 370 GLY A CA 1
ATOM 2730 C C . GLY A 1 370 ? -11.429 13.383 9.207 1.00 91.69 370 GLY A C 1
ATOM 2731 O O . GLY A 1 370 ? -11.607 13.925 10.297 1.00 91.69 370 GLY A O 1
ATOM 2732 N N . HIS A 1 371 ? -12.323 12.531 8.709 1.00 92.12 371 HIS A N 1
ATOM 2733 C CA . HIS A 1 371 ? -13.574 12.192 9.395 1.00 92.12 371 HIS A CA 1
ATOM 2734 C C . HIS A 1 371 ? -14.202 10.866 8.933 1.00 92.12 371 HIS A C 1
ATOM 2736 O O . HIS A 1 371 ? -13.906 10.327 7.871 1.00 92.12 371 HIS A O 1
ATOM 2742 N N . SER A 1 372 ? -15.198 10.392 9.682 1.00 93.88 372 SER A N 1
ATOM 2743 C CA . SER A 1 372 ? -16.067 9.269 9.310 1.00 93.88 372 SER A CA 1
ATOM 2744 C C . SER A 1 372 ? -15.327 7.952 9.097 1.00 93.88 372 SER A C 1
ATOM 2746 O O . SER A 1 372 ? -15.652 7.219 8.162 1.00 93.88 372 SER A O 1
ATOM 2748 N N . LYS A 1 373 ? -14.337 7.647 9.944 1.00 95.94 373 LYS A N 1
ATOM 2749 C CA . LYS A 1 373 ? -13.694 6.332 9.941 1.00 95.94 373 LYS A CA 1
ATOM 2750 C C . LYS A 1 373 ? -14.272 5.440 11.032 1.00 95.94 373 LYS A C 1
ATOM 2752 O O . LYS A 1 373 ? -14.600 5.878 12.134 1.00 95.94 373 LYS A O 1
ATOM 2757 N N . THR A 1 374 ? -14.421 4.166 10.714 1.00 97.81 374 THR A N 1
ATOM 2758 C CA . THR A 1 374 ? -15.011 3.163 11.594 1.00 97.81 374 THR A CA 1
ATOM 2759 C C . THR A 1 374 ? -14.061 1.991 11.741 1.00 97.81 374 THR A C 1
ATOM 2761 O O . THR A 1 374 ? -13.580 1.443 10.759 1.00 97.81 374 THR A O 1
ATOM 2764 N N . VAL A 1 375 ? -13.825 1.557 12.972 1.00 98.19 375 VAL A N 1
ATOM 2765 C CA . VAL A 1 375 ? -13.132 0.310 13.294 1.00 98.19 375 VAL A CA 1
ATOM 2766 C C . VAL A 1 375 ? -14.094 -0.535 14.108 1.00 98.19 375 VAL A C 1
ATOM 2768 O O . VAL A 1 375 ? -14.502 -0.139 15.205 1.00 98.19 375 VAL A O 1
ATOM 2771 N N . THR A 1 376 ? -14.495 -1.684 13.574 1.00 98.19 376 THR A N 1
ATOM 2772 C CA . THR A 1 376 ? -15.507 -2.523 14.214 1.00 98.19 376 THR A CA 1
ATOM 2773 C C . THR A 1 376 ? -15.230 -4.010 14.096 1.00 98.19 376 THR A C 1
ATOM 2775 O O . THR A 1 376 ? -14.578 -4.457 13.156 1.00 98.19 376 THR A O 1
ATOM 2778 N N . GLY A 1 377 ? -15.693 -4.798 15.069 1.00 97.44 377 GLY A N 1
ATOM 2779 C CA . GLY A 1 377 ? -15.639 -6.264 15.009 1.00 97.44 377 GLY A CA 1
ATOM 2780 C C . GLY A 1 377 ? -14.237 -6.852 14.803 1.00 97.44 377 GLY A C 1
ATOM 2781 O O . GLY A 1 377 ? -14.117 -7.987 14.355 1.00 97.44 377 GLY A O 1
ATOM 2782 N N . SER A 1 378 ? -13.177 -6.086 15.069 1.00 98.06 378 SER A N 1
ATOM 2783 C CA . SER A 1 378 ? -11.800 -6.448 14.725 1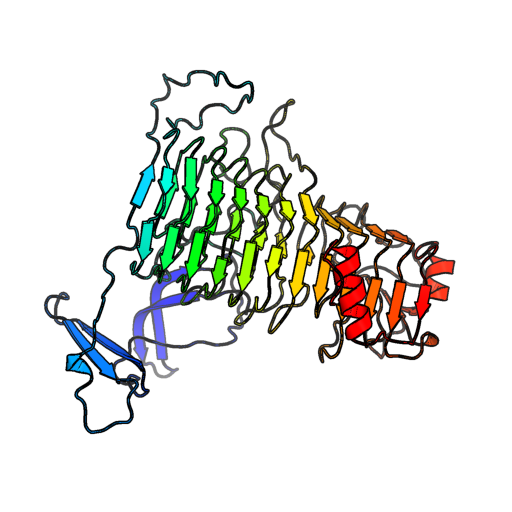.00 98.06 378 SER A CA 1
ATOM 2784 C C . SER A 1 378 ? -11.021 -6.931 15.948 1.00 98.06 378 SER A C 1
ATOM 2786 O O . SER A 1 378 ? -11.346 -6.598 17.091 1.00 98.06 378 SER A O 1
ATOM 2788 N N . LEU A 1 379 ? -9.981 -7.732 15.709 1.00 97.50 379 LEU A N 1
ATOM 2789 C CA . LEU A 1 379 ? -9.080 -8.255 16.734 1.00 97.50 379 LEU A CA 1
ATOM 2790 C C . LEU A 1 379 ? -7.729 -7.541 16.633 1.00 97.50 379 LEU A C 1
ATOM 2792 O O . LEU A 1 379 ? -6.971 -7.780 15.700 1.00 97.50 379 LEU A O 1
ATOM 2796 N N . LEU A 1 380 ? -7.429 -6.688 17.607 1.00 95.00 380 LEU A N 1
ATOM 2797 C CA . LEU A 1 380 ? -6.204 -5.894 17.689 1.00 95.00 380 LEU A CA 1
ATOM 2798 C C . LEU A 1 380 ? -5.293 -6.527 18.744 1.00 95.00 380 LEU A C 1
ATOM 2800 O O . LEU A 1 380 ? -5.655 -6.594 19.917 1.00 95.00 380 LEU A O 1
ATOM 2804 N N . VAL A 1 381 ? -4.136 -7.039 18.335 1.00 92.19 381 VAL A N 1
ATOM 2805 C CA . VAL A 1 381 ? -3.205 -7.769 19.202 1.00 92.19 381 VAL A CA 1
ATOM 2806 C C . VAL A 1 381 ? -1.893 -7.008 19.288 1.00 92.19 381 VAL A C 1
ATOM 2808 O O . VAL A 1 381 ? -1.134 -6.952 18.326 1.00 92.19 381 VAL A O 1
ATOM 2811 N N . TYR A 1 382 ? -1.610 -6.466 20.462 1.00 83.94 382 TYR A N 1
ATOM 2812 C CA . TYR A 1 382 ? -0.447 -5.654 20.780 1.00 83.94 382 TYR A CA 1
ATOM 2813 C C . TYR A 1 382 ? 0.291 -6.261 21.980 1.00 83.94 382 TYR A C 1
ATOM 2815 O O . TYR A 1 382 ? 0.024 -5.933 23.127 1.00 83.94 382 TYR A O 1
ATOM 2823 N N . VAL A 1 383 ? 1.183 -7.220 21.737 1.00 74.81 383 VAL A N 1
ATOM 2824 C CA . VAL A 1 383 ? 1.941 -7.886 22.811 1.00 74.81 383 VAL A CA 1
ATOM 2825 C C . VAL A 1 383 ? 3.435 -7.829 22.514 1.00 74.81 383 VAL A C 1
ATOM 2827 O O . VAL A 1 383 ? 3.841 -8.065 21.380 1.00 74.81 383 VAL A O 1
ATOM 2830 N N . ASN A 1 384 ? 4.256 -7.568 23.529 1.00 61.50 384 ASN A N 1
ATOM 2831 C CA . ASN A 1 384 ? 5.720 -7.580 23.501 1.00 61.50 384 ASN A CA 1
ATOM 2832 C C . ASN A 1 384 ? 6.389 -6.560 22.555 1.00 61.50 384 ASN A C 1
ATOM 2834 O O . ASN A 1 384 ? 7.492 -6.824 22.072 1.00 61.50 384 ASN A O 1
ATOM 2838 N N . TYR A 1 385 ? 5.775 -5.400 22.287 1.00 58.47 385 TYR A N 1
ATOM 2839 C CA . TYR A 1 385 ? 6.426 -4.336 21.508 1.00 58.47 385 TYR A CA 1
ATOM 2840 C C . TYR A 1 385 ? 6.977 -3.245 22.438 1.00 58.47 385 TYR A C 1
ATOM 2842 O O . TYR A 1 385 ? 6.232 -2.561 23.132 1.00 58.47 385 TYR A O 1
ATOM 2850 N N . ALA A 1 386 ? 8.301 -3.077 22.453 1.00 42.75 386 ALA A N 1
ATOM 2851 C CA . ALA A 1 386 ? 9.034 -2.232 23.404 1.00 42.75 386 ALA A CA 1
ATOM 2852 C C . ALA A 1 386 ? 8.857 -0.705 23.219 1.00 42.75 386 ALA A C 1
ATOM 2854 O O . ALA A 1 386 ? 9.466 0.070 23.956 1.00 42.75 386 ALA A O 1
ATOM 2855 N N . ALA A 1 387 ? 8.058 -0.245 22.249 1.00 47.09 387 ALA A N 1
ATOM 2856 C CA . ALA A 1 387 ? 7.850 1.182 21.997 1.00 47.09 387 ALA A CA 1
ATOM 2857 C C . ALA A 1 387 ? 6.604 1.726 22.714 1.00 47.09 387 ALA A C 1
ATOM 2859 O O . ALA A 1 387 ? 5.532 1.125 22.690 1.00 47.09 387 ALA A O 1
ATOM 2860 N N . ALA A 1 388 ? 6.749 2.921 23.289 1.00 45.72 388 ALA A N 1
ATOM 2861 C CA . ALA A 1 388 ? 5.795 3.660 24.122 1.00 45.72 388 ALA A CA 1
ATOM 2862 C C . ALA A 1 388 ? 4.464 4.097 23.448 1.00 45.72 388 ALA A C 1
ATOM 2864 O O . ALA A 1 388 ? 3.790 4.981 23.968 1.00 45.72 388 ALA A O 1
ATOM 2865 N N . ASN A 1 389 ? 4.067 3.486 22.326 1.00 56.84 389 ASN A N 1
ATOM 2866 C CA . ASN A 1 389 ? 2.904 3.872 21.508 1.00 56.84 389 ASN A CA 1
ATOM 2867 C C . ASN A 1 389 ? 1.801 2.789 21.459 1.00 56.84 389 ASN A C 1
ATOM 2869 O O . ASN A 1 389 ? 1.027 2.721 20.504 1.00 56.84 389 ASN A O 1
ATOM 2873 N N . GLY A 1 390 ? 1.750 1.905 22.459 1.00 65.81 390 GLY A N 1
ATOM 2874 C CA . GLY A 1 390 ? 0.883 0.724 22.474 1.00 65.81 390 GLY A CA 1
ATOM 2875 C C . GLY A 1 390 ? -0.578 0.976 22.807 1.00 65.81 390 GLY A C 1
ATOM 2876 O O . GLY A 1 390 ? -1.030 0.591 23.882 1.00 65.81 390 GLY A O 1
ATOM 2877 N N . PHE A 1 391 ? -1.314 1.589 21.881 1.00 82.50 391 PHE A N 1
ATOM 2878 C CA . PHE A 1 391 ? -2.743 1.870 22.026 1.00 82.50 391 PHE A CA 1
ATOM 2879 C C . PHE A 1 391 ? -3.583 0.911 21.187 1.00 82.50 391 PHE A C 1
ATOM 2881 O O . PHE A 1 391 ? -3.209 0.554 20.071 1.00 82.50 391 PHE A O 1
ATOM 2888 N N . CYS A 1 392 ? -4.770 0.555 21.678 1.00 89.94 392 CYS A N 1
ATOM 2889 C CA . CYS A 1 392 ? -5.785 -0.110 20.859 1.00 89.94 392 CYS A CA 1
ATOM 2890 C C . CYS A 1 392 ? -6.274 0.807 19.735 1.00 89.94 392 CYS A C 1
ATOM 2892 O O . CYS A 1 392 ? -6.515 0.362 18.613 1.00 89.94 392 CYS A O 1
ATOM 2894 N N . LEU A 1 393 ? -6.406 2.091 20.067 1.00 92.06 393 LEU A N 1
ATOM 2895 C CA . LEU A 1 393 ? -6.796 3.159 19.167 1.00 92.06 393 LEU A CA 1
ATOM 2896 C C . LEU A 1 393 ? -5.969 4.404 19.478 1.00 92.06 393 LEU A C 1
ATOM 2898 O O . LEU A 1 393 ? -5.925 4.855 20.623 1.00 92.06 393 LEU A O 1
ATOM 2902 N N . ILE A 1 394 ? -5.398 5.011 18.449 1.00 90.38 394 ILE A N 1
ATOM 2903 C CA . ILE A 1 394 ? -5.010 6.419 18.486 1.00 90.38 394 ILE A CA 1
ATOM 2904 C C . ILE A 1 394 ? -5.988 7.217 17.625 1.00 90.38 394 ILE A C 1
ATOM 2906 O O . ILE A 1 394 ? -6.318 6.823 16.511 1.00 90.38 394 ILE A O 1
ATOM 2910 N N . SER A 1 395 ? -6.484 8.319 18.173 1.00 90.94 395 SER A N 1
ATOM 2911 C CA . SER A 1 395 ? -7.411 9.247 17.533 1.00 90.94 395 SER A CA 1
ATOM 2912 C C . SER A 1 395 ? -6.861 10.657 17.720 1.00 90.94 395 SER A C 1
ATOM 2914 O O . SER A 1 395 ? -7.157 11.332 18.707 1.00 90.94 395 SER A O 1
ATOM 2916 N N . ASP A 1 396 ? -6.021 11.089 16.793 1.00 87.94 396 ASP A N 1
ATOM 2917 C CA . ASP A 1 396 ? -5.230 12.316 16.896 1.00 87.94 396 ASP A CA 1
ATOM 2918 C C . ASP A 1 396 ? -5.495 13.251 15.697 1.00 87.94 396 ASP A C 1
ATOM 2920 O O . ASP A 1 396 ? -6.194 12.897 14.746 1.00 87.94 396 ASP A O 1
ATOM 2924 N N . GLY A 1 397 ? -5.040 14.498 15.785 1.00 86.25 397 GLY A N 1
ATOM 2925 C CA . GLY A 1 397 ? -5.266 15.524 14.769 1.00 86.25 397 GLY A CA 1
ATOM 2926 C C . GLY A 1 397 ? -6.724 15.984 14.654 1.00 86.25 397 GLY A C 1
ATOM 2927 O O . GLY A 1 397 ? -7.093 16.576 13.643 1.00 86.25 397 GLY A O 1
ATOM 2928 N N . ALA A 1 398 ? -7.569 15.695 15.650 1.00 85.94 398 ALA A N 1
ATOM 2929 C CA . ALA A 1 398 ? -8.941 16.193 15.699 1.00 85.94 398 ALA A CA 1
ATOM 2930 C C . ALA A 1 398 ? -8.949 17.706 15.969 1.00 85.94 398 ALA A C 1
ATOM 2932 O O . ALA A 1 398 ? -8.478 18.166 17.010 1.00 85.94 398 ALA A O 1
ATOM 2933 N N . GLU A 1 399 ? -9.524 18.468 15.047 1.00 85.62 399 GLU A N 1
ATOM 2934 C CA . GLU A 1 399 ? -9.620 19.921 15.092 1.00 85.62 399 GLU A CA 1
ATOM 2935 C C . GLU A 1 399 ? -11.101 20.332 15.083 1.00 85.62 399 GLU A C 1
ATOM 2937 O O . GLU A 1 399 ? -11.827 20.003 14.136 1.00 85.62 399 GLU A O 1
ATOM 2942 N N . PRO A 1 400 ? -11.585 21.053 16.115 1.00 84.44 400 PRO A N 1
ATOM 2943 C CA . PRO A 1 400 ? -12.958 21.542 16.150 1.00 84.44 400 PRO A CA 1
ATOM 2944 C C . PRO A 1 400 ? -13.306 22.384 14.911 1.00 84.44 400 PRO A C 1
ATOM 2946 O O . PRO A 1 400 ? -12.734 23.435 14.654 1.00 84.44 400 PRO A O 1
ATOM 2949 N N . GLY A 1 401 ? -14.285 21.913 14.155 1.00 82.31 401 GLY A N 1
ATOM 2950 C CA . GLY A 1 401 ? -14.840 22.465 12.926 1.00 82.31 401 GLY A CA 1
ATOM 2951 C C . GLY A 1 401 ? -14.303 21.790 11.665 1.00 82.31 401 GLY A C 1
ATOM 2952 O O . GLY A 1 401 ? -14.893 21.975 10.604 1.00 82.31 401 GLY A O 1
ATOM 2953 N N . LEU A 1 402 ? -13.220 21.012 11.773 1.00 84.31 402 LEU A N 1
ATOM 2954 C CA . LEU A 1 402 ? -12.422 20.571 10.627 1.00 84.31 402 LEU A CA 1
ATOM 2955 C C . LEU A 1 402 ? -12.252 19.047 10.532 1.00 84.31 402 LEU A C 1
ATOM 2957 O O . LEU A 1 402 ? -12.372 18.503 9.437 1.00 84.31 402 LEU A O 1
ATOM 2961 N N . SER A 1 403 ? -12.002 18.340 11.639 1.00 87.88 403 SER A N 1
ATOM 2962 C CA . SER A 1 403 ? -11.659 16.906 11.610 1.00 87.88 403 SER A CA 1
ATOM 2963 C C . SER A 1 403 ? -12.067 16.147 12.884 1.00 87.88 403 SER A C 1
ATOM 2965 O O . SER A 1 403 ? -12.483 16.730 13.882 1.00 87.88 403 SER A O 1
ATOM 2967 N N . GLY A 1 404 ? -11.953 14.817 12.856 1.00 84.81 404 GLY A N 1
ATOM 2968 C CA . GLY A 1 404 ? -12.240 13.916 13.978 1.00 84.81 404 GLY A CA 1
ATOM 2969 C C . GLY A 1 404 ? -13.728 13.620 14.194 1.00 84.81 404 GLY A C 1
ATOM 2970 O O . GLY A 1 404 ? -14.118 13.121 15.251 1.00 84.81 404 GLY A O 1
ATOM 2971 N N . TYR A 1 405 ? -14.581 13.940 13.219 1.00 88.75 405 TYR A N 1
ATOM 2972 C CA . TYR A 1 405 ? -16.031 13.768 13.314 1.00 88.75 405 TYR A CA 1
ATOM 2973 C C . TYR A 1 405 ? -16.503 12.399 12.861 1.00 88.75 405 TYR A C 1
ATOM 2975 O O . TYR A 1 405 ? -15.969 11.836 11.913 1.00 88.75 405 TYR A O 1
ATOM 2983 N N . ASN A 1 406 ? -17.585 11.909 13.476 1.00 92.12 406 ASN A N 1
ATOM 2984 C CA . ASN A 1 406 ? -18.240 10.653 13.096 1.00 92.12 406 ASN A CA 1
ATOM 2985 C C . ASN A 1 406 ? -17.290 9.435 13.097 1.00 92.12 406 ASN A C 1
ATOM 2987 O O . ASN A 1 406 ? -17.507 8.455 12.391 1.00 92.12 406 ASN A O 1
ATOM 2991 N N . GLU A 1 407 ? -16.221 9.516 13.885 1.00 94.75 407 GLU A N 1
ATOM 2992 C CA . GLU A 1 407 ? -15.281 8.425 14.102 1.00 94.75 407 GLU A CA 1
ATOM 2993 C C . GLU A 1 407 ? -15.912 7.385 15.031 1.00 94.75 407 GLU A C 1
ATOM 2995 O O . GLU A 1 407 ? -16.501 7.747 16.056 1.00 94.75 407 GLU A O 1
ATOM 3000 N N . THR A 1 408 ? -15.771 6.100 14.713 1.00 97.31 408 THR A N 1
ATOM 3001 C CA . THR A 1 408 ? -16.328 4.995 15.503 1.00 97.31 408 THR A CA 1
ATOM 3002 C C . THR A 1 408 ? -15.284 3.914 15.764 1.00 97.31 408 THR A C 1
ATOM 3004 O O . THR A 1 408 ? -14.600 3.457 14.859 1.00 97.31 408 THR A O 1
ATOM 3007 N N . PHE A 1 409 ? -15.197 3.451 17.007 1.00 97.81 409 PHE A N 1
ATOM 3008 C CA . PHE A 1 409 ? -14.397 2.306 17.427 1.00 97.81 409 PHE A CA 1
ATOM 3009 C C . PHE A 1 409 ? -15.254 1.411 18.324 1.00 97.81 409 PHE A C 1
ATOM 3011 O O . PHE A 1 409 ? -15.381 1.657 19.528 1.00 97.81 409 PHE A O 1
ATOM 3018 N N . ALA A 1 410 ? -15.902 0.401 17.744 1.00 98.12 410 ALA A N 1
ATOM 3019 C CA . ALA A 1 410 ? -16.939 -0.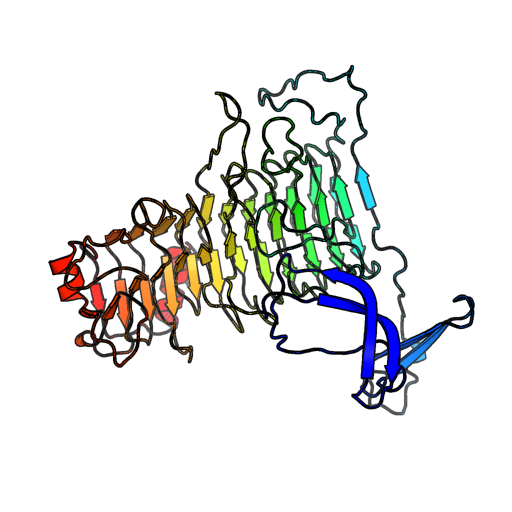362 18.435 1.00 98.12 410 ALA A CA 1
ATOM 3020 C C . ALA A 1 410 ? -16.828 -1.878 18.258 1.00 98.12 410 ALA A C 1
ATOM 3022 O O . ALA A 1 410 ? -16.414 -2.362 17.218 1.00 98.12 410 ALA A O 1
ATOM 3023 N N . ASN A 1 411 ? -17.255 -2.654 19.255 1.00 98.06 411 ASN A N 1
ATOM 3024 C CA . ASN A 1 411 ? -17.306 -4.123 19.184 1.00 98.06 411 ASN A CA 1
ATOM 3025 C C . ASN A 1 411 ? -15.962 -4.796 18.842 1.00 98.06 411 ASN A C 1
ATOM 3027 O O . ASN A 1 411 ? -15.934 -5.920 18.340 1.00 98.06 411 ASN A O 1
ATOM 3031 N N . ASN A 1 412 ? -14.838 -4.127 19.104 1.00 98.12 412 ASN A N 1
ATOM 3032 C CA . ASN A 1 412 ? -13.511 -4.676 18.858 1.00 98.12 412 ASN A CA 1
ATOM 3033 C C . ASN A 1 412 ? -13.036 -5.489 20.056 1.00 98.12 412 ASN A C 1
ATOM 3035 O O . ASN A 1 412 ? -13.420 -5.249 21.199 1.00 98.12 412 ASN A O 1
ATOM 3039 N N . THR A 1 413 ? -12.139 -6.432 19.806 1.00 97.50 413 THR A N 1
ATOM 3040 C CA . THR A 1 413 ? -11.329 -7.047 20.854 1.00 97.50 413 THR A CA 1
ATOM 3041 C C . THR A 1 413 ? -9.920 -6.511 20.746 1.00 97.50 413 THR A C 1
ATOM 3043 O O . THR A 1 413 ? -9.255 -6.753 19.746 1.00 97.50 413 THR A O 1
ATOM 3046 N N . CYS A 1 414 ? -9.455 -5.820 21.775 1.00 94.88 414 CYS A N 1
ATOM 3047 C CA . CYS A 1 414 ? -8.079 -5.374 21.861 1.00 94.88 414 CYS A CA 1
ATOM 3048 C C . CYS A 1 414 ? -7.349 -6.102 22.985 1.00 94.88 414 CYS A C 1
ATOM 3050 O O . CYS A 1 414 ? -7.856 -6.224 24.099 1.00 94.88 414 CYS A O 1
ATOM 3052 N N . ILE A 1 415 ? -6.149 -6.571 22.684 1.00 92.75 415 ILE A N 1
ATOM 3053 C CA . ILE A 1 415 ? -5.241 -7.213 23.621 1.00 92.75 415 ILE A CA 1
ATOM 3054 C C . ILE A 1 415 ? -3.969 -6.374 23.621 1.00 92.75 415 ILE A C 1
ATOM 3056 O O . ILE A 1 415 ? -3.309 -6.317 22.592 1.00 92.75 415 ILE A O 1
ATOM 3060 N N . SER A 1 416 ? -3.647 -5.721 24.735 1.00 86.25 416 SER A N 1
ATOM 3061 C CA . SER A 1 416 ? -2.450 -4.890 24.899 1.00 86.25 416 SER A CA 1
ATOM 3062 C C . SER A 1 416 ? -1.692 -5.290 26.165 1.00 86.25 416 SER A C 1
ATOM 3064 O O . SER A 1 416 ? -2.309 -5.657 27.160 1.00 86.25 416 SER A O 1
ATOM 3066 N N . ASP A 1 417 ? -0.365 -5.231 26.174 1.00 76.94 417 ASP A N 1
ATOM 3067 C CA . ASP A 1 417 ? 0.444 -5.347 27.398 1.00 76.94 417 ASP A CA 1
ATOM 3068 C C . ASP A 1 417 ? 0.728 -3.989 28.071 1.00 76.94 417 ASP A C 1
ATOM 3070 O O . ASP A 1 417 ? 1.261 -3.943 29.182 1.00 76.94 417 ASP A O 1
ATOM 3074 N N . GLY A 1 418 ? 0.320 -2.889 27.433 1.00 76.06 418 GLY A N 1
ATOM 3075 C CA . GLY A 1 418 ? 0.469 -1.526 27.932 1.00 76.06 418 GLY A CA 1
ATOM 3076 C C . GLY A 1 418 ? -0.659 -1.055 28.857 1.00 76.06 418 GLY A C 1
ATOM 3077 O O . GLY A 1 418 ? -1.718 -1.669 28.976 1.00 76.06 418 GLY A O 1
ATOM 3078 N N . GLN A 1 419 ? -0.427 0.093 29.502 1.00 80.31 419 GLN A N 1
ATOM 3079 C CA . GLN A 1 419 ? -1.422 0.779 30.339 1.00 80.31 419 GLN A CA 1
ATOM 3080 C C . GLN A 1 419 ? -2.431 1.588 29.515 1.00 80.31 419 GLN A C 1
ATOM 3082 O O . GLN A 1 419 ? -3.564 1.775 29.941 1.00 80.31 419 GLN A O 1
ATOM 3087 N N . ALA A 1 420 ? -2.051 2.077 28.339 1.00 84.06 420 ALA A N 1
ATOM 3088 C CA . ALA A 1 420 ? -2.882 2.989 27.570 1.00 84.06 420 ALA A CA 1
ATOM 3089 C C . ALA A 1 420 ? -3.797 2.243 26.585 1.00 84.06 420 ALA A C 1
ATOM 3091 O O . ALA A 1 420 ? -3.340 1.542 25.687 1.00 84.06 420 ALA A O 1
ATOM 3092 N N . LEU A 1 421 ? -5.107 2.419 26.740 1.00 89.75 421 LEU A N 1
ATOM 3093 C CA . LEU A 1 421 ? -6.126 1.822 25.877 1.00 89.75 421 LEU A CA 1
ATOM 3094 C C . LEU A 1 421 ? -6.339 2.657 24.616 1.00 89.75 421 LEU A C 1
ATOM 3096 O O . LEU A 1 421 ? -6.329 2.137 23.502 1.00 89.75 421 LEU A O 1
ATOM 3100 N N . ILE A 1 422 ? -6.567 3.955 24.809 1.00 91.12 422 ILE A N 1
ATOM 3101 C CA . ILE A 1 422 ? -6.913 4.901 23.752 1.00 91.12 422 ILE A CA 1
ATOM 3102 C C . ILE A 1 422 ? -6.132 6.188 23.986 1.00 91.12 422 ILE A C 1
ATOM 3104 O O . ILE A 1 422 ? -6.110 6.692 25.111 1.00 91.12 422 ILE A O 1
ATOM 3108 N N . GLN A 1 423 ? -5.552 6.735 22.921 1.00 89.81 423 GLN A N 1
ATOM 3109 C CA . GLN A 1 423 ? -4.948 8.061 22.934 1.00 89.81 423 GLN A CA 1
ATOM 3110 C C . GLN A 1 423 ? -5.777 9.030 22.091 1.00 89.81 423 GLN A C 1
ATOM 3112 O O . GLN A 1 423 ? -5.984 8.793 20.901 1.00 89.81 423 GLN A O 1
ATOM 3117 N N . TYR A 1 424 ? -6.199 10.141 22.690 1.00 89.56 424 TYR A N 1
ATOM 3118 C CA . TYR A 1 424 ? -6.791 11.271 21.980 1.00 89.56 424 TYR A CA 1
ATOM 3119 C C . TYR A 1 424 ? -5.813 12.435 21.923 1.00 89.56 424 TYR A C 1
ATOM 3121 O O . TYR A 1 424 ? -5.271 12.811 22.951 1.00 89.56 424 TYR A O 1
ATOM 3129 N N . GLY A 1 425 ? -5.630 13.061 20.764 1.00 81.56 425 GLY A N 1
ATOM 3130 C CA . GLY A 1 425 ? -4.690 14.180 20.614 1.00 81.56 425 GLY A CA 1
ATOM 3131 C C . GLY A 1 425 ? -5.058 15.474 21.343 1.00 81.56 425 GLY A C 1
ATOM 3132 O O . GLY A 1 425 ? -4.188 16.160 21.874 1.00 81.56 425 GLY A O 1
ATOM 3133 N N . ALA A 1 426 ? -6.352 15.811 21.366 1.00 76.12 426 ALA A N 1
ATOM 3134 C CA . ALA A 1 426 ? -6.820 17.174 21.645 1.00 76.12 426 ALA A CA 1
ATOM 3135 C C . ALA A 1 426 ? -7.958 17.277 22.687 1.00 76.12 426 ALA A C 1
ATOM 3137 O O . ALA A 1 426 ? -8.670 18.279 22.712 1.00 76.12 426 ALA A O 1
ATOM 3138 N N . CYS A 1 427 ? -8.159 16.274 23.553 1.00 80.69 427 CYS A N 1
ATOM 3139 C CA . CYS A 1 427 ? -9.152 16.368 24.638 1.00 80.69 427 CYS A CA 1
ATOM 3140 C C . CYS A 1 427 ? -8.568 16.924 25.943 1.00 80.69 427 CYS A C 1
ATOM 3142 O O . CYS A 1 427 ? -7.354 17.054 26.091 1.00 80.69 427 CYS A O 1
ATOM 3144 N N . LYS A 1 428 ? -9.444 17.246 26.903 1.00 82.94 428 LYS A N 1
ATOM 3145 C CA . LYS A 1 428 ? -9.076 17.539 28.293 1.00 82.94 428 LYS A CA 1
ATOM 3146 C C . LYS A 1 428 ? -9.973 16.750 29.244 1.00 82.94 428 LYS A C 1
ATOM 3148 O O . LYS A 1 428 ? -11.191 16.803 29.080 1.00 82.94 428 LYS A O 1
ATOM 3153 N N . PRO A 1 429 ? -9.433 16.086 30.283 1.00 84.56 429 PRO A N 1
ATOM 3154 C CA . PRO A 1 429 ? -10.264 15.323 31.210 1.00 84.56 429 PRO A CA 1
ATOM 3155 C C . PRO A 1 429 ? -11.330 16.141 31.942 1.00 84.56 429 PRO A C 1
ATOM 3157 O O . PRO A 1 429 ? -12.405 15.627 32.247 1.00 84.56 429 PRO A O 1
ATOM 3160 N N . SER A 1 430 ? -11.028 17.413 32.211 1.00 84.62 430 SER A N 1
ATOM 3161 C CA . SER A 1 430 ? -11.930 18.374 32.849 1.00 84.62 430 SER A CA 1
ATOM 3162 C C . SER A 1 430 ? -13.002 18.940 31.915 1.00 84.62 430 SER A C 1
ATOM 3164 O O . SER A 1 430 ? -13.979 19.501 32.402 1.00 84.62 430 SER A O 1
ATOM 3166 N N . ASP A 1 431 ? -12.830 18.798 30.600 1.00 83.56 431 ASP A N 1
ATOM 3167 C CA . ASP A 1 431 ? -13.753 19.286 29.577 1.00 83.56 431 ASP A CA 1
ATOM 3168 C C . ASP A 1 431 ? -13.858 18.258 28.432 1.00 83.56 431 ASP A C 1
ATOM 3170 O O . ASP A 1 431 ? -13.261 18.425 27.366 1.00 83.56 431 ASP A O 1
ATOM 3174 N N . PRO A 1 432 ? -14.592 17.149 28.642 1.00 72.75 432 PRO A N 1
ATOM 3175 C CA . PRO A 1 432 ? -14.681 16.047 27.680 1.00 72.75 432 PRO A CA 1
ATOM 3176 C C . PRO A 1 432 ? -15.340 16.420 26.342 1.00 72.75 432 PRO A C 1
ATOM 3178 O O . PRO A 1 432 ? -15.336 15.609 25.419 1.00 72.75 432 PRO A O 1
ATOM 3181 N N . LEU A 1 433 ? -15.928 17.615 26.227 1.00 75.31 433 LEU A N 1
ATOM 3182 C CA . LEU A 1 433 ? -16.559 18.115 25.004 1.00 75.31 433 LEU A CA 1
ATOM 3183 C C . LEU A 1 433 ? -15.690 19.150 24.275 1.00 75.31 433 LEU A C 1
ATOM 3185 O O . LEU A 1 433 ? -16.113 19.674 23.245 1.00 75.31 433 LEU A O 1
ATOM 3189 N N . SER A 1 434 ? -14.473 19.417 24.765 1.00 77.62 434 SER A N 1
ATOM 3190 C CA . SER A 1 434 ? -13.565 20.417 24.193 1.00 77.62 434 SER A CA 1
ATOM 3191 C C . SER A 1 434 ? -13.080 20.084 22.778 1.00 77.62 434 SER A C 1
ATOM 3193 O O . SER A 1 434 ? -12.559 20.961 22.091 1.00 77.62 434 SER A O 1
ATOM 3195 N N . ALA A 1 435 ? -13.205 18.825 22.347 1.00 80.81 435 ALA A N 1
ATOM 3196 C CA . ALA A 1 435 ? -12.794 18.365 21.027 1.00 80.81 435 ALA A CA 1
ATOM 3197 C C . ALA A 1 435 ? -13.673 17.212 20.513 1.00 80.81 435 ALA A C 1
ATOM 3199 O O . ALA A 1 435 ? -14.269 16.480 21.311 1.00 80.81 435 ALA A O 1
ATOM 3200 N N . PRO A 1 436 ? -13.735 17.006 19.183 1.00 86.50 436 PRO A N 1
ATOM 3201 C CA . PRO A 1 436 ? -14.319 15.805 18.603 1.00 86.50 436 PRO A CA 1
ATOM 3202 C C . PRO A 1 436 ? -13.625 14.557 19.155 1.00 86.50 436 PRO A C 1
ATOM 3204 O O . PRO A 1 436 ? -12.401 14.448 19.153 1.00 86.50 436 PRO A O 1
ATOM 3207 N N . MET A 1 437 ? -14.423 13.613 19.645 1.00 89.25 437 MET A N 1
ATOM 3208 C CA . MET A 1 437 ? -13.935 12.346 20.175 1.00 89.25 437 MET A CA 1
ATOM 3209 C C . MET A 1 437 ? -14.589 11.183 19.439 1.00 89.25 437 MET A C 1
ATOM 3211 O O . MET A 1 437 ? -15.797 11.196 19.175 1.00 89.25 437 MET A O 1
ATOM 3215 N N . THR A 1 438 ? -13.798 10.140 19.198 1.00 93.12 438 THR A N 1
ATOM 3216 C CA . THR A 1 438 ? -14.252 8.872 18.619 1.00 93.12 438 THR A CA 1
ATOM 3217 C C . THR A 1 438 ? -15.347 8.235 19.474 1.00 93.12 438 THR A C 1
ATOM 3219 O O . THR A 1 438 ? -15.255 8.167 20.705 1.00 93.12 438 THR A O 1
ATOM 3222 N N . HIS A 1 439 ? -16.447 7.814 18.847 1.00 94.75 439 HIS A N 1
ATOM 3223 C CA . HIS A 1 439 ? -17.495 7.037 19.503 1.00 94.75 439 HIS A CA 1
ATOM 3224 C C . HIS A 1 439 ? -16.959 5.651 19.835 1.00 94.75 439 HIS A C 1
ATOM 3226 O O . HIS A 1 439 ? -16.512 4.937 18.946 1.00 94.75 439 HIS A O 1
ATOM 3232 N N . THR A 1 440 ? -17.007 5.266 21.109 1.00 96.69 440 THR A N 1
ATOM 3233 C CA . THR A 1 440 ? -16.547 3.947 21.545 1.00 96.69 440 THR A CA 1
ATOM 3234 C C . THR A 1 440 ? -17.668 3.194 22.244 1.00 96.69 440 THR A C 1
ATOM 3236 O O . THR A 1 440 ? -18.397 3.774 23.050 1.00 96.69 440 THR A O 1
ATOM 3239 N N . SER A 1 441 ? -17.833 1.907 21.937 1.00 97.75 441 SER A N 1
ATOM 3240 C CA . SER A 1 441 ? -18.871 1.059 22.540 1.00 97.75 441 SER A CA 1
ATOM 3241 C C . SER A 1 441 ? -18.599 -0.434 22.317 1.00 97.75 441 SER A C 1
ATOM 3243 O O . SER A 1 441 ? -17.925 -0.814 21.368 1.00 97.75 441 SER A O 1
ATOM 3245 N N . GLY A 1 442 ? -19.076 -1.299 23.214 1.00 97.88 442 GLY A N 1
ATOM 3246 C CA . GLY A 1 442 ? -19.020 -2.762 23.053 1.00 97.88 442 GLY A CA 1
ATOM 3247 C C . GLY A 1 442 ? -17.624 -3.398 22.931 1.00 97.88 442 GLY A C 1
ATOM 3248 O O . GLY A 1 442 ? -17.520 -4.557 22.540 1.00 97.88 442 GLY A O 1
ATOM 3249 N N . ASN A 1 443 ? -16.541 -2.676 23.229 1.00 97.94 443 ASN A N 1
ATOM 3250 C CA . ASN A 1 443 ? -15.179 -3.180 23.055 1.00 97.94 443 ASN A CA 1
ATOM 3251 C C . ASN A 1 443 ? -14.750 -4.084 24.221 1.00 97.94 443 ASN A C 1
ATOM 3253 O O . ASN A 1 443 ? -15.061 -3.822 25.381 1.00 97.94 443 ASN A O 1
ATOM 3257 N N . GLN A 1 444 ? -13.971 -5.120 23.929 1.00 96.94 444 GLN A N 1
ATOM 3258 C CA . GLN A 1 444 ? -13.339 -5.988 24.919 1.00 96.94 444 GLN A CA 1
ATOM 3259 C C . GLN A 1 444 ? -11.849 -5.663 25.001 1.00 96.94 444 GLN A C 1
ATOM 3261 O O . GLN A 1 444 ? -11.114 -5.922 24.051 1.00 96.94 444 GLN A O 1
ATOM 3266 N N . TYR A 1 445 ? -11.406 -5.125 26.133 1.00 95.06 445 TYR A N 1
ATOM 3267 C CA . TYR A 1 445 ? -10.007 -4.809 26.396 1.00 95.06 445 TYR A CA 1
ATOM 3268 C C . TYR A 1 445 ? -9.386 -5.852 27.323 1.00 95.06 445 TYR A C 1
ATOM 3270 O O . TYR A 1 445 ? -9.894 -6.111 28.416 1.00 95.06 445 TYR A O 1
ATOM 3278 N N . PHE A 1 446 ? -8.263 -6.417 26.899 1.00 92.94 446 PHE A N 1
ATOM 3279 C CA . PHE A 1 446 ? -7.393 -7.245 27.722 1.00 92.94 446 PHE A CA 1
ATOM 3280 C C . PHE A 1 446 ? -6.072 -6.509 27.900 1.00 92.94 446 PHE A C 1
ATOM 3282 O O . PHE A 1 446 ? -5.384 -6.266 26.912 1.00 92.94 446 PHE A O 1
ATOM 3289 N N . VAL A 1 447 ? -5.738 -6.148 29.135 1.00 88.00 447 VAL A N 1
ATOM 3290 C CA . VAL A 1 447 ? -4.508 -5.428 29.473 1.00 88.00 447 VAL A CA 1
ATOM 3291 C C . VAL A 1 447 ? -3.553 -6.329 30.250 1.00 88.00 447 VAL A C 1
ATOM 3293 O O . VAL A 1 447 ? -3.977 -7.067 31.132 1.00 88.00 447 VAL A O 1
ATOM 3296 N N . GLY A 1 448 ? -2.259 -6.279 29.933 1.00 81.12 448 GLY A N 1
ATOM 3297 C CA . GLY A 1 448 ? -1.191 -6.999 30.648 1.00 81.12 448 GLY A CA 1
ATOM 3298 C C . GLY A 1 448 ? -0.805 -6.386 31.996 1.00 81.12 448 GLY A C 1
ATOM 3299 O O . GLY A 1 448 ? 0.174 -6.803 32.613 1.00 81.12 448 GLY A O 1
ATOM 3300 N N . VAL A 1 449 ? -1.561 -5.388 32.447 1.00 81.31 449 VAL A N 1
ATOM 3301 C CA . VAL A 1 449 ? -1.373 -4.661 33.701 1.00 81.31 449 VAL A CA 1
ATOM 3302 C C . VAL A 1 449 ? -2.596 -4.821 34.601 1.00 81.31 449 VAL A C 1
ATOM 3304 O O . VAL A 1 449 ? -3.633 -5.338 34.191 1.00 81.31 449 VAL A O 1
ATOM 3307 N N . ASP A 1 450 ? -2.478 -4.343 35.838 1.00 85.25 450 ASP A N 1
ATOM 3308 C CA . ASP A 1 450 ? -3.631 -4.139 36.712 1.00 85.25 450 ASP A CA 1
ATOM 3309 C C . ASP A 1 450 ? -4.692 -3.273 35.992 1.00 85.25 450 ASP A C 1
ATOM 3311 O O . ASP A 1 450 ? -4.344 -2.173 35.546 1.00 85.25 450 ASP A O 1
ATOM 3315 N N . PRO A 1 451 ? -5.952 -3.734 35.848 1.00 86.69 451 PRO A N 1
ATOM 3316 C CA . PRO A 1 451 ? -7.031 -2.967 35.224 1.00 86.69 451 PRO A CA 1
ATOM 3317 C C . PRO A 1 451 ? -7.209 -1.555 35.784 1.00 86.69 451 PRO A C 1
ATOM 3319 O O . PRO A 1 451 ? -7.548 -0.646 35.027 1.00 86.69 451 PRO A O 1
ATOM 3322 N N . ASP A 1 452 ? -6.922 -1.342 37.070 1.00 85.81 452 ASP A N 1
ATOM 3323 C CA . ASP A 1 452 ? -7.028 -0.021 37.702 1.00 85.81 452 ASP A CA 1
ATOM 3324 C C . ASP A 1 452 ? -5.966 0.968 37.190 1.00 85.81 452 ASP A C 1
ATOM 3326 O O . ASP A 1 452 ? -6.096 2.181 37.360 1.00 85.81 452 ASP A O 1
ATOM 3330 N N . LYS A 1 453 ? -4.924 0.462 36.519 1.00 84.94 453 LYS A N 1
ATOM 3331 C CA . LYS A 1 453 ? -3.878 1.252 35.854 1.00 84.94 453 LYS A CA 1
ATOM 3332 C C . LYS A 1 453 ? -4.144 1.465 34.366 1.00 84.94 453 LYS A C 1
ATOM 3334 O O . LYS A 1 453 ? -3.312 2.078 33.703 1.00 84.94 453 LYS A O 1
ATOM 3339 N N . ALA A 1 454 ? -5.250 0.953 33.823 1.00 87.62 454 ALA A N 1
ATOM 3340 C CA . ALA A 1 454 ? -5.598 1.178 32.428 1.00 87.62 454 ALA A CA 1
ATOM 3341 C C . ALA A 1 454 ? -6.083 2.619 32.211 1.00 87.62 454 ALA A C 1
ATOM 3343 O O . ALA A 1 454 ? -6.933 3.127 32.949 1.00 87.62 454 ALA A O 1
ATOM 3344 N N . GLN A 1 455 ? -5.563 3.267 31.173 1.00 88.38 455 GLN A N 1
ATOM 3345 C CA . GLN A 1 455 ? -5.726 4.695 30.931 1.00 88.38 455 GLN A CA 1
ATOM 3346 C C . GLN A 1 455 ? -6.339 4.978 29.561 1.00 88.38 455 GLN A C 1
ATOM 3348 O O . GLN A 1 455 ? -5.994 4.356 28.555 1.00 88.38 455 GLN A O 1
ATOM 3353 N N . VAL A 1 456 ? -7.220 5.974 29.521 1.00 91.00 456 VAL A N 1
ATOM 3354 C CA . VAL A 1 456 ? -7.608 6.686 28.300 1.00 91.00 456 VAL A CA 1
ATOM 3355 C C . VAL A 1 456 ? -6.978 8.070 28.375 1.00 91.00 456 VAL A C 1
ATOM 3357 O O . VAL A 1 456 ? -7.310 8.846 29.271 1.00 91.00 456 VAL A O 1
ATOM 3360 N N . CYS A 1 457 ? -6.051 8.369 27.471 1.00 88.06 457 CYS A N 1
ATOM 3361 C CA . CYS A 1 457 ? -5.248 9.587 27.541 1.00 88.06 457 CYS A CA 1
ATOM 3362 C C . CYS A 1 457 ? -5.853 10.723 26.719 1.00 88.06 457 CYS A C 1
ATOM 3364 O O . CYS A 1 457 ? -6.362 10.508 25.615 1.00 88.06 457 CYS A O 1
ATOM 3366 N N . CYS A 1 458 ? -5.696 11.935 27.239 1.00 85.94 458 CYS A N 1
ATOM 3367 C CA . CYS A 1 458 ? -5.867 13.190 26.530 1.00 85.94 458 CYS A CA 1
ATOM 3368 C C . CYS A 1 458 ? -4.488 13.831 26.310 1.00 85.94 458 CYS A C 1
ATOM 3370 O O . CYS A 1 458 ? -3.770 14.131 27.258 1.00 85.94 458 CYS A O 1
ATOM 3372 N N . GLY A 1 459 ? -4.099 14.030 25.057 1.00 80.00 459 GLY A N 1
ATOM 3373 C CA . GLY A 1 459 ? -2.725 14.317 24.659 1.00 80.00 459 GLY A CA 1
ATOM 3374 C C . GLY A 1 459 ? -1.875 13.046 24.557 1.00 80.00 459 GLY A C 1
ATOM 3375 O O . GLY A 1 459 ? -2.384 11.936 24.405 1.00 80.00 459 GLY A O 1
ATOM 3376 N N . ARG A 1 460 ? -0.548 13.199 24.623 1.00 74.12 460 ARG A N 1
ATOM 3377 C CA . ARG A 1 460 ? 0.371 12.052 24.589 1.00 74.12 460 ARG A CA 1
ATOM 3378 C C . ARG A 1 460 ? 0.271 11.254 25.883 1.00 74.12 460 ARG A C 1
ATOM 3380 O O . ARG A 1 460 ? 0.455 11.819 26.959 1.00 74.12 460 ARG A O 1
ATOM 3387 N N . CYS A 1 461 ? 0.091 9.941 25.775 1.00 68.12 461 CYS A N 1
ATOM 3388 C CA . CYS A 1 461 ? 0.237 9.061 26.927 1.00 68.12 461 CYS A CA 1
ATOM 3389 C C . CYS A 1 461 ? 1.698 9.080 27.402 1.00 68.12 461 CYS A C 1
ATOM 3391 O O . CYS A 1 461 ? 2.585 8.542 26.742 1.00 68.12 461 CYS A O 1
ATOM 3393 N N . ASN A 1 462 ? 1.971 9.704 28.545 1.00 57.75 462 ASN A N 1
ATOM 3394 C CA . ASN A 1 462 ? 3.243 9.576 29.246 1.00 57.75 462 ASN A CA 1
ATOM 3395 C C . ASN A 1 462 ? 2.988 9.109 30.684 1.00 57.75 462 ASN A C 1
ATOM 3397 O O . ASN A 1 462 ? 1.985 9.448 31.305 1.00 57.75 462 ASN A O 1
ATOM 3401 N N . ALA A 1 463 ? 3.919 8.327 31.233 1.00 49.78 463 ALA A N 1
ATOM 3402 C CA . ALA A 1 463 ? 3.798 7.776 32.584 1.00 49.78 463 ALA A CA 1
ATOM 3403 C C . ALA A 1 463 ? 3.755 8.855 33.693 1.00 49.78 463 ALA A C 1
ATOM 3405 O O . ALA A 1 463 ? 3.479 8.530 34.845 1.00 49.78 463 ALA A O 1
ATOM 3406 N N . GLN A 1 464 ? 4.052 10.121 33.366 1.00 51.66 464 GLN A N 1
ATOM 3407 C CA . GLN A 1 464 ? 4.079 11.252 34.301 1.00 51.66 464 GLN A CA 1
ATOM 3408 C C . GLN A 1 464 ? 2.927 12.264 34.122 1.00 51.66 464 GLN A C 1
ATOM 3410 O O . GLN A 1 464 ? 2.876 13.245 34.862 1.00 51.66 464 GLN A O 1
ATOM 3415 N N . GLY A 1 465 ? 2.030 12.081 33.149 1.00 57.03 465 GLY A N 1
ATOM 3416 C CA . GLY A 1 465 ? 0.984 13.056 32.823 1.00 57.03 465 GLY A CA 1
ATOM 3417 C C . GLY A 1 465 ? -0.279 12.893 33.660 1.00 57.03 465 GLY A C 1
ATOM 3418 O O . GLY A 1 465 ? -0.724 11.780 33.933 1.00 57.03 465 GLY A O 1
ATOM 3419 N N . THR A 1 466 ? -0.901 14.010 34.034 1.00 60.69 466 THR A N 1
ATOM 3420 C CA . THR A 1 466 ? -2.186 14.041 34.756 1.00 60.69 466 THR A CA 1
ATOM 3421 C C . THR A 1 466 ? -3.406 14.027 33.834 1.00 60.69 466 THR A C 1
ATOM 3423 O O . THR A 1 466 ? -4.525 13.877 34.317 1.00 60.69 466 THR A O 1
ATOM 3426 N N . ASP A 1 467 ? -3.211 14.167 32.520 1.00 81.50 467 ASP A N 1
ATOM 3427 C CA . ASP A 1 467 ? -4.301 14.332 31.554 1.00 81.50 467 ASP A CA 1
ATOM 3428 C C . ASP A 1 467 ? -4.795 12.981 31.014 1.00 81.50 467 ASP A C 1
ATOM 3430 O O . ASP A 1 467 ? -4.706 12.664 29.829 1.00 81.50 467 ASP A O 1
ATOM 3434 N N . HIS A 1 468 ? -5.319 12.150 31.909 1.00 87.50 468 HIS A N 1
ATOM 3435 C CA . HIS A 1 468 ? -5.927 10.870 31.560 1.00 87.50 468 HIS A CA 1
ATOM 3436 C C . HIS A 1 468 ? -7.160 10.581 32.418 1.00 87.50 468 HIS A C 1
ATOM 3438 O O . HIS A 1 468 ? -7.353 11.155 33.489 1.00 87.50 468 HIS A O 1
ATOM 3444 N N . TRP A 1 469 ? -7.981 9.649 31.947 1.00 90.00 469 TRP A N 1
ATOM 3445 C CA . TRP A 1 469 ? -9.034 9.016 32.731 1.00 90.00 469 TRP A CA 1
ATOM 3446 C C . TRP A 1 469 ? -8.659 7.565 33.028 1.00 90.00 469 TRP A C 1
ATOM 3448 O O . TRP A 1 469 ? -8.100 6.878 32.167 1.00 90.00 469 TRP A O 1
ATOM 3458 N N . SER A 1 470 ? -9.058 7.062 34.198 1.00 90.69 470 SER A N 1
ATOM 3459 C CA . SER A 1 470 ? -9.278 5.621 34.337 1.00 90.69 470 SER A CA 1
ATOM 3460 C C . SER A 1 470 ? -10.391 5.173 33.383 1.00 90.69 470 SER A C 1
ATOM 3462 O O . SER A 1 470 ? -11.223 5.974 32.943 1.00 90.69 470 SER A O 1
ATOM 3464 N N . PHE A 1 471 ? -10.462 3.878 33.084 1.00 91.56 471 PHE A N 1
ATOM 3465 C CA . PHE A 1 471 ? -11.509 3.361 32.201 1.00 91.56 471 PHE A CA 1
ATOM 3466 C C . PHE A 1 471 ? -12.936 3.679 32.696 1.00 91.56 471 PHE A C 1
ATOM 3468 O O . PHE A 1 471 ? -13.785 4.097 31.908 1.00 91.56 471 PHE A O 1
ATOM 3475 N N . SER A 1 472 ? -13.194 3.575 34.005 1.00 91.38 472 SER A N 1
ATOM 3476 C CA . SER A 1 472 ? -14.505 3.895 34.587 1.00 91.38 472 SER A CA 1
ATOM 3477 C C . SER A 1 472 ? -14.807 5.397 34.581 1.00 91.38 472 SER A C 1
ATOM 3479 O O . SER A 1 472 ? -15.939 5.801 34.310 1.00 91.38 472 SER A O 1
ATOM 3481 N N . GLN A 1 473 ? -13.802 6.244 34.832 1.00 91.88 473 GLN A N 1
ATOM 3482 C CA . GLN A 1 473 ? -13.944 7.699 34.728 1.00 91.88 473 GLN A CA 1
ATOM 3483 C C . GLN A 1 473 ? -14.287 8.120 33.301 1.00 91.88 473 GLN A C 1
ATOM 3485 O O . GLN A 1 473 ? -15.190 8.931 33.118 1.00 91.88 473 GLN A O 1
ATOM 3490 N N . TYR A 1 474 ? -13.627 7.535 32.298 1.00 92.31 474 TYR A N 1
ATOM 3491 C CA . TYR A 1 474 ? -13.914 7.792 30.888 1.00 92.31 474 TYR A CA 1
ATOM 3492 C C . TYR A 1 474 ? -15.372 7.471 30.545 1.00 92.31 474 TYR A C 1
ATOM 3494 O O . TYR A 1 474 ? -16.058 8.297 29.938 1.00 92.31 474 TYR A O 1
ATOM 3502 N N . GLN A 1 475 ? -15.867 6.310 30.986 1.00 92.81 475 GLN A N 1
ATOM 3503 C CA . GLN A 1 475 ? -17.254 5.905 30.754 1.00 92.81 475 GLN A CA 1
ATOM 3504 C C . GLN A 1 475 ? -18.251 6.876 31.389 1.00 92.81 475 GLN A C 1
ATOM 3506 O O . GLN A 1 475 ? -19.179 7.337 30.724 1.00 92.81 475 GLN A O 1
ATOM 3511 N N . ASN A 1 476 ? -18.025 7.244 32.648 1.00 91.88 476 ASN A N 1
ATOM 3512 C CA . ASN A 1 476 ? -18.925 8.130 33.383 1.00 91.88 476 ASN A CA 1
ATOM 3513 C C . ASN A 1 476 ? -18.895 9.574 32.865 1.00 91.88 476 ASN A C 1
ATOM 3515 O O . ASN A 1 476 ? -19.939 10.214 32.783 1.00 91.88 476 ASN A O 1
ATOM 3519 N N . ALA A 1 477 ? -17.714 10.092 32.517 1.00 89.25 477 ALA A N 1
ATOM 3520 C CA . ALA A 1 477 ? -17.544 11.482 32.100 1.00 89.25 477 ALA A CA 1
ATOM 3521 C C . ALA A 1 477 ? -18.024 11.739 30.666 1.00 89.25 477 ALA A C 1
ATOM 3523 O O . ALA A 1 477 ? -18.472 12.840 30.359 1.00 89.25 477 ALA A O 1
ATOM 3524 N N . THR A 1 478 ? -17.916 10.744 29.781 1.00 90.00 478 THR A N 1
ATOM 3525 C CA . THR A 1 478 ? -18.165 10.935 28.342 1.00 90.00 478 THR A CA 1
ATOM 3526 C C . THR A 1 478 ? -19.393 10.189 27.822 1.00 90.00 478 THR A C 1
ATOM 3528 O O . THR A 1 478 ? -19.841 10.463 26.709 1.00 90.00 478 THR A O 1
ATOM 3531 N N . GLY A 1 479 ? -19.908 9.204 28.568 1.00 90.25 479 GLY A N 1
ATOM 3532 C CA . GLY A 1 479 ? -20.913 8.252 28.082 1.00 90.25 479 GLY A CA 1
ATOM 3533 C C . GLY A 1 479 ? -20.398 7.292 26.998 1.00 90.25 479 GLY A C 1
ATOM 3534 O O . GLY A 1 479 ? -21.155 6.462 26.493 1.00 90.25 479 GLY A O 1
ATOM 3535 N N . ARG A 1 480 ? -19.117 7.390 26.621 1.00 92.94 480 ARG A N 1
ATOM 3536 C CA . ARG A 1 480 ? -18.451 6.510 25.654 1.00 92.94 480 ARG A CA 1
ATOM 3537 C C . ARG A 1 480 ? -17.906 5.276 26.369 1.00 92.94 480 ARG A C 1
ATOM 3539 O O . ARG A 1 480 ? -17.839 5.214 27.587 1.00 92.94 480 ARG A O 1
ATOM 3546 N N . GLY A 1 481 ? -17.557 4.243 25.621 1.00 93.50 481 GLY A N 1
ATOM 3547 C CA . GLY A 1 481 ? -17.183 2.943 26.169 1.00 93.50 481 GLY A CA 1
ATOM 3548 C C . GLY A 1 481 ? -18.376 2.165 26.728 1.00 93.50 481 GLY A C 1
ATOM 3549 O O . GLY A 1 481 ? -18.174 1.163 27.414 1.00 93.50 481 GLY A O 1
ATOM 3550 N N . ALA A 1 482 ? -19.616 2.578 26.445 1.00 94.19 482 ALA A N 1
ATOM 3551 C CA . ALA A 1 482 ? -20.816 1.867 26.877 1.00 94.19 482 ALA A CA 1
ATOM 3552 C C . ALA A 1 482 ? -20.790 0.404 26.398 1.00 94.19 482 ALA A C 1
ATOM 3554 O O . ALA A 1 482 ? -20.430 0.122 25.254 1.00 94.19 482 ALA A O 1
ATOM 3555 N N . GLY A 1 483 ? -21.113 -0.538 27.288 1.00 95.62 483 GLY A N 1
ATOM 3556 C CA . GLY A 1 483 ? -21.056 -1.979 27.003 1.00 95.62 483 GLY A CA 1
ATOM 3557 C C . GLY A 1 483 ? -19.647 -2.548 26.785 1.00 95.62 483 GLY A C 1
ATOM 3558 O O . GLY A 1 483 ? -19.522 -3.722 26.453 1.00 95.62 483 GLY A O 1
ATOM 3559 N N . SER A 1 484 ? -18.592 -1.743 26.952 1.00 97.44 484 SER A N 1
ATOM 3560 C CA . SER A 1 484 ? -17.208 -2.213 26.852 1.00 97.44 484 SER A CA 1
ATOM 3561 C C . SER A 1 484 ? -16.737 -2.816 28.180 1.00 97.44 484 SER A C 1
ATOM 3563 O O . SER A 1 484 ? -17.140 -2.362 29.251 1.00 97.44 484 SER A O 1
ATOM 3565 N N . SER A 1 485 ? -15.859 -3.815 28.116 1.00 95.62 485 SER A N 1
ATOM 3566 C CA . SER A 1 485 ? -15.306 -4.522 29.278 1.00 95.62 485 SER A CA 1
ATOM 3567 C C . SER A 1 485 ? -13.784 -4.424 29.318 1.00 95.62 485 SER A C 1
ATOM 3569 O O . SER A 1 485 ? -13.146 -4.447 28.267 1.00 95.62 485 SER A O 1
ATOM 3571 N N . LEU A 1 486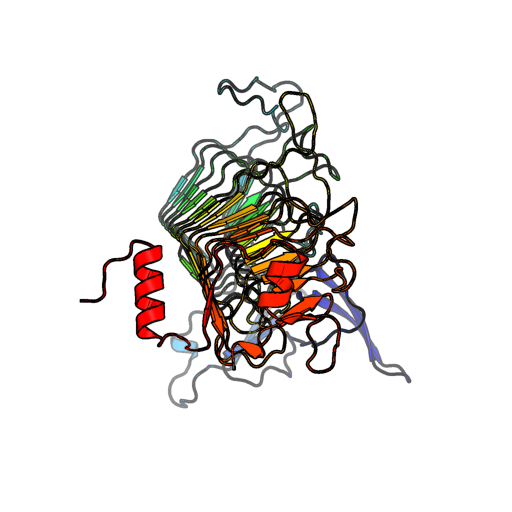 ? -13.207 -4.414 30.519 1.00 94.69 486 LEU A N 1
ATOM 3572 C CA . LEU A 1 486 ? -11.764 -4.414 30.752 1.00 94.69 486 LEU A CA 1
ATOM 3573 C C . LEU A 1 486 ? -11.371 -5.613 31.625 1.00 94.69 486 LEU A C 1
ATOM 3575 O O . LEU A 1 486 ? -12.020 -5.883 32.633 1.00 94.69 486 LEU A O 1
ATOM 3579 N N . SER A 1 487 ? -10.313 -6.325 31.243 1.00 93.00 487 SER A N 1
ATOM 3580 C CA . SER A 1 487 ? -9.769 -7.468 31.981 1.00 93.00 487 SER A CA 1
ATOM 3581 C C . SER A 1 487 ? -8.246 -7.406 32.045 1.00 93.00 487 SER A C 1
ATOM 3583 O O . SER A 1 487 ? -7.603 -7.113 31.043 1.00 93.00 487 SER A O 1
ATOM 3585 N N . GLY A 1 488 ? -7.669 -7.743 33.201 1.00 88.50 488 GLY A N 1
ATOM 3586 C CA . GLY A 1 488 ? -6.215 -7.880 33.385 1.00 88.50 488 GLY A CA 1
ATOM 3587 C C . GLY A 1 488 ? -5.669 -9.252 32.962 1.00 88.50 488 GLY A C 1
ATOM 3588 O O . GLY A 1 488 ? -4.474 -9.520 33.049 1.00 88.50 488 GLY A O 1
ATOM 3589 N N . ALA A 1 489 ? -6.548 -10.172 32.553 1.00 88.25 489 ALA A N 1
ATOM 3590 C CA . ALA A 1 489 ? -6.181 -11.536 32.193 1.00 88.25 489 ALA A CA 1
ATOM 3591 C C . ALA A 1 489 ? -5.958 -11.658 30.680 1.00 88.25 489 ALA A C 1
ATOM 3593 O O . ALA A 1 489 ? -6.881 -11.993 29.934 1.00 88.25 489 ALA A O 1
ATOM 3594 N N . VAL A 1 490 ? -4.729 -11.401 30.225 1.00 88.75 490 VAL A N 1
ATOM 3595 C CA . VAL A 1 490 ? -4.353 -11.514 28.806 1.00 88.75 490 VAL A CA 1
ATOM 3596 C C . VAL A 1 490 ? -4.563 -12.954 28.295 1.00 88.75 490 VAL A C 1
ATOM 3598 O O . VAL A 1 490 ? -4.016 -13.898 28.877 1.00 88.75 490 VAL A O 1
ATOM 3601 N N . PRO A 1 491 ? -5.336 -13.164 27.209 1.00 91.12 491 PRO A N 1
ATOM 3602 C CA . PRO A 1 491 ? -5.557 -14.492 26.646 1.00 91.12 491 PRO A CA 1
ATOM 3603 C C . PRO A 1 491 ? -4.258 -15.146 26.159 1.00 91.12 491 PRO A C 1
ATOM 3605 O O . PRO A 1 491 ? -3.390 -14.494 25.582 1.00 91.12 491 PRO A O 1
ATOM 3608 N N . LYS A 1 492 ? -4.140 -16.469 26.322 1.00 91.25 492 LYS A N 1
ATOM 3609 C CA . LYS A 1 492 ? -3.001 -17.233 25.783 1.00 91.25 492 LYS A CA 1
ATOM 3610 C C . LYS A 1 492 ? -2.998 -17.208 24.243 1.00 91.25 492 LYS A C 1
ATOM 3612 O O . LYS A 1 492 ? -4.081 -17.232 23.654 1.00 91.25 492 LYS A O 1
ATOM 3617 N N . PRO A 1 493 ? -1.828 -17.304 23.577 1.00 90.81 493 PRO A N 1
ATOM 3618 C CA . PRO A 1 493 ? -1.731 -17.282 22.112 1.00 90.81 493 PRO A CA 1
ATOM 3619 C C . PRO A 1 493 ? -2.672 -18.253 21.382 1.00 90.81 493 PRO A C 1
ATOM 3621 O O . PRO A 1 493 ? -3.278 -17.881 20.382 1.00 90.81 493 PRO A O 1
ATOM 3624 N N . ALA A 1 494 ? -2.873 -19.466 21.909 1.00 92.62 494 ALA A N 1
ATOM 3625 C CA . ALA A 1 494 ? -3.798 -20.442 21.325 1.00 92.62 494 ALA A CA 1
ATOM 3626 C C . ALA A 1 494 ? -5.259 -19.947 21.294 1.00 92.62 494 ALA A C 1
ATOM 3628 O O . ALA A 1 494 ? -5.955 -20.137 20.299 1.00 92.62 494 ALA A O 1
ATOM 3629 N N . ALA A 1 495 ? -5.713 -19.259 22.348 1.00 93.25 495 ALA A N 1
ATOM 3630 C CA . ALA A 1 495 ? -7.058 -18.685 22.406 1.00 93.25 495 ALA A CA 1
ATOM 3631 C C . ALA A 1 495 ? -7.202 -17.486 21.454 1.00 93.25 495 ALA A C 1
ATOM 3633 O O . ALA A 1 495 ? -8.234 -17.338 20.800 1.00 93.25 495 ALA A O 1
ATOM 3634 N N . ILE A 1 496 ? -6.151 -16.665 21.328 1.00 93.38 496 ILE A N 1
ATOM 3635 C CA . ILE A 1 496 ? -6.098 -15.561 20.356 1.00 93.38 496 ILE A CA 1
ATOM 3636 C C . ILE A 1 496 ? -6.218 -16.116 18.932 1.00 93.38 496 ILE A C 1
ATOM 3638 O O . ILE A 1 496 ? -7.059 -15.656 18.162 1.00 93.38 496 ILE A O 1
ATOM 3642 N N . ALA A 1 497 ? -5.441 -17.151 18.601 1.00 93.38 497 ALA A N 1
ATOM 3643 C CA . ALA A 1 497 ? -5.483 -17.804 17.296 1.00 93.38 497 ALA A CA 1
ATOM 3644 C C . ALA A 1 497 ? -6.851 -18.448 17.006 1.00 93.38 497 ALA A C 1
ATOM 3646 O O . ALA A 1 497 ? -7.365 -18.331 15.894 1.00 93.38 497 ALA A O 1
ATOM 3647 N N . GLN A 1 498 ? -7.475 -19.091 17.999 1.00 94.31 498 GLN A N 1
ATOM 3648 C CA . GLN A 1 498 ? -8.820 -19.649 17.856 1.00 94.31 498 GLN A CA 1
ATOM 3649 C C . GLN A 1 498 ? -9.860 -18.555 17.583 1.00 94.31 498 GLN A C 1
ATOM 3651 O O . GLN A 1 498 ? -10.680 -18.711 16.679 1.00 94.31 498 GLN A O 1
ATOM 3656 N N . LYS A 1 499 ? -9.800 -17.435 18.315 1.00 94.38 499 LYS A N 1
ATOM 3657 C CA . LYS A 1 499 ? -10.689 -16.285 18.105 1.00 94.38 499 LYS A CA 1
ATOM 3658 C C . LYS A 1 499 ? -10.494 -15.659 16.727 1.00 94.38 499 LYS A C 1
ATOM 3660 O O . LYS A 1 499 ? -11.481 -15.425 16.041 1.00 94.38 499 LYS A O 1
ATOM 3665 N N . ALA A 1 500 ? -9.247 -15.452 16.303 1.00 95.44 500 ALA A N 1
ATOM 3666 C CA . ALA A 1 500 ? -8.916 -14.959 14.967 1.00 95.44 500 ALA A CA 1
ATOM 3667 C C . ALA A 1 500 ? -9.525 -15.850 13.872 1.00 95.44 500 ALA A C 1
ATOM 3669 O O . ALA A 1 500 ? -10.153 -15.357 12.940 1.00 95.44 500 ALA A O 1
ATOM 3670 N N . ARG A 1 501 ? -9.396 -17.174 14.015 1.00 94.06 501 ARG A N 1
ATOM 3671 C CA . ARG A 1 501 ? -9.931 -18.141 13.047 1.00 94.06 501 ARG A CA 1
ATOM 3672 C C . ARG A 1 501 ? -11.457 -18.137 13.030 1.00 94.06 501 ARG A C 1
ATOM 3674 O O . ARG A 1 501 ? -12.027 -18.075 11.951 1.00 94.06 501 ARG A O 1
ATOM 3681 N N . ALA A 1 502 ? -12.106 -18.112 14.194 1.00 93.75 502 ALA A N 1
ATOM 3682 C CA . ALA A 1 502 ? -13.562 -18.005 14.281 1.00 93.75 502 ALA A CA 1
ATOM 3683 C C . ALA A 1 502 ? -14.092 -16.699 13.661 1.00 93.75 502 ALA A C 1
ATOM 3685 O O . ALA A 1 502 ? -15.051 -16.738 12.898 1.00 93.75 502 ALA A O 1
ATOM 3686 N N . MET A 1 503 ? -13.443 -15.564 13.946 1.00 94.81 503 MET A N 1
ATOM 3687 C CA . MET A 1 503 ? -13.801 -14.249 13.400 1.00 94.81 503 MET A CA 1
ATOM 3688 C C . MET A 1 503 ? -13.708 -14.217 11.871 1.00 94.81 503 MET A C 1
ATOM 3690 O O . MET A 1 503 ? -14.578 -13.657 11.218 1.00 94.81 503 MET A O 1
ATOM 3694 N N . LEU A 1 504 ? -12.681 -14.853 11.306 1.00 94.44 504 LEU A N 1
ATOM 3695 C CA . LEU A 1 504 ? -12.456 -14.926 9.861 1.00 94.44 504 LEU A CA 1
ATOM 3696 C C . LEU A 1 504 ? -13.181 -16.103 9.179 1.00 94.44 504 LEU A C 1
ATOM 3698 O O . LEU A 1 504 ? -12.942 -16.366 8.003 1.00 94.44 504 LEU A O 1
ATOM 3702 N N . GLY A 1 505 ? -14.016 -16.862 9.900 1.00 91.50 505 GLY A N 1
ATOM 3703 C CA . GLY A 1 505 ? -14.708 -18.036 9.349 1.00 91.50 505 GLY A CA 1
ATOM 3704 C C . GLY A 1 505 ? -13.777 -19.179 8.916 1.00 91.50 505 GLY A C 1
ATOM 3705 O O . GLY A 1 505 ? -14.154 -20.007 8.088 1.00 91.50 505 GLY A O 1
ATOM 3706 N N . LEU A 1 506 ? -12.556 -19.239 9.454 1.00 87.94 506 LEU A N 1
ATOM 3707 C CA . LEU A 1 506 ? -11.581 -20.287 9.161 1.00 87.94 506 LEU A CA 1
ATOM 3708 C C . LEU A 1 506 ? -11.897 -21.562 9.977 1.00 87.94 506 LEU A C 1
ATOM 3710 O O . LEU A 1 506 ? -12.257 -21.452 11.154 1.00 87.94 506 LEU A O 1
ATOM 3714 N N . PRO A 1 507 ? -11.721 -22.778 9.410 1.00 83.31 507 PRO A N 1
ATOM 3715 C CA . PRO A 1 507 ? -12.003 -24.053 10.099 1.00 83.31 507 PRO A CA 1
ATOM 3716 C C . PRO A 1 507 ? -11.256 -24.138 11.427 1.00 83.31 507 PRO A C 1
ATOM 3718 O O . PRO A 1 507 ? -10.164 -23.607 11.463 1.00 83.31 507 PRO A O 1
ATOM 3721 N N . SER A 1 508 ? -11.708 -24.817 12.490 1.00 73.75 508 SER A N 1
ATOM 3722 C CA . SER A 1 508 ? -10.889 -25.038 13.710 1.00 73.75 508 SER A CA 1
ATOM 3723 C C . SER A 1 508 ? -9.619 -25.866 13.410 1.00 73.75 508 SER A C 1
ATOM 3725 O O . SER A 1 508 ? -9.572 -26.563 12.400 1.00 73.75 508 SER A O 1
ATOM 3727 N N . GLN A 1 509 ? -8.546 -25.740 14.206 1.00 66.50 509 GLN A N 1
ATOM 3728 C CA . GLN A 1 509 ? -7.422 -26.678 14.091 1.00 66.50 509 GLN A CA 1
ATOM 3729 C C . GLN A 1 509 ? -7.936 -28.015 14.627 1.00 66.50 509 GLN A C 1
ATOM 3731 O O . GLN A 1 509 ? -8.618 -28.019 15.654 1.00 66.50 509 GLN A O 1
ATOM 3736 N N . ALA A 1 510 ? -7.715 -29.082 13.858 1.00 50.81 510 ALA A N 1
ATOM 3737 C CA . ALA A 1 510 ? -8.088 -30.440 14.235 1.00 50.81 510 ALA A CA 1
ATOM 3738 C C . ALA A 1 510 ? -7.230 -30.939 15.400 1.00 50.81 510 ALA A C 1
ATOM 3740 O O . ALA A 1 510 ? -6.030 -30.573 15.429 1.00 50.81 510 ALA A O 1
#

Foldseek 3Di:
DQWDKDFDFDDWDQDPVGIDTDTDFIEDQWLDDDPDDDDDDDDQDPVPQDDAADKHWDQDVVSPDIDIDHRHNDPDPPDDPVVPDDDDAADALADEEAEWDAAPPPDFDADPPPPRQTALSTGAAEAAEAEQEEFADHAACRRPYWAHALQPFGGTHDQTARYEHFRHEHYEYENYEYEHRNAEHYEDEWEYYQYEYELYEYANHLAEDYEFEHDADRLECAPRPRGAEQYEYYNYEYENHNPPILNYENYEHGLYAQYEYECYEYANELAEHYEYRAQRNANYEYYHYEYEHHNQNHADAANYGYEHQDQRWHHDPVGTHRDGEAYEYELYEFEDDHRHAWNYYQEYQRERYEYALYEYYQYAYEAAWHEQYEYANYEAEHPDDPDLNFENYEHENFDVPGGLYNAEYELYEYEHQDQEHYEYAAAALVGRPRTRDYAAEQYEYAYCDDLQSRWHAYRRDDPPDPRIDRPVSCCVSPVGHYNYDYHNDGDDPLVSVQSSCVSSVHDDDD

Sequence (510 aa):
MWGGWSFGLAEQAAGSDGLTLGFGRGGFQEARGWASGRGLFVENIQAELDAPGEWFCSLGPGAANATLFLVPWSNSSSDDPRKDAQVVAATLPNVLRVEGSAVGSAAAAPPGDGASWSSSGRELVRNFALVNVTVGATAATYMHAYEGSMSGGDWSVHRGAAVVLDGVQDCRVDLCTFWRSGGNALLLSGRNVRTVVSRTEVGYAGDSAIVIAGRASLVDAGSQPDVPVNTTVDGCFIHDTGVYGKQTAAVASILAIGTTVQRSVAFEGPRQGVVFMDGLGGGHRVQSVSMWRQMLETQDGGVVYQWDRLPILSRSFQGVAVQHREAVVQDSILRCDAGCVWPVDWDDGSNGWTMQNVVSMYGGAKNFQGHSKTVTGSLLVYVNYAAANGFCLISDGAEPGLSGYNETFANNTCISDGQALIQYGACKPSDPLSAPMTHTSGNQYFVGVDPDKAQVCCGRCNAQGTDHWSFSQYQNATGRGAGSSLSGAVPKPAAIAQKARAMLGLPSQA

Nearest PDB structures (foldseek):
  5mqp-assembly6_F  TM=6.923E-01  e=2.518E-04  Bacteroides thetaiotaomicron
  6k0n-assembly1_A  TM=5.131E-01  e=3.242E-03  Paenibacillus glycanilyticus
  6k0s-assembly1_A  TM=5.043E-01  e=6.427E-03  Paenibacillus glycanilyticus
  6k0u-assembly1_A  TM=5.046E-01  e=1.461E-02  Paenibacillus glycanilyticus
  6k0p-assembly1_A  TM=4.261E-01  e=1.962E-03  Paenibacillus glycanilyticus

InterPro domains:
  IPR011050 Pectin lyase fold/virulence factor [SSF51126] (157-428)
  IPR012334 Pectin lyase fold [G3DSA:2.160.20.10] (52-287)

Organism: Cafeteria roenbergensis (NCBI:txid33653)

Secondary structure (DSSP, 8-state):
----EEEEEEEEEEETTEEEEEEEEEEESBSS--SS---------GGG--STT-EEEEE-GGG-SEEEEE--S---TTS-GGGT--------S-SEEEEPPBPPTT--PPPTTS------SBPPEES-EEES-EEE-PPP-TTS--B--TTSSSB-B-S-EEEEEEEEES-EEES-EEES-SSEEEEEEEEEES-EEES-EEES-SS-SEEEE-B-BTTB-SSS-BSEES-EEES-EEES--SS-SS-EEEEEES-BS-EEES-EEE--SSEEEEE---SEE--EEES-EE-S--SS--S--SEEE---S--BEEETTEEE--EE-EEEES-EEE--TT---SEEE-TT-BSEEEES-EEES--EEEESSB--EEES-EEEE-S--SS---SEEEE---TTTS-BT-EEES-EEEESSSEEEEESS-BTTBTTSS---EEES-EEEESS-GGG-EEEESS--TT-S-EEEHHHHHHHHS-SBT-EEES-PPPHHHHHHHHHHHTTPPPP-

Radius of gyration: 25.02 Å; Cα contacts (8 Å, |Δi|>4): 1530; chains: 1; bounding box: 65×54×71 Å

Solvent-accessible surface area (backbone atoms only — not comparable to full-atom values): 25228 Å² total; per-residue (Å²): 87,72,46,45,77,43,70,38,81,67,44,78,48,82,54,100,90,43,78,46,76,39,72,58,60,41,14,46,26,35,52,66,85,69,97,76,78,90,80,86,87,86,79,93,49,74,89,74,63,79,51,68,65,37,68,41,72,50,64,37,82,93,62,74,47,73,48,80,47,70,39,64,76,69,91,60,94,82,65,68,69,75,80,80,59,85,85,83,83,47,82,45,48,54,82,44,77,51,68,30,49,79,44,64,98,84,71,77,69,79,68,91,75,87,59,94,65,70,66,61,47,50,45,57,45,64,66,47,74,50,66,68,45,81,49,56,56,20,18,72,43,63,58,39,74,40,46,56,36,79,34,52,37,60,48,16,45,57,96,56,19,28,32,33,42,31,27,32,28,56,26,38,41,31,52,25,36,35,40,41,14,22,20,20,30,35,28,40,34,26,30,30,36,46,33,38,40,28,49,27,39,32,36,44,10,13,16,24,31,32,39,37,36,30,48,52,64,67,49,41,36,26,90,60,44,24,33,27,32,46,35,35,41,35,47,28,44,34,32,41,30,19,74,72,28,33,47,26,21,48,34,35,39,31,48,40,27,32,43,31,42,27,56,24,39,36,35,48,22,21,22,25,37,34,36,34,29,36,52,32,45,25,41,31,34,41,31,47,30,44,36,35,45,18,10,64,73,17,36,84,43,18,34,36,30,34,24,22,66,38,85,36,26,22,65,48,100,89,45,75,37,79,47,69,38,64,23,39,39,30,50,24,41,32,30,33,33,81,30,23,56,17,18,43,26,34,30,56,33,27,62,35,35,37,38,31,35,29,38,24,30,50,14,22,44,38,42,23,27,18,30,40,35,36,40,30,55,22,41,29,35,32,66,92,69,93,60,91,75,55,26,51,31,37,46,28,64,34,36,83,95,76,22,24,42,76,24,35,44,30,46,26,39,31,38,31,53,43,46,43,46,34,32,26,47,54,44,38,76,94,40,70,77,72,28,54,64,65,45,33,27,44,28,40,40,22,23,59,39,62,59,87,62,28,28,37,23,28,29,79,74,50,102,84,62,82,44,47,27,42,63,68,52,42,29,72,72,63,65,32,44,47,81,40,49,80,36,46,72,59,76,53,69,69,58,52,52,51,50,50,29,57,68,59,72,45,78,78,87,130